Protein AF-0000000077635870 (afdb_homodimer)

InterPro domains:
  IPR007085 DNA/pantothenate metabolism flavoprotein, C-terminal [PF04127] (37-95)
  IPR007085 DNA/pantothenate metabolism flavoprotein, C-terminal [PF04127] (168-275)
  IPR035929 CoaB-like superfamily [G3DSA:3.40.50.10300] (21-311)
  IPR035929 CoaB-like superfamily [SSF102645] (25-306)

Sequence (622 aa):
MEVDSTNFFQQLPVPDKFTEKNDKICNFVSKHNEIGNKVVLVTSGGTTVPLESRTVRYMDNFSQGTRGSASAENFLQHGYAVIFLYRNRSLEPYSRHFSRLNLLDMLEFANDNTSAQSIVVQQEYEDKVKTMLLKYKEVMKSGHLLFIDFTTLNEYLHLLRASALSLQQIGHSAMLYLAAAVSDFYIPKDQMPEHKIQSADGPLHVSLQLVPKLLGPLVKEWAPDAFVISFKLETDKNLLIKKAEEALKKYHHQLVIANVLETRKQAVVIVSKDSIQTISLSKEQLLQGIEIEEHIVTELISRHNKMMNEKMEVDSTNFFQQLPVPDKFTEKNDKICNFVSKHNEIGNKVVLVTSGGTTVPLESRTVRYMDNFSQGTRGSASAENFLQHGYAVIFLYRNRSLEPYSRHFSRLNLLDMLEFANDNTSAQSIVVQQEYEDKVKTMLLKYKEVMKSGHLLFIDFTTLNEYLHLLRASALSLQQIGHSAMLYLAAAVSDFYIPKDQMPEHKIQSADGPLHVSLQLVPKLLGPLVKEWAPDAFVISFKLETDKNLLIKKAEEALKKYHHQLVIANVLETRKQAVVIVSKDSIQTISLSKEQLLQGIEIEEHIVTELISRHNKMMNEK

Secondary structure (DSSP, 8-state):
----HHHHHHTSPPPTTHHHHHHHHHHHHHHHHHTT--EEEEEESBEEEESSTT-SEEEEE----HHHHHHHHHHHHTT-EEEEEEETTS--TTGGGGTTS-HHHHEEE---SSSS--EEE-HHHHHHHHHHHHHHHHHHHHT-EEEEEE-BHHHHHHHHHHHHHHHGGGGGGEEEEE-SB--SEE--GGG--SSPPPGGG-SEEEEEEEPP--HHHIIIII-TTSEEEEEEEES-HHHHHHHHHHHHHHH--SEEEEEEGGGTTTEEEEE-SS-EEEEE--HHHHHTT--HHHHHHHHHHHHHHHHHHH-/----HHHHHHTSPPPTTHHHHHHHHHHHHHHHHHTT--EEEEEESBEEEESSTT-SEEEEE----HHHHHHHHHHHHTT-EEEEEEETTS--TTGGGGTTS-HHHHEEE---SSSS--EEE-HHHHHHHHHHHHHHHHHHHHT-EEEEEE-BHHHHHHHHHHHHHHHGGGGGGEEEEE-SB--SEE--GGG--SSPPPGGG-SEEEEEEEPP--HHHIIIII-TTSEEEEEEEES-HHHHHHHHHHHHHHH--SEEEEEEGGGTTTEEEEE-SS-EEEEE--HHHHHTT--HHHHHHHHHHHHHHHHHHH-

Solvent-accessible surface area (backbone atoms only — not comparable to full-atom values): 32731 Å² total; per-residue (Å²): 128,82,70,57,61,66,62,53,54,70,60,41,70,78,47,85,66,44,67,62,53,47,48,53,48,43,52,50,48,52,56,36,49,75,74,67,48,39,37,32,40,33,26,17,8,26,18,27,33,63,62,23,72,65,44,53,36,26,41,30,26,57,42,63,11,61,67,25,18,52,31,49,47,48,40,44,75,71,64,30,29,35,42,39,38,26,20,68,92,34,45,41,58,64,54,45,82,49,68,90,53,57,70,63,77,43,41,38,67,49,84,70,89,66,88,83,64,50,51,28,54,32,74,93,48,36,66,61,49,51,55,37,41,53,54,49,50,52,37,54,71,73,60,35,57,43,84,44,75,27,53,35,45,52,35,40,50,54,50,48,50,50,48,33,46,46,39,36,77,50,26,57,45,18,30,38,40,45,54,36,35,67,56,58,51,36,59,54,66,93,71,44,41,63,55,68,83,61,63,90,75,45,62,48,76,46,74,29,37,66,49,77,77,55,59,39,52,39,35,68,64,37,22,58,52,34,49,39,34,40,62,46,78,30,91,45,72,81,51,36,60,57,50,44,50,48,47,36,69,70,30,68,45,57,35,29,40,29,30,37,71,92,41,50,73,39,31,39,35,40,39,41,97,87,44,79,45,77,51,70,59,50,72,67,42,50,73,72,66,56,56,52,44,57,57,50,48,53,53,50,49,54,52,47,51,50,55,47,67,74,98,125,83,72,58,60,65,61,54,54,70,60,39,70,78,48,85,66,43,66,61,53,46,49,51,48,44,52,50,47,50,56,34,49,73,75,68,47,40,38,31,39,32,25,18,7,26,18,26,32,61,63,23,73,65,44,54,36,27,42,31,26,58,41,63,11,60,68,25,18,52,31,49,46,48,41,43,74,72,64,30,28,34,41,38,38,28,19,67,93,33,44,42,57,64,55,44,83,47,69,88,54,56,70,65,76,45,42,38,68,49,84,67,88,65,89,84,63,50,51,29,55,32,75,94,48,36,66,61,51,51,54,38,41,53,54,48,51,52,37,54,72,73,60,35,56,43,84,42,74,27,54,35,44,52,36,41,52,54,50,50,50,50,47,34,47,45,38,36,77,51,26,57,45,18,31,38,39,47,53,37,36,68,57,60,50,36,59,56,67,91,71,42,41,61,56,67,86,60,64,90,75,44,62,48,75,45,73,28,38,66,47,76,77,54,58,38,53,39,35,69,65,37,21,58,52,34,49,37,35,41,62,45,80,30,90,45,74,83,52,35,61,58,51,43,51,49,47,38,69,68,31,68,46,57,35,30,38,29,29,37,71,92,42,49,73,41,34,39,34,40,37,41,94,86,44,78,44,78,50,70,59,51,72,66,42,49,74,69,63,56,57,52,44,57,57,50,48,53,52,50,51,54,52,47,51,52,55,47,65,75,99

Radius of gyration: 26.0 Å; Cα contacts (8 Å, |Δi|>4): 1181; chains: 2; bounding box: 65×79×52 Å

Foldseek 3Di:
DPPPVVVVLVQFDDDDCNVVLLVLLLVLLVVCLVVLAQAEEQEFFWAWADQADPDPDTDILGDLRPLRQVLQLLCVVVRHQYEYEYAPLHAHHLCNVCSPDDPVVQKDFDPDDDDPTDIDGDPVCRVSNVVSVVSVVVCVVVSSYHYDYDHHLSNSVSSLLSNLQSNLVNFLSYAYHYEYHHDQWYDGPVRHHHDDDDCVVPDDDGDTHGDPDCLQCSCPPRHVRYQYEEEEEDQDPVVFQVVQQVCCVVRVHAWYKYDYPVCRFAKIWIDGPVDIDIQGDDPVCVVVVNTSSNVVSVVSVVVSVVSVVVD/DPPPVVVVLVQFDDDDCNVVLLVLLLVLLVVCLVVLAQAEEQEFFWAWADQADPDPDTDILGDLRPLRQVLQLLCVVVRHQYEYEYAPLHAHHLCNVCSPDDPVVQKDFDPDDDDPTDIDGDPVCRVSNVVSVVSVVVCVVVSSYHYDYDHHLSNSVSSLLSNLQSNLVNFLSYAYHYEYHHDQWYDGPVRHHHDDDDCVVPDDDGDTHGDPDCLQCSCPPRHVRYQYEEEEEDQDPVVFQVVQQVCCVVRVHAWYKYDYPVCRFAKIWIDGPVDIDIQGDDPVCVVVVNTSSNVVSVVSVVVSVVSVVVD

Structure (mmCIF, N/CA/C/O backbone):
data_AF-0000000077635870-model_v1
#
loop_
_entity.id
_entity.type
_entity.pdbx_description
1 polymer 'Phosphopantothenate--cysteine ligase'
#
loop_
_atom_site.group_PDB
_atom_site.id
_atom_site.type_symbol
_atom_site.label_atom_id
_atom_site.label_alt_id
_atom_site.label_comp_id
_atom_site.label_asym_id
_atom_site.label_entity_id
_atom_site.label_seq_id
_atom_site.pdbx_PDB_ins_code
_atom_site.Cartn_x
_atom_site.Cartn_y
_atom_site.Cartn_z
_atom_site.occupancy
_atom_site.B_iso_or_equiv
_atom_site.auth_seq_id
_atom_site.auth_comp_id
_atom_site.auth_asym_id
_atom_site.auth_atom_id
_atom_site.pdbx_PDB_model_num
ATOM 1 N N . MET A 1 1 ? -26.188 19.031 16.469 1 35.06 1 MET A N 1
ATOM 2 C CA . MET A 1 1 ? -26.047 18.281 17.703 1 35.06 1 MET A CA 1
ATOM 3 C C . MET A 1 1 ? -24.578 18.031 18.016 1 35.06 1 MET A C 1
ATOM 5 O O . MET A 1 1 ? -23.828 17.547 17.172 1 35.06 1 MET A O 1
ATOM 9 N N . GLU A 1 2 ? -24.031 18.781 18.906 1 43.69 2 GLU A N 1
ATOM 10 C CA . GLU A 1 2 ? -22.672 18.719 19.422 1 43.69 2 GLU A CA 1
ATOM 11 C C . GLU A 1 2 ? -22.234 17.266 19.656 1 43.69 2 GLU A C 1
ATOM 13 O O . GLU A 1 2 ? -22.891 16.531 20.391 1 43.69 2 GLU A O 1
ATOM 18 N N . VAL A 1 3 ? -21.859 16.688 18.609 1 52.81 3 VAL A N 1
ATOM 19 C CA . VAL A 1 3 ? -21.453 15.297 18.766 1 52.81 3 VAL A CA 1
ATOM 20 C C . VAL A 1 3 ? -20.562 15.148 20 1 52.81 3 VAL A C 1
ATOM 22 O O . VAL A 1 3 ? -19.641 15.953 20.188 1 52.81 3 VAL A O 1
ATOM 25 N N . ASP A 1 4 ? -21.141 14.555 21.078 1 61 4 ASP A N 1
ATOM 26 C CA . ASP A 1 4 ? -20.328 14.18 22.234 1 61 4 ASP A CA 1
ATOM 27 C C . ASP A 1 4 ? -19.125 13.336 21.812 1 61 4 ASP A C 1
ATOM 29 O O . ASP A 1 4 ? -19.234 12.117 21.672 1 61 4 ASP A O 1
ATOM 33 N N . SER A 1 5 ? -18.047 14.055 21.25 1 66.75 5 SER A N 1
ATOM 34 C CA . SER A 1 5 ? -16.781 13.445 20.812 1 66.75 5 SER A CA 1
ATOM 35 C C . SER A 1 5 ? -16.312 12.375 21.797 1 66.75 5 SER A C 1
ATOM 37 O O . SER A 1 5 ? -15.805 11.336 21.375 1 66.75 5 SER A O 1
ATOM 39 N N . THR A 1 6 ? -16.656 12.617 23.062 1 69.38 6 THR A N 1
ATOM 40 C CA . THR A 1 6 ? -16.188 11.672 24.078 1 69.38 6 THR A CA 1
ATOM 41 C C . THR A 1 6 ? -16.891 10.328 23.922 1 69.38 6 THR A C 1
ATOM 43 O O . THR A 1 6 ? -16.266 9.273 24.016 1 69.38 6 THR A O 1
ATOM 46 N N . ASN A 1 7 ? -18.156 10.492 23.719 1 72.75 7 ASN A N 1
ATOM 47 C CA . ASN A 1 7 ? -18.922 9.258 23.562 1 72.75 7 ASN A CA 1
ATOM 48 C C . ASN A 1 7 ? -18.516 8.508 22.297 1 72.75 7 ASN A C 1
ATOM 50 O O . ASN A 1 7 ? -18.469 7.277 22.281 1 72.75 7 ASN A O 1
ATOM 54 N N . PHE A 1 8 ? -18.172 9.281 21.344 1 79.69 8 PHE A N 1
ATOM 55 C CA . PHE A 1 8 ? -17.797 8.68 20.078 1 79.69 8 PHE A CA 1
ATOM 56 C C . PHE A 1 8 ? -16.484 7.902 20.219 1 79.69 8 PHE A C 1
ATOM 58 O O . PHE A 1 8 ? -16.391 6.754 19.781 1 79.69 8 PHE A O 1
ATOM 65 N N . PHE A 1 9 ? -15.539 8.43 20.938 1 81.69 9 PHE A N 1
ATOM 66 C CA . PHE A 1 9 ? -14.227 7.801 21.062 1 81.69 9 PHE A CA 1
ATOM 67 C C . PHE A 1 9 ? -14.312 6.559 21.938 1 81.69 9 PHE A C 1
ATOM 69 O O . PHE A 1 9 ? -13.508 5.637 21.797 1 81.69 9 PHE A O 1
ATOM 76 N N . GLN A 1 10 ? -15.273 6.613 22.828 1 77.56 10 GLN A N 1
ATOM 77 C CA . GLN A 1 10 ? -15.469 5.449 23.672 1 77.56 10 GLN A CA 1
ATOM 78 C C . GLN A 1 10 ? -15.938 4.242 22.875 1 77.56 10 GLN A C 1
ATOM 80 O O . GLN A 1 10 ? -15.727 3.098 23.281 1 77.56 10 GLN A O 1
ATOM 85 N N . GLN A 1 11 ? -16.516 4.547 21.766 1 77 11 GLN A N 1
ATOM 86 C CA . GLN A 1 11 ? -17.062 3.486 20.906 1 77 11 GLN A CA 1
ATOM 87 C C . GLN A 1 11 ? -15.992 2.963 19.953 1 77 11 GLN A C 1
ATOM 89 O O . GLN A 1 11 ? -16.188 1.939 19.297 1 77 11 GLN A O 1
ATOM 94 N N . LEU A 1 12 ? -14.891 3.637 19.922 1 80.88 12 LEU A N 1
ATOM 95 C CA . LEU A 1 12 ? -13.836 3.229 19.016 1 80.88 12 LEU A CA 1
ATOM 96 C C . LEU A 1 12 ? -12.797 2.377 19.734 1 80.88 12 LEU A C 1
ATOM 98 O O . LEU A 1 12 ? -12.352 2.723 20.828 1 80.88 12 LEU A O 1
ATOM 102 N N . PRO A 1 13 ? -12.5 1.231 19.156 1 80.12 13 PRO A N 1
ATOM 103 C CA . PRO A 1 13 ? -11.414 0.45 19.766 1 80.12 13 PRO A CA 1
ATOM 104 C C . PRO A 1 13 ? -10.109 1.228 19.844 1 80.12 13 PRO A C 1
ATOM 106 O O . PRO A 1 13 ? -9.789 2.01 18.938 1 80.12 13 PRO A O 1
ATOM 109 N N . VAL A 1 14 ? -9.414 1.056 20.953 1 82.31 14 VAL A N 1
ATOM 110 C CA . VAL A 1 14 ? -8.109 1.682 21.109 1 82.31 14 VAL A CA 1
ATOM 111 C C . VAL A 1 14 ? -7.07 0.942 20.266 1 82.31 14 VAL A C 1
ATOM 113 O O . VAL A 1 14 ? -7.008 -0.29 20.297 1 82.31 14 VAL A O 1
ATOM 116 N N . PRO A 1 15 ? -6.359 1.726 19.531 1 87 15 PRO A N 1
ATOM 117 C CA . PRO A 1 15 ? -5.375 1.093 18.656 1 87 15 PRO A CA 1
ATOM 118 C C . PRO A 1 15 ? -4.312 0.312 19.422 1 87 15 PRO A C 1
ATOM 120 O O . PRO A 1 15 ? -4.039 0.619 20.578 1 87 15 PRO A O 1
ATOM 123 N N . ASP A 1 16 ? -3.771 -0.72 18.719 1 85.75 16 ASP A N 1
ATOM 124 C CA . ASP A 1 16 ? -2.609 -1.433 19.25 1 85.75 16 ASP A CA 1
ATOM 125 C C . ASP A 1 16 ? -1.434 -0.482 19.453 1 85.75 16 ASP A C 1
ATOM 127 O O . ASP A 1 16 ? -1.222 0.439 18.672 1 85.75 16 ASP A O 1
ATOM 131 N N . LYS A 1 17 ? -0.667 -0.549 20.562 1 92.38 17 LYS A N 1
ATOM 132 C CA . LYS A 1 17 ? 0.537 0.215 20.875 1 92.38 17 LYS A CA 1
ATOM 133 C C . LYS A 1 17 ? 0.22 1.699 21.031 1 92.38 17 LYS A C 1
ATOM 135 O O . LYS A 1 17 ? 1.058 2.553 20.734 1 92.38 17 LYS A O 1
ATOM 140 N N . PHE A 1 18 ? -1.027 2.029 21.328 1 95.25 18 PHE A N 1
ATOM 141 C CA . PHE A 1 18 ? -1.446 3.418 21.469 1 95.25 18 PHE A CA 1
ATOM 142 C C . PHE A 1 18 ? -0.599 4.137 22.516 1 95.25 18 PHE A C 1
ATOM 144 O O . PHE A 1 18 ? -0.133 5.254 22.281 1 95.25 18 PHE A O 1
ATOM 151 N N . THR A 1 19 ? -0.374 3.529 23.594 1 96.31 19 THR A N 1
ATOM 152 C CA . THR A 1 19 ? 0.362 4.156 24.688 1 96.31 19 THR A CA 1
ATOM 153 C C . THR A 1 19 ? 1.781 4.508 24.25 1 96.31 19 THR A C 1
ATOM 155 O O . THR A 1 19 ? 2.268 5.605 24.531 1 96.31 19 THR A O 1
ATOM 158 N N . GLU A 1 20 ? 2.381 3.613 23.578 1 97.62 20 GLU A N 1
ATOM 159 C CA . GLU A 1 20 ? 3.734 3.852 23.094 1 97.62 20 GLU A CA 1
ATOM 160 C C . GLU A 1 20 ? 3.766 5.023 22.109 1 97.62 20 GLU A C 1
ATOM 162 O O . GLU A 1 20 ? 4.641 5.887 22.203 1 97.62 20 GLU A O 1
ATOM 167 N N . LYS A 1 21 ? 2.826 5.043 21.188 1 97.69 21 LYS A N 1
ATOM 168 C CA . LYS A 1 21 ? 2.752 6.117 20.203 1 97.69 21 LYS A CA 1
ATOM 169 C C . LYS A 1 21 ? 2.445 7.457 20.875 1 97.69 21 LYS A C 1
ATOM 171 O O . LYS A 1 21 ? 3.043 8.477 20.531 1 97.69 21 LYS A O 1
ATOM 176 N N . ASN A 1 22 ? 1.546 7.383 21.828 1 97.62 22 ASN A N 1
ATOM 177 C CA . ASN A 1 22 ? 1.211 8.594 22.578 1 97.62 22 ASN A CA 1
ATOM 178 C C . ASN A 1 22 ? 2.422 9.141 23.328 1 97.62 22 ASN A C 1
ATOM 180 O O . ASN A 1 22 ? 2.652 10.352 23.328 1 97.62 22 ASN A O 1
ATOM 184 N N . ASP A 1 23 ? 3.162 8.25 23.891 1 98.31 23 ASP A N 1
ATOM 185 C CA . ASP A 1 23 ? 4.355 8.672 24.625 1 98.31 23 ASP A CA 1
ATOM 186 C C . ASP A 1 23 ? 5.367 9.328 23.688 1 98.31 23 ASP A C 1
ATOM 188 O O . ASP A 1 23 ? 5.98 10.336 24.031 1 98.31 23 ASP A O 1
ATOM 192 N N . LYS A 1 24 ? 5.516 8.773 22.547 1 98.38 24 LYS A N 1
ATOM 193 C CA . LYS A 1 24 ? 6.43 9.336 21.547 1 98.38 24 LYS A CA 1
ATOM 194 C C . LYS A 1 24 ? 6 10.742 21.141 1 98.38 24 LYS A C 1
ATOM 196 O O . LYS A 1 24 ? 6.832 11.648 21.047 1 98.38 24 LYS A O 1
ATOM 201 N N . ILE A 1 25 ? 4.727 10.891 20.969 1 98.56 25 ILE A N 1
ATOM 202 C CA . ILE A 1 25 ? 4.176 12.18 20.562 1 98.56 25 ILE A CA 1
ATOM 203 C C . ILE A 1 25 ? 4.41 13.203 21.672 1 98.56 25 ILE A C 1
ATOM 205 O O . ILE A 1 25 ? 4.926 14.297 21.422 1 98.56 25 ILE A O 1
ATOM 209 N N . CYS A 1 26 ? 4.098 12.844 22.875 1 98.25 26 CYS A N 1
ATOM 210 C CA . CYS A 1 26 ? 4.23 13.75 24.016 1 98.25 26 CYS A CA 1
ATOM 211 C C . CYS A 1 26 ? 5.684 14.156 24.219 1 98.25 26 CYS A C 1
ATOM 213 O O . CYS A 1 26 ? 5.98 15.336 24.422 1 98.25 26 CYS A O 1
ATOM 215 N N . ASN A 1 27 ? 6.527 13.141 24.172 1 98.38 27 ASN A N 1
ATOM 216 C CA . ASN A 1 27 ? 7.949 13.422 24.344 1 98.38 27 ASN A CA 1
ATOM 217 C C . ASN A 1 27 ? 8.477 14.344 23.25 1 98.38 27 ASN A C 1
ATOM 219 O O . ASN A 1 27 ? 9.273 15.242 23.516 1 98.38 27 ASN A O 1
ATOM 223 N N . PHE A 1 28 ? 8.07 14.164 22.094 1 98.56 28 PHE A N 1
ATOM 224 C CA . PHE A 1 28 ? 8.484 14.977 20.953 1 98.56 28 PHE A CA 1
ATOM 225 C C . PHE A 1 28 ? 8.047 16.422 21.125 1 98.56 28 PHE A C 1
ATOM 227 O O . PHE A 1 28 ? 8.852 17.344 20.969 1 98.56 28 PHE A O 1
ATOM 234 N N . VAL A 1 29 ? 6.781 16.578 21.453 1 98.38 29 VAL A N 1
ATOM 235 C CA . VAL A 1 29 ? 6.215 17.922 21.609 1 98.38 29 VAL A CA 1
ATOM 236 C C . VAL A 1 29 ? 6.898 18.625 22.781 1 98.38 29 VAL A C 1
ATOM 238 O O . VAL A 1 29 ? 7.27 19.797 22.672 1 98.38 29 VAL A O 1
ATOM 241 N N . SER A 1 30 ? 7.082 17.906 23.844 1 97.62 30 SER A N 1
ATOM 242 C CA . SER A 1 30 ? 7.727 18.484 25.016 1 97.62 30 SER A CA 1
ATOM 243 C C . SER A 1 30 ? 9.141 18.953 24.688 1 97.62 30 SER A C 1
ATOM 245 O O . SER A 1 30 ? 9.539 20.047 25.094 1 97.62 30 SER A O 1
ATOM 247 N N . LYS A 1 31 ? 9.867 18.156 24.031 1 97.31 31 LYS A N 1
ATOM 248 C CA . LYS A 1 31 ? 11.242 18.484 23.656 1 97.31 31 LYS A CA 1
ATOM 249 C C . LYS A 1 31 ? 11.297 19.75 22.812 1 97.31 31 LYS A C 1
ATOM 251 O O . LYS A 1 31 ? 12.117 20.641 23.078 1 97.31 31 LYS A O 1
ATOM 256 N N . HIS A 1 32 ? 10.469 19.859 21.875 1 97.5 32 HIS A N 1
ATOM 257 C CA . HIS A 1 32 ? 10.516 21 20.969 1 97.5 32 HIS A CA 1
ATOM 258 C C . HIS A 1 32 ? 9.914 22.234 21.609 1 97.5 32 HIS A C 1
ATOM 260 O O . HIS A 1 32 ? 10.305 23.359 21.281 1 97.5 32 HIS A O 1
ATOM 266 N N . ASN A 1 33 ? 8.953 22 22.484 1 96.25 33 ASN A N 1
ATOM 267 C CA . ASN A 1 33 ? 8.453 23.109 23.281 1 96.25 33 ASN A CA 1
ATOM 268 C C . ASN A 1 33 ? 9.562 23.75 24.109 1 96.25 33 ASN A C 1
ATOM 270 O O . ASN A 1 33 ? 9.656 24.984 24.188 1 96.25 33 ASN A O 1
ATOM 274 N N . GLU A 1 34 ? 10.352 22.953 24.656 1 96.38 34 GLU A N 1
ATOM 275 C CA . GLU A 1 34 ? 11.438 23.406 25.516 1 96.38 34 GLU A CA 1
ATOM 276 C C . GLU A 1 34 ? 12.422 24.281 24.734 1 96.38 34 GLU A C 1
ATOM 278 O O . GLU A 1 34 ? 12.953 25.266 25.266 1 96.38 34 GLU A O 1
ATOM 283 N N . ILE A 1 35 ? 12.633 24.031 23.516 1 95.12 35 ILE A N 1
ATOM 284 C CA . ILE A 1 35 ? 13.625 24.781 22.75 1 95.12 35 ILE A CA 1
ATOM 285 C C . ILE A 1 35 ? 12.938 25.844 21.906 1 95.12 35 ILE A C 1
ATOM 287 O O . ILE A 1 35 ? 13.586 26.516 21.078 1 95.12 35 ILE A O 1
ATOM 291 N N . GLY A 1 36 ? 11.617 25.922 21.984 1 94.44 36 GLY A N 1
ATOM 292 C CA . GLY A 1 36 ? 10.859 27 21.375 1 94.44 36 GLY A CA 1
ATOM 293 C C . GLY A 1 36 ? 10.641 26.797 19.875 1 94.44 36 GLY A C 1
ATOM 294 O O . GLY A 1 36 ? 10.492 27.766 19.125 1 94.44 36 GLY A O 1
ATOM 295 N N . ASN A 1 37 ? 10.609 25.578 19.438 1 96.38 37 ASN A N 1
ATOM 296 C CA . ASN A 1 37 ? 10.398 25.266 18.031 1 96.38 37 ASN A CA 1
ATOM 297 C C . ASN A 1 37 ? 8.914 25.234 17.672 1 96.38 37 ASN A C 1
ATOM 299 O O . ASN A 1 37 ? 8.086 24.844 18.5 1 96.38 37 ASN A O 1
ATOM 303 N N . LYS A 1 38 ? 8.625 25.719 16.484 1 98.06 38 LYS A N 1
ATOM 304 C CA . LYS A 1 38 ? 7.285 25.484 15.953 1 98.06 38 LYS A CA 1
ATOM 305 C C . LYS A 1 38 ? 7.105 24.016 15.562 1 98.06 38 LYS A C 1
ATOM 307 O O . LYS A 1 38 ? 8.031 23.391 15.047 1 98.06 38 LYS A O 1
ATOM 312 N N . VAL A 1 39 ? 5.945 23.469 15.859 1 98.56 39 VAL A N 1
ATOM 313 C CA . VAL A 1 39 ? 5.656 22.078 15.562 1 98.56 39 VAL A CA 1
ATOM 314 C C . VAL A 1 39 ? 4.414 21.969 14.68 1 98.56 39 VAL A C 1
ATOM 316 O O . VAL A 1 39 ? 3.414 22.656 14.93 1 98.56 39 VAL A O 1
ATOM 319 N N . VAL A 1 40 ? 4.539 21.219 13.617 1 98.75 40 VAL A N 1
ATOM 320 C CA . VAL A 1 40 ? 3.379 20.984 12.766 1 98.75 40 VAL A CA 1
ATOM 321 C C . VAL A 1 40 ? 3.035 19.5 12.758 1 98.75 40 VAL A C 1
ATOM 323 O O . VAL A 1 40 ? 3.922 18.641 12.648 1 98.75 40 VAL A O 1
ATOM 326 N N . LEU A 1 41 ? 1.789 19.172 12.992 1 98.75 41 LEU A N 1
ATOM 327 C CA . LEU A 1 41 ? 1.238 17.844 12.703 1 98.75 41 LEU A CA 1
ATOM 328 C C . LEU A 1 41 ? 0.798 17.734 11.25 1 98.75 41 LEU A C 1
ATOM 330 O O . LEU A 1 41 ? -0.059 18.5 10.797 1 98.75 41 LEU A O 1
ATOM 334 N N . VAL A 1 42 ? 1.414 16.859 10.508 1 98.81 42 VAL A N 1
ATOM 335 C CA . VAL A 1 42 ? 1.007 16.594 9.133 1 98.81 42 VAL A CA 1
ATOM 336 C C . VAL A 1 42 ? 0.355 15.211 9.047 1 98.81 42 VAL A C 1
ATOM 338 O O . VAL A 1 42 ? 1.02 14.188 9.242 1 98.81 42 VAL A O 1
ATOM 341 N N . THR A 1 43 ? -0.935 15.188 8.844 1 98.56 43 THR A N 1
ATOM 342 C CA . THR A 1 43 ? -1.565 13.898 8.586 1 98.56 43 THR A CA 1
ATOM 343 C C . THR A 1 43 ? -1.512 13.562 7.098 1 98.56 43 THR A C 1
ATOM 345 O O . THR A 1 43 ? -1.615 14.445 6.25 1 98.56 43 THR A O 1
ATOM 348 N N . SER A 1 44 ? -1.298 12.297 6.777 1 98.5 44 SER A N 1
ATOM 349 C CA . SER A 1 44 ? -1.043 11.93 5.387 1 98.5 44 SER A CA 1
ATOM 350 C C . SER A 1 44 ? -1.52 10.508 5.098 1 98.5 44 SER A C 1
ATOM 352 O O . SER A 1 44 ? -1.552 9.664 5.996 1 98.5 44 SER A O 1
ATOM 354 N N . GLY A 1 45 ? -1.866 10.305 3.814 1 96.62 45 GLY A N 1
ATOM 355 C CA . GLY A 1 45 ? -2.355 8.992 3.422 1 96.62 45 GLY A CA 1
ATOM 356 C C . GLY A 1 45 ? -3.85 8.828 3.623 1 96.62 45 GLY A C 1
ATOM 357 O O . GLY A 1 45 ? -4.547 9.789 3.961 1 96.62 45 GLY A O 1
ATOM 358 N N . GLY A 1 46 ? -4.312 7.648 3.381 1 94.94 46 GLY A N 1
ATOM 359 C CA . GLY A 1 46 ? -5.734 7.375 3.512 1 94.94 46 GLY A CA 1
ATOM 360 C C . GLY A 1 46 ? -6.074 6.566 4.75 1 94.94 46 GLY A C 1
ATOM 361 O O . GLY A 1 46 ? -5.18 6.113 5.465 1 94.94 46 GLY A O 1
ATOM 362 N N . THR A 1 47 ? -7.348 6.461 5.039 1 94.75 47 THR A N 1
ATOM 363 C CA . THR A 1 47 ? -7.828 5.621 6.133 1 94.75 47 THR A CA 1
ATOM 364 C C . THR A 1 47 ? -8.641 4.449 5.594 1 94.75 47 THR A C 1
ATOM 366 O O . THR A 1 47 ? -9.227 4.535 4.516 1 94.75 47 THR A O 1
ATOM 369 N N . THR A 1 48 ? -8.617 3.391 6.301 1 92.62 48 THR A N 1
ATOM 370 C CA . THR A 1 48 ? -9.453 2.24 5.965 1 92.62 48 THR A CA 1
ATOM 371 C C . THR A 1 48 ? -10.5 1.997 7.047 1 92.62 48 THR A C 1
ATOM 373 O O . THR A 1 48 ? -10.305 2.377 8.203 1 92.62 48 THR A O 1
ATOM 376 N N . VAL A 1 49 ? -11.547 1.444 6.648 1 90.56 49 VAL A N 1
ATOM 377 C CA . VAL A 1 49 ? -12.617 1.044 7.559 1 90.56 49 VAL A CA 1
ATOM 378 C C . VAL A 1 49 ? -12.891 -0.452 7.414 1 90.56 49 VAL A C 1
ATOM 380 O O . VAL A 1 49 ? -13.344 -0.907 6.363 1 90.56 49 VAL A O 1
ATOM 383 N N . PRO A 1 50 ? -12.555 -1.185 8.438 1 87 50 PRO A N 1
ATOM 384 C CA . PRO A 1 50 ? -12.844 -2.617 8.344 1 87 50 PRO A CA 1
ATOM 385 C C . PRO A 1 50 ? -14.328 -2.91 8.172 1 87 50 PRO A C 1
ATOM 387 O O . PRO A 1 50 ? -15.172 -2.24 8.781 1 87 50 PRO A O 1
ATOM 390 N N . LEU A 1 51 ? -14.609 -3.842 7.328 1 85.81 51 LEU A N 1
ATOM 391 C CA . LEU A 1 51 ? -16 -4.219 7.098 1 85.81 51 LEU A CA 1
ATOM 392 C C . LEU A 1 51 ? -16.391 -5.414 7.957 1 85.81 51 LEU A C 1
ATOM 394 O O . LEU A 1 51 ? -17.578 -5.719 8.109 1 85.81 51 LEU A O 1
ATOM 398 N N . GLU A 1 52 ? -15.375 -6.082 8.406 1 79.69 52 GLU A N 1
ATOM 399 C CA . GLU A 1 52 ? -15.531 -7.203 9.328 1 79.69 52 GLU A CA 1
ATOM 400 C C . GLU A 1 52 ? -14.445 -7.191 10.398 1 79.69 52 GLU A C 1
ATOM 402 O O . GLU A 1 52 ? -13.406 -6.559 10.227 1 79.69 52 GLU A O 1
ATOM 407 N N . SER A 1 53 ? -14.789 -7.82 11.531 1 68.69 53 SER A N 1
ATOM 408 C CA . SER A 1 53 ? -13.844 -7.797 12.648 1 68.69 53 SER A CA 1
ATOM 409 C C . SER A 1 53 ? -12.586 -8.609 12.328 1 68.69 53 SER A C 1
ATOM 411 O O . SER A 1 53 ? -11.477 -8.188 12.648 1 68.69 53 SER A O 1
ATOM 413 N N . ARG A 1 54 ? -12.898 -9.898 11.859 1 59.5 54 ARG A N 1
ATOM 414 C CA . ARG A 1 54 ? -11.758 -10.773 11.578 1 59.5 54 ARG A CA 1
ATOM 415 C C . ARG A 1 54 ? -11.547 -10.922 10.07 1 59.5 54 ARG A C 1
ATOM 417 O O . ARG A 1 54 ? -11.883 -11.953 9.492 1 59.5 54 ARG A O 1
ATOM 424 N N . THR A 1 55 ? -11.633 -9.672 9.398 1 62.19 55 THR A N 1
ATOM 425 C CA . THR A 1 55 ? -11.625 -9.945 7.969 1 62.19 55 THR A CA 1
ATOM 426 C C . THR A 1 55 ? -10.578 -9.094 7.262 1 62.19 55 THR A C 1
ATOM 428 O O . THR A 1 55 ? -10.031 -8.156 7.855 1 62.19 55 THR A O 1
ATOM 431 N N . VAL A 1 56 ? -10.352 -9.477 6.07 1 73.06 56 VAL A N 1
ATOM 432 C CA . VAL A 1 56 ? -9.375 -8.922 5.141 1 73.06 56 VAL A CA 1
ATOM 433 C C . VAL A 1 56 ? -10.055 -7.922 4.211 1 73.06 56 VAL A C 1
ATOM 435 O O . VAL A 1 56 ? -9.477 -7.508 3.203 1 73.06 56 VAL A O 1
ATOM 438 N N . ARG A 1 57 ? -11.375 -7.512 4.637 1 84.12 57 ARG A N 1
ATOM 439 C CA . ARG A 1 57 ? -12.008 -6.551 3.74 1 84.12 57 ARG A CA 1
ATOM 440 C C . ARG A 1 57 ? -12.125 -5.18 4.398 1 84.12 57 ARG A C 1
ATOM 442 O O . ARG A 1 57 ? -12.461 -5.078 5.582 1 84.12 57 ARG A O 1
ATOM 449 N N . TYR A 1 58 ? -11.867 -4.176 3.596 1 88.5 58 TYR A N 1
ATOM 450 C CA . TYR A 1 58 ? -11.891 -2.793 4.062 1 88.5 58 TYR A CA 1
ATOM 451 C C . TYR A 1 58 ? -12.57 -1.885 3.045 1 88.5 58 TYR A C 1
ATOM 453 O O . TYR A 1 58 ? -12.5 -2.129 1.838 1 88.5 58 TYR A O 1
ATOM 461 N N . MET A 1 59 ? -13.219 -0.886 3.596 1 88.94 59 MET A N 1
ATOM 462 C CA . MET A 1 59 ? -13.43 0.295 2.764 1 88.94 59 MET A CA 1
ATOM 463 C C . MET A 1 59 ? -12.219 1.222 2.818 1 88.94 59 MET A C 1
ATOM 465 O O . MET A 1 59 ? -11.789 1.624 3.9 1 88.94 59 MET A O 1
ATOM 469 N N . ASP A 1 60 ? -11.742 1.491 1.718 1 90.69 60 ASP A N 1
ATOM 470 C CA . ASP A 1 60 ? -10.492 2.244 1.65 1 90.69 60 ASP A CA 1
ATOM 471 C C . ASP A 1 60 ? -10.719 3.627 1.041 1 90.69 60 ASP A C 1
ATOM 473 O O . ASP A 1 60 ? -11.203 3.742 -0.086 1 90.69 60 ASP A O 1
ATOM 477 N N . ASN A 1 61 ? -10.453 4.617 1.788 1 90.56 61 ASN A N 1
ATOM 478 C CA . ASN A 1 61 ? -10.281 5.961 1.244 1 90.56 61 ASN A CA 1
ATOM 479 C C . ASN A 1 61 ? -8.844 6.215 0.818 1 90.56 61 ASN A C 1
ATOM 481 O O . ASN A 1 61 ? -8.031 6.688 1.615 1 90.56 61 ASN A O 1
ATOM 485 N N . PHE A 1 62 ? -8.672 6.07 -0.394 1 87.56 62 PHE A N 1
ATOM 486 C CA . PHE A 1 62 ? -7.309 5.91 -0.875 1 87.56 62 PHE A CA 1
ATOM 487 C C . PHE A 1 62 ? -6.633 7.266 -1.041 1 87.56 62 PHE A C 1
ATOM 489 O O . PHE A 1 62 ? -7.23 8.203 -1.576 1 87.56 62 PHE A O 1
ATOM 496 N N . SER A 1 63 ? -5.402 7.25 -0.609 1 92.31 63 SER A N 1
ATOM 497 C CA . SER A 1 63 ? -4.465 8.336 -0.862 1 92.31 63 SER A CA 1
ATOM 498 C C . SER A 1 63 ? -3.021 7.848 -0.815 1 92.31 63 SER A C 1
ATOM 500 O O . SER A 1 63 ? -2.625 7.16 0.128 1 92.31 63 SER A O 1
ATOM 502 N N . GLN A 1 64 ? -2.326 8.211 -1.813 1 92.56 64 GLN A N 1
ATOM 503 C CA . GLN A 1 64 ? -0.919 7.824 -1.84 1 92.56 64 GLN A CA 1
ATOM 504 C C . GLN A 1 64 ? -0.118 8.586 -0.792 1 92.56 64 GLN A C 1
ATOM 506 O O . GLN A 1 64 ? 0.974 8.164 -0.405 1 92.56 64 GLN A O 1
ATOM 511 N N . GLY A 1 65 ? -0.619 9.719 -0.379 1 95.94 65 GLY A N 1
ATOM 512 C CA . GLY A 1 65 ? 0.076 10.516 0.621 1 95.94 65 GLY A CA 1
ATOM 513 C C . GLY A 1 65 ? 1.087 11.477 0.023 1 95.94 65 GLY A C 1
ATOM 514 O O . GLY A 1 65 ? 2.059 11.852 0.682 1 95.94 65 GLY A O 1
ATOM 515 N N . THR A 1 66 ? 0.844 11.859 -1.246 1 95.88 66 THR A N 1
ATOM 516 C CA . THR A 1 66 ? 1.777 12.75 -1.924 1 95.88 66 THR A CA 1
ATOM 517 C C . THR A 1 66 ? 1.762 14.141 -1.285 1 95.88 66 THR A C 1
ATOM 519 O O . THR A 1 66 ? 2.811 14.664 -0.903 1 95.88 66 THR A O 1
ATOM 522 N N . ARG A 1 67 ? 0.613 14.664 -1.098 1 96.69 67 ARG A N 1
ATOM 523 C CA . ARG A 1 67 ? 0.486 15.992 -0.52 1 96.69 67 ARG A CA 1
ATOM 524 C C . ARG A 1 67 ? 1.085 16.047 0.882 1 96.69 67 ARG A C 1
ATOM 526 O O . ARG A 1 67 ? 1.861 16.953 1.2 1 96.69 67 ARG A O 1
ATOM 533 N N . GLY A 1 68 ? 0.75 15.133 1.698 1 98.25 68 GLY A N 1
ATOM 534 C CA . GLY A 1 68 ? 1.25 15.109 3.064 1 98.25 68 GLY A CA 1
ATOM 535 C C . GLY A 1 68 ? 2.756 14.945 3.145 1 98.25 68 GLY A C 1
ATOM 536 O O . GLY A 1 68 ? 3.43 15.695 3.854 1 98.25 68 GLY A O 1
ATOM 537 N N . SER A 1 69 ? 3.332 14.016 2.393 1 98.56 69 SER A N 1
ATOM 538 C CA . SER A 1 69 ? 4.762 13.719 2.465 1 98.56 69 SER A CA 1
ATOM 539 C C . SER A 1 69 ? 5.586 14.867 1.894 1 98.56 69 SER A C 1
ATOM 541 O O . SER A 1 69 ? 6.598 15.266 2.479 1 98.56 69 SER A O 1
ATOM 543 N N . ALA A 1 70 ? 5.133 15.438 0.813 1 98.38 70 ALA A N 1
ATOM 544 C CA . ALA A 1 70 ? 5.828 16.562 0.203 1 98.38 70 ALA A CA 1
ATOM 545 C C . ALA A 1 70 ? 5.789 17.797 1.114 1 98.38 70 ALA A C 1
ATOM 547 O O . ALA A 1 70 ? 6.789 18.5 1.262 1 98.38 70 ALA A O 1
ATOM 548 N N . SER A 1 71 ? 4.672 18.016 1.71 1 98.75 71 SER A N 1
ATOM 549 C CA . SER A 1 71 ? 4.539 19.172 2.604 1 98.75 71 SER A CA 1
ATOM 550 C C . SER A 1 71 ? 5.41 19 3.844 1 98.75 71 SER A C 1
ATOM 552 O O . SER A 1 71 ? 6.004 19.969 4.32 1 98.75 71 SER A O 1
ATOM 554 N N . ALA A 1 72 ? 5.453 17.781 4.336 1 98.81 72 ALA A N 1
ATOM 555 C CA . ALA A 1 72 ? 6.32 17.531 5.484 1 98.81 72 ALA A CA 1
ATOM 556 C C . ALA A 1 72 ? 7.766 17.906 5.184 1 98.81 72 ALA A C 1
ATOM 558 O O . ALA A 1 72 ? 8.43 18.547 6.004 1 98.81 72 ALA A O 1
ATOM 559 N N . GLU A 1 73 ? 8.234 17.562 3.992 1 98.75 73 GLU A N 1
ATOM 560 C CA . GLU A 1 73 ? 9.586 17.922 3.582 1 98.75 73 GLU A CA 1
ATOM 561 C C . GLU A 1 73 ? 9.781 19.438 3.572 1 98.75 73 GLU A C 1
ATOM 563 O O . GLU A 1 73 ? 10.805 19.953 4.027 1 98.75 73 GLU A O 1
ATOM 568 N N . ASN A 1 74 ? 8.797 20.109 3.066 1 98.62 74 ASN A N 1
ATOM 569 C CA . ASN A 1 74 ? 8.891 21.562 2.98 1 98.62 74 ASN A CA 1
ATOM 570 C C . ASN A 1 74 ? 8.867 22.219 4.363 1 98.62 74 ASN A C 1
ATOM 572 O O . ASN A 1 74 ? 9.625 23.141 4.633 1 98.62 74 ASN A O 1
ATOM 576 N N . PHE A 1 75 ? 7.992 21.766 5.266 1 98.81 75 PHE A N 1
ATOM 577 C CA . PHE A 1 75 ? 7.961 22.281 6.625 1 98.81 75 PHE A CA 1
ATOM 578 C C . PHE A 1 75 ? 9.305 22.078 7.316 1 98.81 75 PHE A C 1
ATOM 580 O O . PHE A 1 75 ? 9.812 22.984 7.984 1 98.81 75 PHE A O 1
ATOM 587 N N . LEU A 1 76 ? 9.836 20.859 7.105 1 98.69 76 LEU A N 1
ATOM 588 C CA . LEU A 1 76 ? 11.133 20.547 7.691 1 98.69 76 LEU A CA 1
ATOM 589 C C . LEU A 1 76 ? 12.211 21.484 7.16 1 98.69 76 LEU A C 1
ATOM 591 O O . LEU A 1 76 ? 13.047 21.984 7.922 1 98.69 76 LEU A O 1
ATOM 595 N N . GLN A 1 77 ? 12.18 21.703 5.898 1 97.62 77 GLN A N 1
ATOM 596 C CA . GLN A 1 77 ? 13.141 22.594 5.258 1 97.62 77 GLN A CA 1
ATOM 597 C C . GLN A 1 77 ? 13.07 24 5.844 1 97.62 77 GLN A C 1
ATOM 599 O O . GLN A 1 77 ? 14.078 24.719 5.891 1 97.62 77 GLN A O 1
ATOM 604 N N . HIS A 1 78 ? 11.922 24.375 6.34 1 97.62 78 HIS A N 1
ATOM 605 C CA . HIS A 1 78 ? 11.727 25.703 6.887 1 97.62 78 HIS A CA 1
ATOM 606 C C . HIS A 1 78 ? 11.867 25.703 8.406 1 97.62 78 HIS A C 1
ATOM 608 O O . HIS A 1 78 ? 11.469 26.672 9.07 1 97.62 78 HIS A O 1
ATOM 614 N N . GLY A 1 79 ? 12.297 24.625 8.969 1 96.81 79 GLY A N 1
ATOM 615 C CA . GLY A 1 79 ? 12.727 24.594 10.359 1 96.81 79 GLY A CA 1
ATOM 616 C C . GLY A 1 79 ? 11.648 24.109 11.305 1 96.81 79 GLY A C 1
ATOM 617 O O . GLY A 1 79 ? 11.859 24.078 12.523 1 96.81 79 GLY A O 1
ATOM 618 N N . TYR A 1 80 ? 10.477 23.766 10.805 1 98.56 80 TYR A N 1
ATOM 619 C CA . TYR A 1 80 ? 9.438 23.203 11.664 1 98.56 80 TYR A CA 1
ATOM 620 C C . TYR A 1 80 ? 9.812 21.797 12.125 1 98.56 80 TYR A C 1
ATOM 622 O O . TYR A 1 80 ? 10.414 21.031 11.367 1 98.56 80 TYR A O 1
ATOM 630 N N . ALA A 1 81 ? 9.516 21.469 13.359 1 98.69 81 ALA A N 1
ATOM 631 C CA . ALA A 1 81 ? 9.438 20.062 13.734 1 98.69 81 ALA A CA 1
ATOM 632 C C . ALA A 1 81 ? 8.133 19.438 13.234 1 98.69 81 ALA A C 1
ATOM 634 O O . ALA A 1 81 ? 7.078 20.078 13.273 1 98.69 81 ALA A O 1
ATOM 635 N N . VAL A 1 82 ? 8.234 18.203 12.773 1 98.88 82 VAL A N 1
ATOM 636 C CA . VAL A 1 82 ? 7.074 17.625 12.102 1 98.88 82 VAL A CA 1
ATOM 637 C C . VAL A 1 82 ? 6.691 16.297 12.773 1 98.88 82 VAL A C 1
ATOM 639 O O . VAL A 1 82 ? 7.508 15.383 12.875 1 98.88 82 VAL A O 1
ATOM 642 N N . ILE A 1 83 ? 5.488 16.234 13.312 1 98.88 83 ILE A N 1
ATOM 643 C CA . ILE A 1 83 ? 4.848 14.945 13.57 1 98.88 83 ILE A CA 1
ATOM 644 C C . ILE A 1 83 ? 4.148 14.461 12.305 1 98.88 83 ILE A C 1
ATOM 646 O O . ILE A 1 83 ? 3.135 15.023 11.883 1 98.88 83 ILE A O 1
ATOM 650 N N . PHE A 1 84 ? 4.723 13.477 11.695 1 98.81 84 PHE A N 1
ATOM 651 C CA . PHE A 1 84 ? 4.16 12.906 10.484 1 98.81 84 PHE A CA 1
ATOM 652 C C . PHE A 1 84 ? 3.256 11.727 10.805 1 98.81 84 PHE A C 1
ATOM 654 O O . PHE A 1 84 ? 3.73 10.602 10.969 1 98.81 84 PHE A O 1
ATOM 661 N N . LEU A 1 85 ? 1.964 11.969 10.945 1 98.75 85 LEU A N 1
ATOM 662 C CA . LEU A 1 85 ? 0.93 10.969 11.18 1 98.75 85 LEU A CA 1
ATOM 663 C C . LEU A 1 85 ? 0.403 10.414 9.859 1 98.75 85 LEU A C 1
ATOM 665 O O . LEU A 1 85 ? -0.36 11.086 9.164 1 98.75 85 LEU A O 1
ATOM 669 N N . TYR A 1 86 ? 0.788 9.156 9.555 1 98.31 86 TYR A N 1
ATOM 670 C CA . TYR A 1 86 ? 0.599 8.758 8.172 1 98.31 86 TYR A CA 1
ATOM 671 C C . TYR A 1 86 ? 0.09 7.32 8.078 1 98.31 86 TYR A C 1
ATOM 673 O O . TYR A 1 86 ? 0.28 6.531 9.008 1 98.31 86 TYR A O 1
ATOM 681 N N . 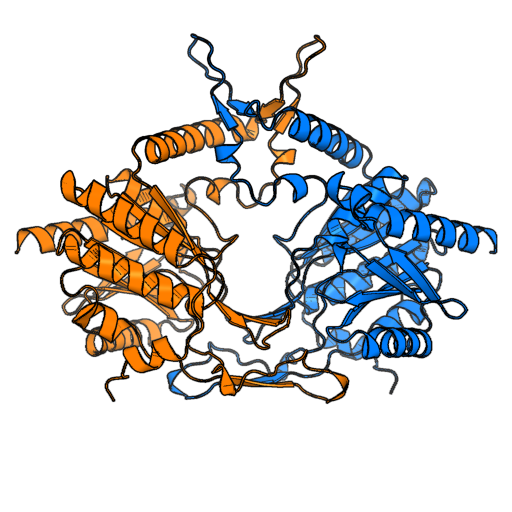ARG A 1 87 ? -0.596 7.051 6.984 1 97.12 87 ARG A N 1
ATOM 682 C CA . ARG A 1 87 ? -1.056 5.695 6.691 1 97.12 87 ARG A CA 1
ATOM 683 C C . ARG A 1 87 ? 0.122 4.762 6.441 1 97.12 87 ARG A C 1
ATOM 685 O O . ARG A 1 87 ? 1.015 5.074 5.652 1 97.12 87 ARG A O 1
ATOM 692 N N . ASN A 1 88 ? 0.02 3.672 7.082 1 93.44 88 ASN A N 1
ATOM 693 C CA . ASN A 1 88 ? 1.03 2.645 6.848 1 93.44 88 ASN A CA 1
ATOM 694 C C . ASN A 1 88 ? 1.167 2.32 5.363 1 93.44 88 ASN A C 1
ATOM 696 O O . ASN A 1 88 ? 0.166 2.174 4.66 1 93.44 88 ASN A O 1
ATOM 700 N N . ARG A 1 89 ? 2.432 2.344 4.848 1 90 89 ARG A N 1
ATOM 701 C CA . ARG A 1 89 ? 2.826 1.973 3.492 1 90 89 ARG A CA 1
ATOM 702 C C . ARG A 1 89 ? 2.486 3.082 2.502 1 90 89 ARG A C 1
ATOM 704 O O . ARG A 1 89 ? 2.502 2.861 1.288 1 90 89 ARG A O 1
ATOM 711 N N . SER A 1 90 ? 2.01 4.254 2.988 1 94.69 90 SER A N 1
ATOM 712 C CA . SER A 1 90 ? 1.897 5.414 2.111 1 94.69 90 SER A CA 1
ATOM 713 C C . SER A 1 90 ? 3.236 6.129 1.965 1 94.69 90 SER A C 1
ATOM 715 O O . SER A 1 90 ? 4.242 5.691 2.529 1 94.69 90 SER A O 1
ATOM 717 N N . LEU A 1 91 ? 3.24 7.148 1.207 1 96.69 91 LEU A N 1
ATOM 718 C CA . LEU A 1 91 ? 4.48 7.863 0.924 1 96.69 91 LEU A CA 1
ATOM 719 C C . LEU A 1 91 ? 5.012 8.547 2.178 1 96.69 91 LEU A C 1
ATOM 721 O O . LEU A 1 91 ? 4.238 9.109 2.959 1 96.69 91 LEU A O 1
ATOM 725 N N . GLU A 1 92 ? 6.273 8.453 2.365 1 97.38 92 GLU A N 1
ATOM 726 C CA . GLU A 1 92 ? 6.969 9.102 3.473 1 97.38 92 GLU A CA 1
ATOM 727 C C . GLU A 1 92 ? 7.918 10.18 2.971 1 97.38 92 GLU A C 1
ATOM 729 O O . GLU A 1 92 ? 8.445 10.086 1.862 1 97.38 92 GLU A O 1
ATOM 734 N N . PRO A 1 93 ? 8.078 11.203 3.797 1 98.31 93 PRO A N 1
ATOM 735 C CA . PRO A 1 93 ? 9.047 12.227 3.381 1 98.31 93 PRO A CA 1
ATOM 736 C C . PRO A 1 93 ? 10.406 11.633 3.018 1 98.31 93 PRO A C 1
ATOM 738 O O . PRO A 1 93 ? 10.867 10.688 3.664 1 98.31 93 PRO A O 1
ATOM 741 N N . TYR A 1 94 ? 11.031 12.164 1.918 1 97.94 94 TYR A N 1
ATOM 742 C CA . TYR A 1 94 ? 12.359 11.852 1.4 1 97.94 94 TYR A CA 1
ATOM 743 C C . TYR A 1 94 ? 12.352 10.516 0.667 1 97.94 94 TYR A C 1
ATOM 745 O O . TYR A 1 94 ? 12.711 10.445 -0.51 1 97.94 94 TYR A O 1
ATOM 753 N N . SER A 1 95 ? 11.781 9.5 1.332 1 95.56 95 SER A N 1
ATOM 754 C CA . SER A 1 95 ? 11.773 8.195 0.664 1 95.56 95 SER A CA 1
ATOM 755 C C . SER A 1 95 ? 10.75 8.164 -0.46 1 95.56 95 SER A C 1
ATOM 757 O O . SER A 1 95 ? 10.812 7.301 -1.34 1 95.56 95 SER A O 1
ATOM 759 N N . ARG A 1 96 ? 9.797 9.094 -0.469 1 96.12 96 ARG A N 1
ATOM 760 C CA . ARG A 1 96 ? 8.773 9.18 -1.5 1 96.12 96 ARG A CA 1
ATOM 761 C C . ARG A 1 96 ? 9.391 9.336 -2.883 1 96.12 96 ARG A C 1
ATOM 763 O O . ARG A 1 96 ? 8.766 9.008 -3.893 1 96.12 96 ARG A O 1
ATOM 770 N N . HIS A 1 97 ? 10.555 9.828 -2.959 1 95.62 97 HIS A N 1
ATOM 771 C CA . HIS A 1 97 ? 11.227 10.109 -4.227 1 95.62 97 HIS A CA 1
ATOM 772 C C . HIS A 1 97 ? 11.68 8.828 -4.91 1 95.62 97 HIS A C 1
ATOM 774 O O . HIS A 1 97 ? 12.062 8.844 -6.082 1 95.62 97 HIS A O 1
ATOM 780 N N . PHE A 1 98 ? 11.508 7.719 -4.176 1 92.62 98 PHE A N 1
ATOM 781 C CA . PHE A 1 98 ? 11.93 6.426 -4.707 1 92.62 98 PHE A CA 1
ATOM 782 C C . PHE A 1 98 ? 10.781 5.418 -4.645 1 92.62 98 PHE A C 1
ATOM 784 O O . PHE A 1 98 ? 11.016 4.211 -4.707 1 92.62 98 PHE A O 1
ATOM 791 N N . SER A 1 99 ? 9.594 5.852 -4.391 1 87.38 99 SER A N 1
ATOM 792 C CA . SER A 1 99 ? 8.453 5 -4.07 1 87.38 99 SER A CA 1
ATOM 793 C C . SER A 1 99 ? 8.117 4.066 -5.23 1 87.38 99 SER A C 1
ATOM 795 O O . SER A 1 99 ? 7.535 3.002 -5.027 1 87.38 99 SER A O 1
ATOM 797 N N . ARG A 1 100 ? 8.469 4.297 -6.461 1 82.81 100 ARG A N 1
ATOM 798 C CA . ARG A 1 100 ? 8.094 3.482 -7.613 1 82.81 100 ARG A CA 1
ATOM 799 C C . ARG A 1 100 ? 9.242 2.568 -8.039 1 82.81 100 ARG A C 1
ATOM 801 O O . ARG A 1 100 ? 9.133 1.847 -9.031 1 82.81 100 ARG A O 1
ATOM 808 N N . LEU A 1 101 ? 10.258 2.633 -7.219 1 88.44 101 LEU A N 1
ATOM 809 C CA . LEU A 1 101 ? 11.438 1.866 -7.605 1 88.44 101 LEU A CA 1
ATOM 810 C C . LEU A 1 101 ? 11.617 0.648 -6.703 1 88.44 101 LEU A C 1
ATOM 812 O O . LEU A 1 101 ? 11.383 0.726 -5.496 1 88.44 101 LEU A O 1
ATOM 816 N N . ASN A 1 102 ? 11.953 -0.406 -7.32 1 89.94 102 ASN A N 1
ATOM 817 C CA . ASN A 1 102 ? 12.398 -1.568 -6.559 1 89.94 102 ASN A CA 1
ATOM 818 C C . ASN A 1 102 ? 13.789 -1.35 -5.961 1 89.94 102 ASN A C 1
ATOM 820 O O . ASN A 1 102 ? 14.719 -0.972 -6.672 1 89.94 102 ASN A O 1
ATOM 824 N N . LEU A 1 103 ? 13.922 -1.537 -4.699 1 90.88 103 LEU A N 1
ATOM 825 C CA . LEU A 1 103 ? 15.188 -1.351 -3.994 1 90.88 103 LEU A CA 1
ATOM 826 C C . LEU A 1 103 ? 16.312 -2.078 -4.711 1 90.88 103 LEU A C 1
ATOM 828 O O . LEU A 1 103 ? 17.406 -1.526 -4.879 1 90.88 103 LEU A O 1
ATOM 832 N N . LEU A 1 104 ? 16.016 -3.252 -5.152 1 94.25 104 LEU A N 1
ATOM 833 C CA . LEU A 1 104 ? 17.062 -4.09 -5.734 1 94.25 104 LEU A CA 1
ATOM 834 C C . LEU A 1 104 ? 17.453 -3.586 -7.121 1 94.25 104 LEU A C 1
ATOM 836 O O . LEU A 1 104 ? 18.547 -3.885 -7.613 1 94.25 104 LEU A O 1
ATOM 840 N N . ASP A 1 105 ? 16.594 -2.832 -7.723 1 93.75 105 ASP A N 1
ATOM 841 C CA . ASP A 1 105 ? 16.906 -2.209 -9.008 1 93.75 105 ASP A CA 1
ATOM 842 C C . ASP A 1 105 ? 17.797 -0.983 -8.812 1 93.75 105 ASP A C 1
ATOM 844 O O . ASP A 1 105 ? 18.438 -0.527 -9.758 1 93.75 105 ASP A O 1
ATOM 848 N N . MET A 1 106 ? 17.797 -0.467 -7.605 1 93.62 106 MET A N 1
ATOM 849 C CA . MET A 1 106 ? 18.562 0.75 -7.332 1 93.62 106 MET A CA 1
ATOM 850 C C . MET A 1 106 ? 19.984 0.417 -6.918 1 93.62 106 MET A C 1
ATOM 852 O O . MET A 1 106 ? 20.844 1.301 -6.863 1 93.62 106 MET A O 1
ATOM 856 N N . LEU A 1 107 ? 20.25 -0.844 -6.645 1 93.06 107 LEU A N 1
ATOM 857 C CA . LEU A 1 107 ? 21.531 -1.258 -6.105 1 93.06 107 LEU A CA 1
ATOM 858 C C . LEU A 1 107 ? 22.312 -2.098 -7.117 1 93.06 107 LEU A C 1
ATOM 860 O O . LEU A 1 107 ? 21.703 -2.709 -8.008 1 93.06 107 LEU A O 1
ATOM 864 N N . GLU A 1 108 ? 23.547 -2.088 -7.047 1 92.19 108 GLU A N 1
ATOM 865 C CA . GLU A 1 108 ? 24.422 -2.926 -7.859 1 92.19 108 GLU A CA 1
ATOM 866 C C . GLU A 1 108 ? 25.703 -3.285 -7.098 1 92.19 108 GLU A C 1
ATOM 868 O O . GLU A 1 108 ? 26.047 -2.627 -6.117 1 92.19 108 GLU A O 1
ATOM 873 N N . PHE A 1 109 ? 26.25 -4.41 -7.5 1 89.44 109 PHE A N 1
ATOM 874 C CA . PHE A 1 109 ? 27.547 -4.777 -6.941 1 89.44 109 PHE A CA 1
ATOM 875 C C . PHE A 1 109 ? 28.641 -3.859 -7.465 1 89.44 109 PHE A C 1
ATOM 877 O O . PHE A 1 109 ? 28.672 -3.52 -8.648 1 89.44 109 PHE A O 1
ATOM 884 N N . ALA A 1 110 ? 29.438 -3.307 -6.645 1 80.62 110 ALA A N 1
ATOM 885 C CA . ALA A 1 110 ? 30.531 -2.428 -7.047 1 80.62 110 ALA A CA 1
ATOM 886 C C . ALA A 1 110 ? 31.516 -3.158 -7.965 1 80.62 110 ALA A C 1
ATOM 888 O O . ALA A 1 110 ? 31.688 -4.375 -7.859 1 80.62 110 ALA A O 1
ATOM 889 N N . ASN A 1 111 ? 31.781 -2.943 -9.516 1 62.88 111 ASN A N 1
ATOM 890 C CA . ASN A 1 111 ? 32.688 -3.514 -10.516 1 62.88 111 ASN A CA 1
ATOM 891 C C . ASN A 1 111 ? 33.875 -4.207 -9.867 1 62.88 111 ASN A C 1
ATOM 893 O O . ASN A 1 111 ? 34.688 -4.801 -10.555 1 62.88 111 ASN A O 1
ATOM 897 N N . ASP A 1 112 ? 34.531 -3.584 -8.906 1 53.03 112 ASP A N 1
ATOM 898 C CA . ASP A 1 112 ? 35.938 -3.934 -8.836 1 53.03 112 ASP A CA 1
ATOM 899 C C . ASP A 1 112 ? 36.125 -5.441 -8.695 1 53.03 112 ASP A C 1
ATOM 901 O O . ASP A 1 112 ? 35.25 -6.141 -8.211 1 53.03 112 ASP A O 1
ATOM 905 N N . ASN A 1 113 ? 37.375 -6.043 -9 1 44.84 113 ASN A N 1
ATOM 906 C CA . ASN A 1 113 ? 38.062 -7.328 -9.016 1 44.84 113 ASN A CA 1
ATOM 907 C C . ASN A 1 113 ? 37.781 -8.133 -7.746 1 44.84 113 ASN A C 1
ATOM 909 O O . ASN A 1 113 ? 38.219 -9.273 -7.617 1 44.84 113 ASN A O 1
ATOM 913 N N . THR A 1 114 ? 38.125 -7.555 -6.5 1 44.38 114 THR A N 1
ATOM 914 C CA . THR A 1 114 ? 38.406 -8.492 -5.418 1 44.38 114 THR A CA 1
ATOM 915 C C . THR A 1 114 ? 37.125 -9.047 -4.824 1 44.38 114 THR A C 1
ATOM 917 O O . THR A 1 114 ? 36.031 -8.469 -5 1 44.38 114 THR A O 1
ATOM 920 N N . SER A 1 115 ? 37.031 -10.055 -3.855 1 49.03 115 SER A N 1
ATOM 921 C CA . SER A 1 115 ? 36.188 -11.031 -3.182 1 49.03 115 SER A CA 1
ATOM 922 C C . SER A 1 115 ? 34.938 -10.383 -2.602 1 49.03 115 SER A C 1
ATOM 924 O O . SER A 1 115 ? 33.875 -11 -2.543 1 49.03 115 SER A O 1
ATOM 926 N N . ALA A 1 116 ? 35.125 -9.453 -1.591 1 54 116 ALA A N 1
ATOM 927 C CA . ALA A 1 116 ? 34 -9.016 -0.772 1 54 116 ALA A CA 1
ATOM 928 C C . ALA A 1 116 ? 33.219 -7.918 -1.472 1 54 116 ALA A C 1
ATOM 930 O O . ALA A 1 116 ? 33.625 -6.758 -1.485 1 54 116 ALA A O 1
ATOM 931 N N . GLN A 1 117 ? 32.25 -8.133 -2.611 1 66.44 117 GLN A N 1
ATOM 932 C CA . GLN A 1 117 ? 31.672 -7.121 -3.488 1 66.44 117 GLN A CA 1
ATOM 933 C C . GLN A 1 117 ? 30.734 -6.195 -2.717 1 66.44 117 GLN A C 1
ATOM 935 O O . GLN A 1 117 ? 29.781 -6.656 -2.068 1 66.44 117 GLN A O 1
ATOM 940 N N . SER A 1 118 ? 31.188 -5.059 -2.402 1 79.69 118 SER A N 1
ATOM 941 C CA . SER A 1 118 ? 30.391 -4.008 -1.789 1 79.69 118 SER A CA 1
ATOM 942 C C . SER A 1 118 ? 29.188 -3.648 -2.658 1 79.69 118 SER A C 1
ATOM 944 O O . SER A 1 118 ? 29.219 -3.836 -3.877 1 79.69 118 SER A O 1
ATOM 946 N N . ILE A 1 119 ? 28.094 -3.391 -2.041 1 89.19 119 ILE A N 1
ATOM 947 C CA . ILE A 1 119 ? 26.875 -3 -2.732 1 89.19 119 ILE A CA 1
ATOM 948 C C . ILE A 1 119 ? 26.75 -1.478 -2.752 1 89.19 119 ILE A C 1
ATOM 950 O O . ILE A 1 119 ? 26.891 -0.826 -1.713 1 89.19 119 ILE A O 1
ATOM 954 N N . VAL A 1 120 ? 26.578 -0.919 -3.93 1 89 120 VAL A N 1
ATOM 955 C CA . VAL A 1 120 ? 26.484 0.526 -4.102 1 89 120 VAL A CA 1
ATOM 956 C C . VAL A 1 120 ? 25.188 0.873 -4.828 1 89 120 VAL A C 1
ATOM 958 O O . VAL A 1 120 ? 24.5 -0.012 -5.352 1 89 120 VAL A O 1
ATOM 961 N N . VAL A 1 121 ? 24.891 2.127 -4.793 1 91.75 121 VAL A N 1
ATOM 962 C CA . VAL A 1 121 ? 23.719 2.621 -5.527 1 91.75 121 VAL A CA 1
ATOM 963 C C . VAL A 1 121 ? 24.078 2.797 -7 1 91.75 121 VAL A C 1
ATOM 965 O O . VAL A 1 121 ? 25.156 3.293 -7.328 1 91.75 121 VAL A O 1
ATOM 968 N N . GLN A 1 122 ? 23.172 2.414 -7.844 1 91.75 122 GLN A N 1
ATOM 969 C CA . GLN A 1 122 ? 23.391 2.605 -9.273 1 91.75 122 GLN A CA 1
ATOM 970 C C . GLN A 1 122 ? 23.625 4.078 -9.602 1 91.75 122 GLN A C 1
ATOM 972 O O . GLN A 1 122 ? 22.984 4.957 -9.008 1 91.75 122 GLN A O 1
ATOM 977 N N . GLN A 1 123 ? 24.375 4.289 -10.609 1 90.12 123 GLN A N 1
ATOM 978 C CA . GLN A 1 123 ? 24.828 5.629 -10.977 1 90.12 123 GLN A CA 1
ATOM 979 C C . GLN A 1 123 ? 23.641 6.543 -11.273 1 90.12 123 GLN A C 1
ATOM 981 O O . GLN A 1 123 ? 23.641 7.711 -10.883 1 90.12 123 GLN A O 1
ATOM 986 N N . GLU A 1 124 ? 22.688 5.953 -11.93 1 92.31 124 GLU A N 1
ATOM 987 C CA . GLU A 1 124 ? 21.562 6.762 -12.383 1 92.31 124 GLU A CA 1
ATOM 988 C C . GLU A 1 124 ? 20.781 7.316 -11.195 1 92.31 124 GLU A C 1
ATOM 990 O O . GLU A 1 124 ? 20.094 8.328 -11.32 1 92.31 124 GLU A O 1
ATOM 995 N N . TYR A 1 125 ? 20.953 6.723 -10.023 1 93.12 125 TYR A N 1
ATOM 996 C CA . TYR A 1 125 ? 20.172 7.133 -8.859 1 93.12 125 TYR A CA 1
ATOM 997 C C . TYR A 1 125 ? 21.062 7.805 -7.816 1 93.12 125 TYR A C 1
ATOM 999 O O . TYR A 1 125 ? 20.562 8.328 -6.816 1 93.12 125 TYR A O 1
ATOM 1007 N N . GLU A 1 126 ? 22.281 7.797 -7.996 1 91.75 126 GLU A N 1
ATOM 1008 C CA . GLU A 1 126 ? 23.25 8.164 -6.973 1 91.75 126 GLU A CA 1
ATOM 1009 C C . GLU A 1 126 ? 23.031 9.594 -6.484 1 91.75 126 GLU A C 1
ATOM 1011 O O . GLU A 1 126 ? 22.969 9.836 -5.281 1 91.75 126 GLU A O 1
ATOM 1016 N N . ASP A 1 127 ? 22.922 10.539 -7.402 1 93.44 127 ASP A N 1
ATOM 1017 C CA . ASP A 1 127 ? 22.781 11.945 -7.023 1 93.44 127 ASP A CA 1
ATOM 1018 C C . ASP A 1 127 ? 21.516 12.18 -6.203 1 93.44 127 ASP A C 1
ATOM 1020 O O . ASP A 1 127 ? 21.547 12.859 -5.18 1 93.44 127 ASP A O 1
ATOM 1024 N N . LYS A 1 128 ? 20.5 11.664 -6.68 1 93.94 128 LYS A N 1
ATOM 1025 C CA . LYS A 1 128 ? 19.234 11.836 -5.988 1 93.94 128 LYS A CA 1
ATOM 1026 C C . LYS A 1 128 ? 19.25 11.172 -4.613 1 93.94 128 LYS A C 1
ATOM 1028 O O . LYS A 1 128 ? 18.781 11.75 -3.633 1 93.94 128 LYS A O 1
ATOM 1033 N N . VAL A 1 129 ? 19.812 9.977 -4.551 1 95 129 VAL A N 1
ATOM 1034 C CA . VAL A 1 129 ? 19.891 9.258 -3.287 1 95 129 VAL A CA 1
ATOM 1035 C C . VAL A 1 129 ? 20.781 10.023 -2.309 1 95 129 VAL A C 1
ATOM 1037 O O . VAL A 1 129 ? 20.453 10.148 -1.129 1 95 129 VAL A O 1
ATOM 1040 N N . LYS A 1 130 ? 21.828 10.531 -2.803 1 94.56 130 LYS A N 1
ATOM 1041 C CA . LYS A 1 130 ? 22.734 11.305 -1.964 1 94.56 130 LYS A CA 1
ATOM 1042 C C . LYS A 1 130 ? 22.031 12.508 -1.341 1 94.56 130 LYS A C 1
ATOM 1044 O O . LYS A 1 130 ? 22.109 12.727 -0.131 1 94.56 130 LYS A O 1
ATOM 1049 N N . THR A 1 131 ? 21.344 13.188 -2.176 1 95.88 131 THR A N 1
ATOM 1050 C CA . THR A 1 131 ? 20.656 14.391 -1.73 1 95.88 131 THR A CA 1
ATOM 1051 C C . THR A 1 131 ? 19.594 14.055 -0.688 1 95.88 131 THR A C 1
ATOM 1053 O O . THR A 1 131 ? 19.531 14.672 0.376 1 95.88 131 THR A O 1
ATOM 1056 N N . MET A 1 132 ? 18.766 13.062 -0.918 1 96.44 132 MET A N 1
ATOM 1057 C CA . MET A 1 132 ? 17.688 12.688 -0.015 1 96.44 132 MET A CA 1
ATOM 1058 C C . MET A 1 132 ? 18.234 12.078 1.272 1 96.44 132 MET A C 1
ATOM 1060 O O . MET A 1 132 ? 17.703 12.328 2.355 1 96.44 132 MET A O 1
ATOM 1064 N N . LEU A 1 133 ? 19.281 11.328 1.104 1 95.75 133 LEU A N 1
ATOM 1065 C CA . LEU A 1 133 ? 19.891 10.688 2.27 1 95.75 133 LEU A CA 1
ATOM 1066 C C . LEU A 1 133 ? 20.453 11.727 3.225 1 95.75 133 LEU A C 1
ATOM 1068 O O . LEU A 1 133 ? 20.281 11.625 4.441 1 95.75 133 LEU A O 1
ATOM 1072 N N . LEU A 1 134 ? 21.141 12.68 2.676 1 95.88 134 LEU A N 1
ATOM 1073 C CA . LEU A 1 134 ? 21.719 13.75 3.486 1 95.88 134 LEU A CA 1
ATOM 1074 C C . LEU A 1 134 ? 20.625 14.492 4.262 1 95.88 134 LEU A C 1
ATOM 1076 O O . LEU A 1 134 ? 20.734 14.664 5.477 1 95.88 134 LEU A O 1
ATOM 1080 N N . LYS A 1 135 ? 19.594 14.867 3.551 1 96.81 135 LYS A N 1
ATOM 1081 C CA . LYS A 1 135 ? 18.5 15.586 4.184 1 96.81 135 LYS A CA 1
ATOM 1082 C C . LYS A 1 135 ? 17.828 14.734 5.25 1 96.81 135 LYS A C 1
ATOM 1084 O O . LYS A 1 135 ? 17.547 15.203 6.352 1 96.81 135 LYS A O 1
ATOM 1089 N N . TYR A 1 136 ? 17.625 13.516 4.973 1 97.12 136 TYR A N 1
ATOM 1090 C CA . TYR A 1 136 ? 16.953 12.586 5.875 1 97.12 136 TYR A CA 1
ATOM 1091 C C . TYR A 1 136 ? 17.75 12.375 7.148 1 97.12 136 TYR A C 1
ATOM 1093 O O . TYR A 1 136 ? 17.203 12.438 8.25 1 97.12 136 TYR A O 1
ATOM 1101 N N . LYS A 1 137 ? 18.969 12.156 6.977 1 94.94 137 LYS A N 1
ATOM 1102 C CA . LYS A 1 137 ? 19.828 11.914 8.133 1 94.94 137 LYS A CA 1
ATOM 1103 C C . LYS A 1 137 ? 19.906 13.148 9.023 1 94.94 137 LYS A C 1
ATOM 1105 O O . LYS A 1 137 ? 19.938 13.039 10.25 1 94.94 137 LYS A O 1
ATOM 1110 N N . GLU A 1 138 ? 19.984 14.266 8.414 1 96.38 138 GLU A N 1
ATOM 1111 C CA . GLU A 1 138 ? 20.047 15.516 9.164 1 96.38 138 GLU A CA 1
ATOM 1112 C C . GLU A 1 138 ? 18.797 15.703 10.023 1 96.38 138 GLU A C 1
ATOM 1114 O O . GLU A 1 138 ? 18.891 16.016 11.211 1 96.38 138 GLU A O 1
ATOM 1119 N N . VAL A 1 139 ? 17.672 15.453 9.438 1 96.56 139 VAL A N 1
ATOM 1120 C CA . VAL A 1 139 ? 16.422 15.688 10.156 1 96.56 139 VAL A CA 1
ATOM 1121 C C . VAL A 1 139 ? 16.234 14.625 11.234 1 96.56 139 VAL A C 1
ATOM 1123 O O . VAL A 1 139 ? 15.703 14.914 12.312 1 96.56 139 VAL A O 1
ATOM 1126 N N . MET A 1 140 ? 16.656 13.453 10.969 1 95.19 140 MET A N 1
ATOM 1127 C CA . MET A 1 140 ? 16.547 12.383 11.961 1 95.19 140 MET A CA 1
ATOM 1128 C C . MET A 1 140 ? 17.484 12.633 13.133 1 95.19 140 MET A C 1
ATOM 1130 O O . MET A 1 140 ? 17.109 12.414 14.289 1 95.19 140 MET A O 1
ATOM 1134 N N . LYS A 1 141 ? 18.641 13.07 12.812 1 95.06 141 LYS A N 1
ATOM 1135 C CA . LYS A 1 141 ? 19.641 13.352 13.852 1 95.06 141 LYS A CA 1
ATOM 1136 C C . LYS A 1 141 ? 19.188 14.5 14.742 1 95.06 141 LYS A C 1
ATOM 1138 O O . LYS A 1 141 ? 19.344 14.438 15.961 1 95.06 141 LYS A O 1
ATOM 1143 N N . SER A 1 142 ? 18.641 15.531 14.141 1 96.31 142 SER A N 1
ATOM 1144 C CA . SER A 1 142 ? 18.203 16.703 14.898 1 96.31 142 SER A CA 1
ATOM 1145 C C . SER A 1 142 ? 16.891 16.438 15.625 1 96.31 142 SER A C 1
ATOM 1147 O O . SER A 1 142 ? 16.5 17.219 16.5 1 96.31 142 SER A O 1
ATOM 1149 N N . GLY A 1 143 ? 16.203 15.344 15.273 1 97.12 143 GLY A N 1
ATOM 1150 C CA . GLY A 1 143 ? 14.969 14.969 15.953 1 97.12 143 GLY A CA 1
ATOM 1151 C C . GLY A 1 143 ? 13.781 15.805 15.523 1 97.12 143 GLY A C 1
ATOM 1152 O O . GLY A 1 143 ? 12.844 16 16.297 1 97.12 143 GLY A O 1
ATOM 1153 N N . HIS A 1 144 ? 13.812 16.312 14.328 1 98.38 144 HIS A N 1
ATOM 1154 C CA . HIS A 1 144 ? 12.773 17.219 13.867 1 98.38 144 HIS A CA 1
ATOM 1155 C C . HIS A 1 144 ? 11.633 16.469 13.188 1 98.38 144 HIS A C 1
ATOM 1157 O O . HIS A 1 144 ? 10.625 17.062 12.797 1 98.38 144 HIS A O 1
ATOM 1163 N N . LEU A 1 145 ? 11.812 15.18 13.047 1 98.56 145 LEU A N 1
ATOM 1164 C CA . LEU A 1 145 ? 10.805 14.398 12.344 1 98.56 145 LEU A CA 1
ATOM 1165 C C . LEU A 1 145 ? 10.398 13.172 13.164 1 98.56 145 LEU A C 1
ATOM 1167 O O . LEU A 1 145 ? 11.25 12.375 13.555 1 98.56 145 LEU A O 1
ATOM 1171 N N . LEU A 1 146 ? 9.156 13.031 13.484 1 98.69 146 LEU A N 1
ATOM 1172 C CA . LEU A 1 146 ? 8.586 11.891 14.195 1 98.69 146 LEU A CA 1
ATOM 1173 C C . LEU A 1 146 ? 7.547 11.18 13.344 1 98.69 146 LEU A C 1
ATOM 1175 O O . LEU A 1 146 ? 6.582 11.797 12.891 1 98.69 146 LEU A O 1
ATOM 1179 N N . PHE A 1 147 ? 7.773 9.914 13.117 1 98.12 147 PHE A N 1
ATOM 1180 C CA . PHE A 1 147 ? 6.832 9.102 12.352 1 98.12 147 PHE A CA 1
ATOM 1181 C C . PHE A 1 147 ? 5.844 8.406 13.281 1 98.12 147 PHE A C 1
ATOM 1183 O O . PHE A 1 147 ? 6.242 7.73 14.227 1 98.12 147 PHE A O 1
ATOM 1190 N N . ILE A 1 148 ? 4.59 8.586 13.039 1 98.44 148 ILE A N 1
ATOM 1191 C CA . ILE A 1 148 ? 3.518 7.863 13.719 1 98.44 148 ILE A CA 1
ATOM 1192 C C . ILE A 1 148 ? 2.553 7.281 12.688 1 98.44 148 ILE A C 1
ATOM 1194 O O . ILE A 1 148 ? 1.886 8.023 11.961 1 98.44 148 ILE A O 1
ATOM 1198 N N . ASP A 1 149 ? 2.467 5.984 12.609 1 97.06 149 ASP A N 1
ATOM 1199 C CA . ASP A 1 149 ? 1.667 5.391 11.539 1 97.06 149 ASP A CA 1
ATOM 1200 C C . ASP A 1 149 ? 0.287 4.98 12.047 1 97.06 149 ASP A C 1
ATOM 1202 O O . ASP A 1 149 ? 0.098 4.785 13.25 1 97.06 149 ASP A O 1
ATOM 1206 N N . PHE A 1 150 ? -0.684 4.957 11.203 1 96.75 150 PHE A N 1
ATOM 1207 C CA . PHE A 1 150 ? -2.02 4.402 11.398 1 96.75 150 PHE A CA 1
ATOM 1208 C C . PHE A 1 150 ? -2.453 3.604 10.172 1 96.75 150 PHE A C 1
ATOM 1210 O O . PHE A 1 150 ? -1.81 3.666 9.125 1 96.75 150 PHE A O 1
ATOM 1217 N N . THR A 1 151 ? -3.459 2.816 10.297 1 93.5 151 THR A N 1
ATOM 1218 C CA . THR A 1 151 ? -4.035 2.127 9.148 1 93.5 151 THR A CA 1
ATOM 1219 C C . THR A 1 151 ? -5.535 2.395 9.055 1 93.5 151 THR A C 1
ATOM 1221 O O . THR A 1 151 ? -6.039 2.779 7.996 1 93.5 151 THR A O 1
ATOM 1224 N N . THR A 1 152 ? -6.18 2.301 10.156 1 92.62 152 THR A N 1
ATOM 1225 C CA . THR A 1 152 ? -7.633 2.381 10.133 1 92.62 152 THR A CA 1
ATOM 1226 C C . THR A 1 152 ? -8.102 3.775 10.539 1 92.62 152 THR A C 1
ATOM 1228 O O . THR A 1 152 ? -7.348 4.543 11.141 1 92.62 152 THR A O 1
ATOM 1231 N N . LEU A 1 153 ? -9.344 4.035 10.266 1 92.88 153 LEU A N 1
ATOM 1232 C CA . LEU A 1 153 ? -9.977 5.277 10.68 1 92.88 153 LEU A CA 1
ATOM 1233 C C . LEU A 1 153 ? -9.898 5.453 12.195 1 92.88 153 LEU A C 1
ATOM 1235 O O . LEU A 1 153 ? -9.555 6.535 12.68 1 92.88 153 LEU A O 1
ATOM 1239 N N . ASN A 1 154 ? -10.133 4.395 12.922 1 90.88 154 ASN A N 1
ATOM 1240 C CA . ASN A 1 154 ? -10.102 4.48 14.375 1 90.88 154 ASN A CA 1
ATOM 1241 C C . ASN A 1 154 ? -8.703 4.832 14.883 1 90.88 154 ASN A C 1
ATOM 1243 O O . ASN A 1 154 ? -8.555 5.664 15.781 1 90.88 154 ASN A O 1
ATOM 1247 N N . GLU A 1 155 ? -7.754 4.191 14.359 1 94 155 GLU A N 1
ATOM 1248 C CA . GLU A 1 155 ? -6.379 4.496 14.734 1 94 155 GLU A CA 1
ATOM 1249 C C . GLU A 1 155 ? -6.039 5.957 14.453 1 94 155 GLU A C 1
ATOM 1251 O O . GLU A 1 155 ? -5.457 6.645 15.297 1 94 155 GLU A O 1
ATOM 1256 N N . TYR A 1 156 ? -6.434 6.336 13.281 1 96.25 156 TYR A N 1
ATOM 1257 C CA . TYR A 1 156 ? -6.199 7.719 12.883 1 96.25 156 TYR A CA 1
ATOM 1258 C C . TYR A 1 156 ? -6.816 8.695 13.875 1 96.25 156 TYR A C 1
ATOM 1260 O O . TYR A 1 156 ? -6.152 9.625 14.336 1 96.25 156 TYR A O 1
ATOM 1268 N N . LEU A 1 157 ? -8.031 8.5 14.227 1 94.38 157 LEU A N 1
ATOM 1269 C CA . LEU A 1 157 ? -8.766 9.438 15.07 1 94.38 157 LEU A CA 1
ATOM 1270 C C . LEU A 1 157 ? -8.164 9.492 16.469 1 94.38 157 LEU A C 1
ATOM 1272 O O . LEU A 1 157 ? -7.988 10.57 17.031 1 94.38 157 LEU A O 1
ATOM 1276 N N . HIS A 1 158 ? -7.844 8.375 17.031 1 94.88 158 HIS A N 1
ATOM 1277 C CA . HIS A 1 158 ? -7.219 8.336 18.344 1 94.88 158 HIS A CA 1
ATOM 1278 C C . HIS A 1 158 ? -5.883 9.078 18.344 1 94.88 158 HIS A C 1
ATOM 1280 O O . HIS A 1 158 ? -5.605 9.867 19.25 1 94.88 158 HIS A O 1
ATOM 1286 N N . LEU A 1 159 ? -5.133 8.805 17.359 1 97.06 159 LEU A N 1
ATOM 1287 C CA . LEU A 1 159 ? -3.795 9.383 17.297 1 97.06 159 LEU A CA 1
ATOM 1288 C C . LEU A 1 159 ? -3.863 10.875 16.984 1 97.06 159 LEU A C 1
ATOM 1290 O O . LEU A 1 159 ? -3.037 11.656 17.453 1 97.06 159 LEU A O 1
ATOM 1294 N N . LEU A 1 160 ? -4.828 11.219 16.125 1 96.62 160 LEU A N 1
ATOM 1295 C CA . LEU A 1 160 ? -5.062 12.633 15.859 1 96.62 160 LEU A CA 1
ATOM 1296 C C . LEU A 1 160 ? -5.391 13.383 17.156 1 96.62 160 LEU A C 1
ATOM 1298 O O . LEU A 1 160 ? -4.809 14.438 17.422 1 96.62 160 LEU A O 1
ATOM 1302 N N . ARG A 1 161 ? -6.281 12.844 17.922 1 94.69 161 ARG A N 1
ATOM 1303 C CA . ARG A 1 161 ? -6.656 13.461 19.188 1 94.69 161 AR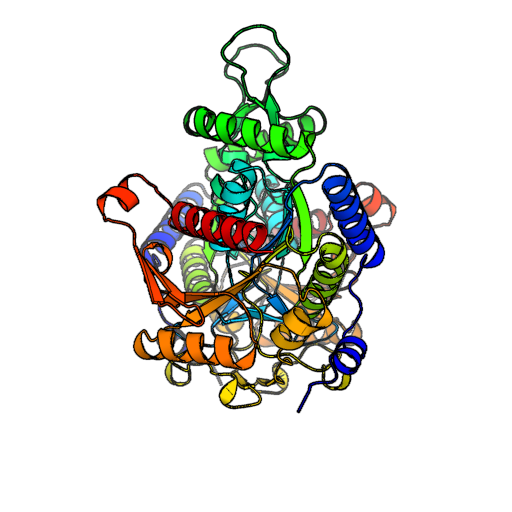G A CA 1
ATOM 1304 C C . ARG A 1 161 ? -5.457 13.562 20.125 1 94.69 161 ARG A C 1
ATOM 1306 O O . ARG A 1 161 ? -5.211 14.625 20.703 1 94.69 161 ARG A O 1
ATOM 1313 N N . ALA A 1 162 ? -4.762 12.484 20.234 1 95.88 162 ALA A N 1
ATOM 1314 C CA . ALA A 1 162 ? -3.582 12.477 21.094 1 95.88 162 ALA A CA 1
ATOM 1315 C C . ALA A 1 162 ? -2.58 13.539 20.656 1 95.88 162 ALA A C 1
ATOM 1317 O O . ALA A 1 162 ? -2.025 14.258 21.5 1 95.88 162 ALA A O 1
ATOM 1318 N N . SER A 1 163 ? -2.359 13.648 19.391 1 97.81 163 SER A N 1
ATOM 1319 C CA . SER A 1 163 ? -1.423 14.633 18.859 1 97.81 163 SER A CA 1
ATOM 1320 C C . SER A 1 163 ? -1.905 16.047 19.125 1 97.81 163 SER A C 1
ATOM 1322 O O . SER A 1 163 ? -1.129 16.906 19.578 1 97.81 163 SER A O 1
ATOM 1324 N N . ALA A 1 164 ? -3.156 16.297 18.859 1 96.19 164 ALA A N 1
ATOM 1325 C CA . ALA A 1 164 ? -3.736 17.609 19.062 1 96.19 164 ALA A CA 1
ATOM 1326 C C . ALA A 1 164 ? -3.654 18.031 20.531 1 96.19 164 ALA A C 1
ATOM 1328 O O . ALA A 1 164 ? -3.275 19.172 20.828 1 96.19 164 ALA A O 1
ATOM 1329 N N . LEU A 1 165 ? -3.994 17.109 21.406 1 95.88 165 LEU A N 1
ATOM 1330 C CA . LEU A 1 165 ? -3.951 17.406 22.844 1 95.88 165 LEU A CA 1
ATOM 1331 C C . LEU A 1 165 ? -2.527 17.703 23.281 1 95.88 165 LEU A C 1
ATOM 1333 O O . LEU A 1 165 ? -2.309 18.594 24.109 1 95.88 165 LEU A O 1
ATOM 1337 N N . SER A 1 166 ? -1.633 16.953 22.766 1 97.38 166 SER A N 1
ATOM 1338 C CA . SER A 1 166 ? -0.236 17.203 23.109 1 97.38 166 SER A CA 1
ATOM 1339 C C . SER A 1 166 ? 0.222 18.562 22.594 1 97.38 166 SER A C 1
ATOM 1341 O O . SER A 1 166 ? 0.949 19.281 23.297 1 97.38 166 SER A O 1
ATOM 1343 N N . LEU A 1 167 ? -0.219 18.922 21.422 1 97.38 167 LEU A N 1
ATOM 1344 C CA . LEU A 1 167 ? 0.205 20.172 20.766 1 97.38 167 LEU A CA 1
ATOM 1345 C C . LEU A 1 167 ? -0.435 21.375 21.438 1 97.38 167 LEU A C 1
ATOM 1347 O O . LEU A 1 167 ? 0.016 22.516 21.25 1 97.38 167 LEU A O 1
ATOM 1351 N N . GLN A 1 168 ? -1.454 21.125 22.156 1 95.06 168 GLN A N 1
ATOM 1352 C CA . GLN A 1 168 ? -2.084 22.203 22.891 1 95.06 168 GLN A CA 1
ATOM 1353 C C . GLN A 1 168 ? -1.08 22.906 23.812 1 95.06 168 GLN A C 1
ATOM 1355 O O . GLN A 1 168 ? -1.173 24.109 24.031 1 95.06 168 GLN A O 1
ATOM 1360 N N . GLN A 1 169 ? -0.149 22.188 24.234 1 92.69 169 GLN A N 1
ATOM 1361 C CA . GLN A 1 169 ? 0.84 22.688 25.188 1 92.69 169 GLN A CA 1
ATOM 1362 C C . GLN A 1 169 ? 1.687 23.797 24.562 1 92.69 169 GLN A C 1
ATOM 1364 O O . GLN A 1 169 ? 2.248 24.625 25.281 1 92.69 169 GLN A O 1
ATOM 1369 N N . ILE A 1 170 ? 1.76 23.859 23.281 1 94.44 170 ILE A N 1
ATOM 1370 C CA . ILE A 1 170 ? 2.674 24.828 22.688 1 94.44 170 ILE A CA 1
ATOM 1371 C C . ILE A 1 170 ? 1.878 25.984 22.078 1 94.44 170 ILE A C 1
ATOM 1373 O O . ILE A 1 170 ? 2.457 26.938 21.547 1 94.44 170 ILE A O 1
ATOM 1377 N N . GLY A 1 171 ? 0.515 25.844 22.109 1 92.12 171 GLY A N 1
ATOM 1378 C CA . GLY A 1 171 ? -0.362 26.953 21.781 1 92.12 171 GLY A CA 1
ATOM 1379 C C . GLY A 1 171 ? -0.251 27.391 20.328 1 92.12 171 GLY A C 1
ATOM 1380 O O . GLY A 1 171 ? -0.369 26.562 19.422 1 92.12 171 GLY A O 1
ATOM 1381 N N . HIS A 1 172 ? 0.157 28.672 20.172 1 94.19 172 HIS A N 1
ATOM 1382 C CA . HIS A 1 172 ? 0.132 29.297 18.844 1 94.19 172 HIS A CA 1
ATOM 1383 C C . HIS A 1 172 ? 1.303 28.812 18 1 94.19 172 HIS A C 1
ATOM 1385 O O . HIS A 1 172 ? 1.326 29.047 16.781 1 94.19 172 HIS A O 1
ATOM 1391 N N . SER A 1 173 ? 2.238 28.141 18.578 1 96.38 173 SER A N 1
ATOM 1392 C CA . SER A 1 173 ? 3.383 27.641 17.844 1 96.38 173 SER A CA 1
ATOM 1393 C C . SER A 1 173 ? 3.055 26.312 17.172 1 96.38 173 SER A C 1
ATOM 1395 O O . SER A 1 173 ? 3.869 25.766 16.406 1 96.38 173 SER A O 1
ATOM 1397 N N . ALA A 1 174 ? 1.824 25.844 17.406 1 97.31 174 ALA A N 1
ATOM 1398 C CA . ALA A 1 174 ? 1.387 24.562 16.828 1 97.31 174 ALA A CA 1
ATOM 1399 C C . ALA A 1 174 ? 0.588 24.781 15.555 1 97.31 174 ALA A C 1
ATOM 1401 O O . ALA A 1 174 ? -0.216 25.719 15.461 1 97.31 174 ALA A O 1
ATOM 1402 N N . MET A 1 175 ? 0.864 23.953 14.594 1 97.62 175 MET A N 1
ATOM 1403 C CA . MET A 1 175 ? 0.098 23.906 13.352 1 97.62 175 MET A CA 1
ATOM 1404 C C . MET A 1 175 ? -0.451 22.5 13.109 1 97.62 175 MET A C 1
ATOM 1406 O O . MET A 1 175 ? 0.232 21.516 13.367 1 97.62 175 MET A O 1
ATOM 1410 N N . LEU A 1 176 ? -1.686 22.406 12.727 1 97.44 176 LEU A N 1
ATOM 1411 C CA . LEU A 1 176 ? -2.303 21.141 12.312 1 97.44 176 LEU A CA 1
ATOM 1412 C C . LEU A 1 176 ? -2.613 21.172 10.812 1 97.44 176 LEU A C 1
ATOM 1414 O O . LEU A 1 176 ? -3.496 21.906 10.375 1 97.44 176 LEU A O 1
ATOM 1418 N N . TYR A 1 177 ? -1.823 20.453 10.07 1 97.94 177 TYR A N 1
ATOM 1419 C CA . TYR A 1 177 ? -1.951 20.281 8.625 1 97.94 177 TYR A CA 1
ATOM 1420 C C . TYR A 1 177 ? -2.627 18.953 8.297 1 97.94 177 TYR A C 1
ATOM 1422 O O . TYR A 1 177 ? -1.963 17.922 8.188 1 97.94 177 TYR A O 1
ATOM 1430 N N . LEU A 1 178 ? -3.953 18.938 8.109 1 96.62 178 LEU A N 1
ATOM 1431 C CA . LEU A 1 178 ? -4.762 17.734 8.062 1 96.62 178 LEU A CA 1
ATOM 1432 C C . LEU A 1 178 ? -5 17.297 6.621 1 96.62 178 LEU A C 1
ATOM 1434 O O . LEU A 1 178 ? -6.113 17.406 6.105 1 96.62 178 LEU A O 1
ATOM 1438 N N . ALA A 1 179 ? -4.004 16.625 6.023 1 96.38 179 ALA A N 1
ATOM 1439 C CA . ALA A 1 179 ? -4.023 16.328 4.594 1 96.38 179 ALA A CA 1
ATOM 1440 C C . ALA A 1 179 ? -4.41 14.867 4.344 1 96.38 179 ALA A C 1
ATOM 1442 O O . ALA A 1 179 ? -4.523 14.445 3.191 1 96.38 179 ALA A O 1
ATOM 1443 N N . ALA A 1 180 ? -4.645 14.07 5.371 1 96.06 180 ALA A N 1
ATOM 1444 C CA . ALA A 1 180 ? -5.023 12.672 5.176 1 96.06 180 ALA A CA 1
ATOM 1445 C C . ALA A 1 180 ? -6.414 12.562 4.559 1 96.06 180 ALA A C 1
ATOM 1447 O O . ALA A 1 180 ? -7.293 13.383 4.844 1 96.06 180 ALA A O 1
ATOM 1448 N N . ALA A 1 181 ? -6.578 11.555 3.727 1 93.25 181 ALA A N 1
ATOM 1449 C CA . ALA A 1 181 ? -7.906 11.195 3.242 1 93.25 181 ALA A CA 1
ATOM 1450 C C . ALA A 1 181 ? -8.664 10.367 4.277 1 93.25 181 ALA A C 1
ATOM 1452 O O . ALA A 1 181 ? -8.43 9.164 4.414 1 93.25 181 ALA A O 1
ATOM 1453 N N . VAL A 1 182 ? -9.57 11.031 4.91 1 91.75 182 VAL A N 1
ATOM 1454 C CA . VAL A 1 182 ? -10.258 10.422 6.043 1 91.75 182 VAL A CA 1
ATOM 1455 C C . VAL A 1 182 ? -11.656 9.992 5.625 1 91.75 182 VAL A C 1
ATOM 1457 O O . VAL A 1 182 ? -12.398 10.766 5.016 1 91.75 182 VAL A O 1
ATOM 1460 N N . SER A 1 183 ? -11.953 8.781 5.988 1 89.94 183 SER A N 1
ATOM 1461 C CA . SER A 1 183 ? -13.289 8.289 5.676 1 89.94 183 SER A CA 1
ATOM 1462 C C . SER A 1 183 ? -14.359 9.086 6.414 1 89.94 183 SER A C 1
ATOM 1464 O O . SER A 1 183 ? -14.211 9.391 7.598 1 89.94 183 SER A O 1
ATOM 1466 N N . ASP A 1 184 ? -15.422 9.375 5.641 1 85.12 184 ASP A N 1
ATOM 1467 C CA . ASP A 1 184 ? -16.562 10.031 6.25 1 85.12 184 ASP A CA 1
ATOM 1468 C C . ASP A 1 184 ? -17.547 9.016 6.836 1 85.12 184 ASP A C 1
ATOM 1470 O O . ASP A 1 184 ? -18.531 9.383 7.473 1 85.12 184 ASP A O 1
ATOM 1474 N N . PHE A 1 185 ? -17.203 7.695 6.625 1 85.25 185 PHE A N 1
ATOM 1475 C CA . PHE A 1 185 ? -18.109 6.637 7.039 1 85.25 185 PHE A CA 1
ATOM 1476 C C . PHE A 1 185 ? -17.391 5.582 7.867 1 85.25 185 PHE A C 1
ATOM 1478 O O . PHE A 1 185 ? -16.188 5.387 7.707 1 85.25 185 PHE A O 1
ATOM 1485 N N . TYR A 1 186 ? -18.094 5.004 8.727 1 84.12 186 TYR A N 1
ATOM 1486 C CA . TYR A 1 186 ? -17.547 3.904 9.508 1 84.12 186 TYR A CA 1
ATOM 1487 C C . TYR A 1 186 ? -18.641 2.924 9.922 1 84.12 186 TYR A C 1
ATOM 1489 O O . TYR A 1 186 ? -19.828 3.189 9.727 1 84.12 186 TYR A O 1
ATOM 1497 N N . ILE A 1 187 ? -18.234 1.768 10.336 1 81.62 187 ILE A N 1
ATOM 1498 C CA . ILE A 1 187 ? -19.156 0.788 10.906 1 81.62 187 ILE A CA 1
ATOM 1499 C C . ILE A 1 187 ? -18.969 0.733 12.422 1 81.62 187 ILE A C 1
ATOM 1501 O O . ILE A 1 187 ? -17.891 0.402 12.914 1 81.62 187 ILE A O 1
ATOM 1505 N N . PRO A 1 188 ? -20.078 1.038 13.07 1 77.56 188 PRO A N 1
ATOM 1506 C CA . PRO A 1 188 ? -20 0.917 14.523 1 77.56 188 PRO A CA 1
ATOM 1507 C C . PRO A 1 188 ? -19.641 -0.498 14.977 1 77.56 188 PRO A C 1
ATOM 1509 O O . PRO A 1 188 ? -20.031 -1.474 14.336 1 77.56 188 PRO A O 1
ATOM 1512 N N . LYS A 1 189 ? -18.906 -0.579 16.094 1 75.62 189 LYS A N 1
ATOM 1513 C CA . LYS A 1 189 ? -18.422 -1.854 16.609 1 75.62 189 LYS A CA 1
ATOM 1514 C C . LYS A 1 189 ? -19.562 -2.848 16.797 1 75.62 189 LYS A C 1
ATOM 1516 O O . LYS A 1 189 ? -19.406 -4.035 16.5 1 75.62 189 LYS A O 1
ATOM 1521 N N . ASP A 1 190 ? -20.625 -2.379 17.25 1 76.25 190 ASP A N 1
ATOM 1522 C CA . ASP A 1 190 ? -21.75 -3.244 17.578 1 76.25 190 ASP A CA 1
ATOM 1523 C C . ASP A 1 190 ? -22.469 -3.703 16.312 1 76.25 190 ASP A C 1
ATOM 1525 O O . ASP A 1 190 ? -23.312 -4.613 16.359 1 76.25 190 ASP A O 1
ATOM 1529 N N . GLN A 1 191 ? -22.188 -3.148 15.164 1 76 191 GLN A N 1
ATOM 1530 C CA . GLN A 1 191 ? -22.812 -3.512 13.898 1 76 191 GLN A CA 1
ATOM 1531 C C . GLN A 1 191 ? -21.844 -4.266 12.992 1 76 191 GLN A C 1
ATOM 1533 O O . GLN A 1 191 ? -22.219 -4.68 11.891 1 76 191 GLN A O 1
ATOM 1538 N N . MET A 1 192 ? -20.688 -4.504 13.477 1 74.88 192 MET A N 1
ATOM 1539 C CA . MET A 1 192 ? -19.656 -5.141 12.664 1 74.88 192 MET A CA 1
ATOM 1540 C C . MET A 1 192 ? -19.844 -6.652 12.641 1 74.88 192 MET A C 1
ATOM 1542 O O . MET A 1 192 ? -19.906 -7.293 13.688 1 74.88 192 MET A O 1
ATOM 1546 N N . PRO A 1 193 ? -20 -7.203 11.43 1 72 193 PRO A N 1
ATOM 1547 C CA . PRO A 1 193 ? -20.031 -8.664 11.367 1 72 193 PRO A CA 1
ATOM 1548 C C . PRO A 1 193 ? -18.75 -9.305 11.898 1 72 193 PRO A C 1
ATOM 1550 O O . PRO A 1 193 ? -17.656 -8.766 11.703 1 72 193 PRO A O 1
ATOM 1553 N N . GLU A 1 194 ? -18.875 -10.406 12.602 1 68.44 194 GLU A N 1
ATOM 1554 C CA . GLU A 1 194 ? -17.734 -11.062 13.234 1 68.44 194 GLU A CA 1
ATOM 1555 C C . GLU A 1 194 ? -16.938 -11.875 12.219 1 68.44 194 GLU A C 1
ATOM 1557 O O . GLU A 1 194 ? -15.711 -11.93 12.297 1 68.44 194 GLU A O 1
ATOM 1562 N N . HIS A 1 195 ? -17.703 -12.516 11.406 1 65.06 195 HIS A N 1
ATOM 1563 C CA . HIS A 1 195 ? -17.031 -13.43 10.492 1 65.06 195 HIS A CA 1
ATOM 1564 C C . HIS A 1 195 ? 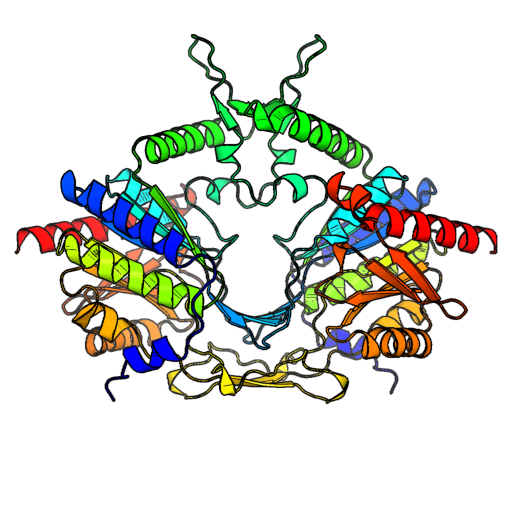-17.078 -12.914 9.055 1 65.06 195 HIS A C 1
ATOM 1566 O O . HIS A 1 195 ? -17.812 -11.977 8.75 1 65.06 195 HIS A O 1
ATOM 1572 N N . LYS A 1 196 ? -16.203 -13.539 8.258 1 66.5 196 LYS A N 1
ATOM 1573 C CA . LYS A 1 196 ? -16.109 -13.172 6.848 1 66.5 196 LYS A CA 1
ATOM 1574 C C . LYS A 1 196 ? -17.453 -13.258 6.156 1 66.5 196 LYS A C 1
ATOM 1576 O O . LYS A 1 196 ? -18.203 -14.227 6.332 1 66.5 196 LYS A O 1
ATOM 1581 N N . ILE A 1 197 ? -17.812 -12.195 5.523 1 68.25 197 ILE A N 1
ATOM 1582 C CA . ILE A 1 197 ? -19.031 -12.164 4.73 1 68.25 197 ILE A CA 1
ATOM 1583 C C . ILE A 1 197 ? -18.953 -13.219 3.625 1 68.25 197 ILE A C 1
ATOM 1585 O O . ILE A 1 197 ? -17.953 -13.312 2.922 1 68.25 197 ILE A O 1
ATOM 1589 N N . GLN A 1 198 ? -19.922 -14.094 3.629 1 66.69 198 GLN A N 1
ATOM 1590 C CA . GLN A 1 198 ? -19.938 -15.211 2.688 1 66.69 198 GLN A CA 1
ATOM 1591 C C . GLN A 1 198 ? -20.672 -14.844 1.404 1 66.69 198 GLN A C 1
ATOM 1593 O O . GLN A 1 198 ? -21.75 -14.258 1.454 1 66.69 198 GLN A O 1
ATOM 1598 N N . SER A 1 199 ? -20.094 -15.023 0.283 1 68.31 199 SER A N 1
ATOM 1599 C CA . SER A 1 199 ? -20.703 -14.742 -1.014 1 68.31 199 SER A CA 1
ATOM 1600 C C . SER A 1 199 ? -21.906 -15.656 -1.275 1 68.31 199 SER A C 1
ATOM 1602 O O . SER A 1 199 ? -22.766 -15.336 -2.098 1 68.31 199 SER A O 1
ATOM 1604 N N . ALA A 1 200 ? -21.875 -16.734 -0.677 1 65.62 200 ALA A N 1
ATOM 1605 C CA . ALA A 1 200 ? -22.984 -17.656 -0.872 1 65.62 200 ALA A CA 1
ATOM 1606 C C . ALA A 1 200 ? -24.312 -17.016 -0.493 1 65.62 200 ALA A C 1
ATOM 1608 O O . ALA A 1 200 ? -25.375 -17.438 -0.976 1 65.62 200 ALA A O 1
ATOM 1609 N N . ASP A 1 201 ? -24.219 -15.953 0.211 1 67.31 201 ASP A N 1
ATOM 1610 C CA . ASP A 1 201 ? -25.438 -15.312 0.717 1 67.31 201 ASP A CA 1
ATOM 1611 C C . ASP A 1 201 ? -25.984 -14.297 -0.285 1 67.31 201 ASP A C 1
ATOM 1613 O O . ASP A 1 201 ? -27.031 -13.703 -0.064 1 67.31 201 ASP A O 1
ATOM 1617 N N . GLY A 1 202 ? -25.359 -14.172 -1.415 1 70.69 202 GLY A N 1
ATOM 1618 C CA . GLY A 1 202 ? -25.844 -13.234 -2.42 1 70.69 202 GLY A CA 1
ATOM 1619 C C . GLY A 1 202 ? -25.094 -11.914 -2.414 1 70.69 202 GLY A C 1
ATOM 1620 O O . GLY A 1 202 ? -23.938 -11.859 -2.008 1 70.69 202 GLY A O 1
ATOM 1621 N N . PRO A 1 203 ? -25.875 -10.914 -2.973 1 75.75 203 PRO A N 1
ATOM 1622 C CA . PRO A 1 203 ? -25.234 -9.602 -3.049 1 75.75 203 PRO A CA 1
ATOM 1623 C C . PRO A 1 203 ? -24.891 -9.031 -1.675 1 75.75 203 PRO A C 1
ATOM 1625 O O . PRO A 1 203 ? -25.562 -9.352 -0.685 1 75.75 203 PRO A O 1
ATOM 1628 N N . LEU A 1 204 ? -23.812 -8.367 -1.596 1 78.31 204 LEU A N 1
ATOM 1629 C CA . LEU A 1 204 ? -23.344 -7.785 -0.345 1 78.31 204 LEU A CA 1
ATOM 1630 C C . LEU A 1 204 ? -23.906 -6.383 -0.15 1 78.31 204 LEU A C 1
ATOM 1632 O O . LEU A 1 204 ? -23.797 -5.535 -1.039 1 78.31 204 LEU A O 1
ATOM 1636 N N . HIS A 1 205 ? -24.625 -6.262 0.955 1 79.19 205 HIS A N 1
ATOM 1637 C CA . HIS A 1 205 ? -25.125 -4.949 1.353 1 79.19 205 HIS A CA 1
ATOM 1638 C C . HIS A 1 205 ? -24.375 -4.434 2.584 1 79.19 205 HIS A C 1
ATOM 1640 O O . HIS A 1 205 ? -24.359 -5.102 3.621 1 79.19 205 HIS A O 1
ATOM 1646 N N . VAL A 1 206 ? -23.688 -3.365 2.375 1 78.19 206 VAL A N 1
ATOM 1647 C CA . VAL A 1 206 ? -22.938 -2.771 3.486 1 78.19 206 VAL A CA 1
ATOM 1648 C C . VAL A 1 206 ? -23.562 -1.422 3.85 1 78.19 206 VAL A C 1
ATOM 1650 O O . VAL A 1 206 ? -23.859 -0.613 2.971 1 78.19 206 VAL A O 1
ATOM 1653 N N . SER A 1 207 ? -23.812 -1.289 5.109 1 81.12 207 SER A N 1
ATOM 1654 C CA . SER A 1 207 ? -24.312 -0.018 5.625 1 81.12 207 SER A CA 1
ATOM 1655 C C . SER A 1 207 ? -23.297 0.636 6.555 1 81.12 207 SER A C 1
ATOM 1657 O O . SER A 1 207 ? -22.875 0.035 7.543 1 81.12 207 SER A O 1
ATOM 1659 N N . LEU A 1 208 ? -22.875 1.767 6.145 1 82.12 208 LEU A N 1
ATOM 1660 C CA . LEU A 1 208 ? -21.906 2.508 6.949 1 82.12 208 LEU A CA 1
ATOM 1661 C C . LEU A 1 208 ? -22.531 3.771 7.523 1 82.12 208 LEU A C 1
ATOM 1663 O O . LEU A 1 208 ? -23.391 4.387 6.895 1 82.12 208 LEU A O 1
ATOM 1667 N N . GLN A 1 209 ? -22.078 4.137 8.711 1 82.81 209 GLN A N 1
ATOM 1668 C CA . GLN A 1 209 ? -22.562 5.336 9.391 1 82.81 209 GLN A CA 1
ATOM 1669 C C . GLN A 1 209 ? -21.609 6.508 9.188 1 82.81 209 GLN A C 1
ATOM 1671 O O . GLN A 1 209 ? -20.438 6.312 8.859 1 82.81 209 GLN A O 1
ATOM 1676 N N . LEU A 1 210 ? -22.141 7.664 9.398 1 83.38 210 LEU A N 1
ATOM 1677 C CA . LEU A 1 210 ? -21.328 8.875 9.258 1 83.38 210 LEU A CA 1
ATOM 1678 C C . LEU A 1 210 ? -20.375 9.031 10.43 1 83.38 210 LEU A C 1
ATOM 1680 O O . LEU A 1 210 ? -20.734 8.766 11.578 1 83.38 210 LEU A O 1
ATOM 1684 N N . VAL A 1 211 ? -19.141 9.297 10.102 1 82.12 211 VAL A N 1
ATOM 1685 C CA . VAL A 1 211 ? -18.188 9.672 11.148 1 82.12 211 VAL A CA 1
ATOM 1686 C C . VAL A 1 211 ? -18.516 11.062 11.672 1 82.12 211 VAL A C 1
ATOM 1688 O O . VAL A 1 211 ? -18.719 12 10.898 1 82.12 211 VAL A O 1
ATOM 1691 N N . PRO A 1 212 ? -18.547 11.109 12.969 1 77.56 212 PRO A N 1
ATOM 1692 C CA . PRO A 1 212 ? -18.797 12.453 13.5 1 77.56 212 PRO A CA 1
ATOM 1693 C C . PRO A 1 212 ? -17.734 13.453 13.07 1 77.56 212 PRO A C 1
ATOM 1695 O O . PRO A 1 212 ? -16.562 13.102 12.945 1 77.56 212 PRO A O 1
ATOM 1698 N N . LYS A 1 213 ? -18.234 14.594 12.727 1 72.19 213 LYS A N 1
ATOM 1699 C CA . LYS A 1 213 ? -17.297 15.641 12.328 1 72.19 213 LYS A CA 1
ATOM 1700 C C . LYS A 1 213 ? -16.375 16.031 13.484 1 72.19 213 LYS A C 1
ATOM 1702 O O . LYS A 1 213 ? -16.844 16.578 14.492 1 72.19 213 LYS A O 1
ATOM 1707 N N . LEU A 1 214 ? -15.18 15.711 13.359 1 78.19 214 LEU A N 1
ATOM 1708 C CA . LEU A 1 214 ? -14.266 15.852 14.484 1 78.19 214 LEU A CA 1
ATOM 1709 C C . LEU A 1 214 ? -13.445 17.125 14.352 1 78.19 214 LEU A C 1
ATOM 1711 O O . LEU A 1 214 ? -12.672 17.484 15.25 1 78.19 214 LEU A O 1
ATOM 1715 N N . LEU A 1 215 ? -13.633 17.812 13.297 1 75.19 215 LEU A N 1
ATOM 1716 C CA . LEU A 1 215 ? -12.906 19.062 13.133 1 75.19 215 LEU A CA 1
ATOM 1717 C C . LEU A 1 215 ? -13.367 20.094 14.164 1 75.19 215 LEU A C 1
ATOM 1719 O O . LEU A 1 215 ? -12.562 20.891 14.656 1 75.19 215 LEU A O 1
ATOM 1723 N N . GLY A 1 216 ? -14.617 20.016 14.516 1 77.25 216 GLY A N 1
ATOM 1724 C CA . GLY A 1 216 ? -15.133 20.938 15.516 1 77.25 216 GLY A CA 1
ATOM 1725 C C . GLY A 1 216 ? -14.445 20.797 16.859 1 77.25 216 GLY A C 1
ATOM 1726 O O . GLY A 1 216 ? -13.758 21.719 17.312 1 77.25 216 GLY A O 1
ATOM 1727 N N . PRO A 1 217 ? -14.602 19.625 17.422 1 79.94 217 PRO A N 1
ATOM 1728 C CA . PRO A 1 217 ? -13.906 19.406 18.703 1 79.94 217 PRO A CA 1
ATOM 1729 C C . PRO A 1 217 ? -12.398 19.656 18.594 1 79.94 217 PRO A C 1
ATOM 1731 O O . PRO A 1 217 ? -11.781 20.109 19.562 1 79.94 217 PRO A O 1
ATOM 1734 N N . LEU A 1 218 ? -11.812 19.391 17.531 1 84.94 218 LEU A N 1
ATOM 1735 C CA . LEU A 1 218 ? -10.383 19.578 17.344 1 84.94 218 LEU A CA 1
ATOM 1736 C C . LEU A 1 218 ? -10.008 21.047 17.516 1 84.94 218 LEU A C 1
ATOM 1738 O O . LEU A 1 218 ? -9.086 21.391 18.266 1 84.94 218 LEU A O 1
ATOM 1742 N N . VAL A 1 219 ? -10.75 21.922 16.922 1 82.44 219 VAL A N 1
ATOM 1743 C CA . VAL A 1 219 ? -10.43 23.344 16.891 1 82.44 219 VAL A CA 1
ATOM 1744 C C . VAL A 1 219 ? -10.875 24.016 18.188 1 82.44 219 VAL A C 1
ATOM 1746 O O . VAL A 1 219 ? -10.211 24.922 18.688 1 82.44 219 VAL A O 1
ATOM 1749 N N . LYS A 1 220 ? -11.914 23.453 18.75 1 82.31 220 LYS A N 1
ATOM 1750 C CA . LYS A 1 220 ? -12.516 24.141 19.891 1 82.31 220 LYS A CA 1
ATOM 1751 C C . LYS A 1 220 ? -11.969 23.594 21.203 1 82.31 220 LYS A C 1
ATOM 1753 O O . LYS A 1 220 ? -11.789 24.344 22.172 1 82.31 220 LYS A O 1
ATOM 1758 N N . GLU A 1 221 ? -11.688 22.328 21.172 1 85 221 GLU A N 1
ATOM 1759 C CA . GLU A 1 221 ? -11.406 21.688 22.453 1 85 221 GLU A CA 1
ATOM 1760 C C . GLU A 1 221 ? -9.992 21.109 22.484 1 85 221 GLU A C 1
ATOM 1762 O O . GLU A 1 221 ? -9.289 21.25 23.484 1 85 221 GLU A O 1
ATOM 1767 N N . TRP A 1 222 ? -9.57 20.516 21.484 1 88.62 222 TRP A N 1
ATOM 1768 C CA . TRP A 1 222 ? -8.305 19.781 21.531 1 88.62 222 TRP A CA 1
ATOM 1769 C C . TRP A 1 222 ? -7.125 20.734 21.344 1 88.62 222 TRP A C 1
ATOM 1771 O O . TRP A 1 222 ? -6.168 20.688 22.125 1 88.62 222 TRP A O 1
ATOM 1781 N N . ALA A 1 223 ? -7.176 21.625 20.359 1 90 223 ALA A N 1
ATOM 1782 C CA . ALA A 1 223 ? -6.086 22.547 20.062 1 90 223 ALA A CA 1
ATOM 1783 C C . ALA A 1 223 ? -6.625 23.906 19.609 1 90 223 ALA A C 1
ATOM 1785 O O . ALA A 1 223 ? -6.363 24.328 18.484 1 90 223 ALA A O 1
ATOM 1786 N N . PRO A 1 224 ? -7.23 24.609 20.516 1 88.75 224 PRO A N 1
ATOM 1787 C CA . PRO A 1 224 ? -7.914 25.859 20.141 1 88.75 224 PRO A CA 1
ATOM 1788 C C . PRO A 1 224 ? -6.949 26.938 19.672 1 88.75 224 PRO A C 1
ATOM 1790 O O . PRO A 1 224 ? -7.332 27.828 18.906 1 88.75 224 PRO A O 1
ATOM 1793 N N . ASP A 1 225 ? -5.715 26.875 20.094 1 91.56 225 ASP A N 1
ATOM 1794 C CA . ASP A 1 225 ? -4.777 27.953 19.781 1 91.56 225 ASP A CA 1
ATOM 1795 C C . ASP A 1 225 ? -3.938 27.594 18.547 1 91.56 225 ASP A C 1
ATOM 1797 O O . ASP A 1 225 ? -3.168 28.422 18.062 1 91.56 225 ASP A O 1
ATOM 1801 N N . ALA A 1 226 ? -4.102 26.391 18.062 1 93.56 226 ALA A N 1
ATOM 1802 C CA . ALA A 1 226 ? -3.271 25.922 16.953 1 93.56 226 ALA A CA 1
ATOM 1803 C C . ALA A 1 226 ? -3.762 26.516 15.625 1 93.56 226 ALA A C 1
ATOM 1805 O O . ALA A 1 226 ? -4.934 26.875 15.5 1 93.56 226 ALA A O 1
ATOM 1806 N N . PHE A 1 227 ? -2.838 26.703 14.688 1 94.88 227 PHE A N 1
ATOM 1807 C CA . PHE A 1 227 ? -3.166 27.047 13.312 1 94.88 227 PHE A CA 1
ATOM 1808 C C . PHE A 1 227 ? -3.619 25.797 12.539 1 94.88 227 PHE A C 1
ATOM 1810 O O . PHE A 1 227 ? -2.809 24.938 12.227 1 94.88 227 PHE A O 1
ATOM 1817 N N . VAL A 1 228 ? -4.879 25.719 12.203 1 94.12 228 VAL A N 1
ATOM 1818 C CA . VAL A 1 228 ? -5.453 24.484 11.68 1 94.12 228 VAL A CA 1
ATOM 1819 C C . VAL A 1 228 ? -5.773 24.656 10.195 1 94.12 228 VAL A C 1
ATOM 1821 O O . VAL A 1 228 ? -6.445 25.609 9.805 1 94.12 228 VAL A O 1
ATOM 1824 N N . ILE A 1 229 ? -5.25 23.734 9.391 1 94.94 229 ILE A N 1
ATOM 1825 C CA . ILE A 1 229 ? -5.492 23.688 7.949 1 94.94 229 ILE A CA 1
ATOM 1826 C C . ILE A 1 229 ? -6.176 22.375 7.582 1 94.94 229 ILE A C 1
ATOM 1828 O O . ILE A 1 229 ? -5.672 21.297 7.895 1 94.94 229 ILE A O 1
ATOM 1832 N N . SER A 1 230 ? -7.246 22.422 6.969 1 92.44 230 SER A N 1
ATOM 1833 C CA . SER A 1 230 ? -7.93 21.234 6.449 1 92.44 230 SER A CA 1
ATOM 1834 C C . SER A 1 230 ? -7.973 21.25 4.926 1 92.44 230 SER A C 1
ATOM 1836 O O . SER A 1 230 ? -7.668 22.266 4.297 1 92.44 230 SER A O 1
ATOM 1838 N N . PHE A 1 231 ? -8.258 20.094 4.367 1 91.31 231 PHE A N 1
ATOM 1839 C CA . PHE A 1 231 ? -8.281 19.938 2.918 1 91.31 231 PHE A CA 1
ATOM 1840 C C . PHE A 1 231 ? -9.625 19.406 2.451 1 91.31 231 PHE A C 1
ATOM 1842 O O . PHE A 1 231 ? -10.281 18.641 3.164 1 91.31 231 PHE A O 1
ATOM 1849 N N . LYS A 1 232 ? -10.047 19.906 1.301 1 85.06 232 LYS A N 1
ATOM 1850 C CA . LYS A 1 232 ? -11.258 19.391 0.664 1 85.06 232 LYS A CA 1
ATOM 1851 C C . LYS A 1 232 ? -11 19.031 -0.799 1 85.06 232 LYS A C 1
ATOM 1853 O O . LYS A 1 232 ? -10.422 19.828 -1.543 1 85.06 232 LYS A O 1
ATOM 1858 N N . LEU A 1 233 ? -11.281 17.859 -1.069 1 83.38 233 LEU A N 1
ATOM 1859 C CA . LEU A 1 233 ? -11.172 17.391 -2.445 1 83.38 233 LEU A CA 1
ATOM 1860 C C . LEU A 1 233 ? -12.547 17.234 -3.076 1 83.38 233 LEU A C 1
ATOM 1862 O O . LEU A 1 233 ? -13.453 16.641 -2.471 1 83.38 233 LEU A O 1
ATOM 1866 N N . GLU A 1 234 ? -12.727 17.891 -4.223 1 77.12 234 GLU A N 1
ATOM 1867 C CA . GLU A 1 234 ? -13.992 17.781 -4.945 1 77.12 234 GLU A CA 1
ATOM 1868 C C . GLU A 1 234 ? -13.758 17.422 -6.41 1 77.12 234 GLU A C 1
ATOM 1870 O O . GLU A 1 234 ? -12.656 17.609 -6.934 1 77.12 234 GLU A O 1
ATOM 1875 N N . THR A 1 235 ? -14.68 16.703 -6.988 1 74 235 THR A N 1
ATOM 1876 C CA . THR A 1 235 ? -14.594 16.375 -8.406 1 74 235 THR A CA 1
ATOM 1877 C C . THR A 1 235 ? -15.242 17.469 -9.25 1 74 235 THR A C 1
ATOM 1879 O O . THR A 1 235 ? -15.016 17.547 -10.461 1 74 235 THR A O 1
ATOM 1882 N N . ASP A 1 236 ? -16.031 18.266 -8.547 1 72.75 236 ASP A N 1
ATOM 1883 C CA . ASP A 1 236 ? -16.75 19.359 -9.227 1 72.75 236 ASP A CA 1
ATOM 1884 C C . ASP A 1 236 ? -16.281 20.719 -8.703 1 72.75 236 ASP A C 1
ATOM 1886 O O . ASP A 1 236 ? -16.469 21.031 -7.523 1 72.75 236 ASP A O 1
ATOM 1890 N N . LYS A 1 237 ? -15.742 21.547 -9.594 1 73.81 237 LYS A N 1
ATOM 1891 C CA . LYS A 1 237 ? -15.188 22.859 -9.25 1 73.81 237 LYS A CA 1
ATOM 1892 C C . LYS A 1 237 ? -16.234 23.75 -8.602 1 73.81 237 LYS A C 1
ATOM 1894 O O . LYS A 1 237 ? -15.93 24.531 -7.703 1 73.81 237 LYS A O 1
ATOM 1899 N N . ASN A 1 238 ? -17.391 23.641 -9.086 1 75.12 238 ASN A N 1
ATOM 1900 C CA . ASN A 1 238 ? -18.438 24.5 -8.586 1 75.12 238 ASN A CA 1
ATOM 1901 C C . ASN A 1 238 ? -18.766 24.219 -7.121 1 75.12 238 ASN A C 1
ATOM 1903 O O . ASN A 1 238 ? -19.219 25.094 -6.395 1 75.12 238 ASN A O 1
ATOM 1907 N N . LEU A 1 239 ? -18.484 23 -6.758 1 76.81 239 LEU A N 1
ATOM 1908 C CA . LEU A 1 239 ? -18.781 22.578 -5.395 1 76.81 239 LEU A CA 1
ATOM 1909 C C . LEU A 1 239 ? -17.625 22.922 -4.453 1 76.81 239 LEU A C 1
ATOM 1911 O O . LEU A 1 239 ? -17.828 23.031 -3.24 1 76.81 239 LEU A O 1
ATOM 1915 N N . LEU A 1 240 ? -16.531 23.219 -5.039 1 75.94 240 LEU A N 1
ATOM 1916 C CA . LEU A 1 240 ? -15.289 23.328 -4.277 1 75.94 240 LEU A CA 1
ATOM 1917 C C . LEU A 1 240 ? -15.344 24.5 -3.305 1 75.94 240 LEU A C 1
ATOM 1919 O O . LEU A 1 240 ? -15.211 24.312 -2.094 1 75.94 240 LEU A O 1
ATOM 1923 N N . ILE A 1 241 ? -15.672 25.688 -3.773 1 76.69 241 ILE A N 1
ATOM 1924 C CA . ILE A 1 241 ? -15.617 26.891 -2.957 1 76.69 241 ILE A CA 1
ATOM 1925 C C . ILE A 1 241 ? -16.75 26.859 -1.934 1 76.69 241 ILE A C 1
ATOM 1927 O O . ILE A 1 241 ? -16.547 27.172 -0.758 1 76.69 241 ILE A O 1
ATOM 1931 N N . LYS A 1 242 ? -17.828 26.422 -2.365 1 78 242 LYS A N 1
ATOM 1932 C CA . LYS A 1 242 ? -18.984 26.375 -1.472 1 78 242 LYS A CA 1
ATOM 1933 C C . LYS A 1 242 ? -18.719 25.438 -0.289 1 78 242 LYS A C 1
ATOM 1935 O O . LYS A 1 242 ? -18.984 25.797 0.861 1 78 242 LYS A O 1
ATOM 1940 N N . LYS A 1 243 ? -18.156 24.375 -0.524 1 77.12 243 LYS A N 1
ATOM 1941 C CA . LYS A 1 243 ? -17.891 23.391 0.523 1 77.12 243 LYS A CA 1
ATOM 1942 C C . LYS A 1 243 ? -16.797 23.891 1.469 1 77.12 243 LYS A C 1
ATOM 1944 O O . LYS A 1 243 ? -16.859 23.656 2.678 1 77.12 243 LYS A O 1
ATOM 1949 N N . ALA A 1 244 ? -15.891 24.531 0.858 1 76.31 244 ALA A N 1
ATOM 1950 C CA . ALA A 1 244 ? -14.805 25.078 1.67 1 76.31 244 ALA A CA 1
ATOM 1951 C C . ALA A 1 244 ? -15.312 26.156 2.617 1 76.31 244 ALA A C 1
ATOM 1953 O O . ALA A 1 244 ? -14.945 26.172 3.795 1 76.31 244 ALA A O 1
ATOM 1954 N N . GLU A 1 245 ? -16.156 26.969 2.115 1 78.31 245 GLU A N 1
ATOM 1955 C CA . GLU A 1 245 ? -16.734 28.031 2.924 1 78.31 245 GLU A CA 1
ATOM 1956 C C . GLU A 1 245 ? -17.625 27.469 4.027 1 78.31 245 GLU A C 1
ATOM 1958 O O . GLU A 1 245 ? -17.609 27.953 5.16 1 78.31 245 GLU A O 1
ATOM 1963 N N . GLU A 1 246 ? -18.312 26.469 3.648 1 77.5 246 GLU A N 1
ATOM 1964 C CA . GLU A 1 246 ? -19.188 25.812 4.625 1 77.5 246 GLU A CA 1
ATOM 1965 C C . GLU A 1 246 ? -18.375 25.188 5.754 1 77.5 246 GLU A C 1
ATOM 1967 O O . GLU A 1 246 ? -18.766 25.25 6.922 1 77.5 246 GLU A O 1
ATOM 1972 N N . ALA A 1 247 ? -17.328 24.641 5.383 1 73.25 247 ALA A N 1
ATOM 1973 C CA . ALA A 1 247 ? -16.469 24.031 6.391 1 73.25 247 ALA A CA 1
ATOM 1974 C C . ALA A 1 247 ? -15.914 25.078 7.348 1 73.25 247 ALA A C 1
ATOM 1976 O O . ALA A 1 247 ? -15.875 24.859 8.562 1 73.25 247 ALA A O 1
ATOM 1977 N N . LEU A 1 248 ? -15.523 26.219 6.781 1 76.44 248 LEU A N 1
ATOM 1978 C CA . LEU A 1 248 ? -14.969 27.297 7.598 1 76.44 248 LEU A CA 1
ATOM 1979 C C . LEU A 1 248 ? -16.031 27.844 8.555 1 76.44 248 LEU A C 1
ATOM 1981 O O . LEU A 1 248 ? -15.727 28.125 9.719 1 76.44 248 LEU A O 1
ATOM 1985 N N . LYS A 1 249 ? -17.156 27.938 7.996 1 74.25 249 LYS A N 1
ATOM 1986 C CA . LYS A 1 249 ? -18.25 28.469 8.805 1 74.25 249 LYS A CA 1
ATOM 1987 C C . LYS A 1 249 ? -18.625 27.5 9.922 1 74.25 249 LYS A C 1
ATOM 1989 O O . LYS A 1 249 ? -18.891 27.906 11.047 1 74.25 249 LYS A O 1
ATOM 1994 N N . LYS A 1 250 ? -18.5 26.312 9.57 1 70.31 250 LYS A N 1
ATOM 1995 C CA . LYS A 1 250 ? -18.969 25.266 10.477 1 70.31 250 LYS A CA 1
ATOM 1996 C C . LYS A 1 250 ? -17.938 24.953 11.555 1 70.31 250 LYS A C 1
ATOM 1998 O O . LYS A 1 250 ? -18.297 24.766 12.719 1 70.31 250 LYS A O 1
ATOM 2003 N N . TYR A 1 251 ? -16.734 24.969 11.172 1 66.75 251 TYR A N 1
ATOM 2004 C CA . TYR A 1 251 ? -15.75 24.406 12.086 1 66.75 251 TYR A CA 1
ATOM 2005 C C . TYR A 1 251 ? -14.812 25.484 12.617 1 66.75 251 TYR A C 1
ATOM 2007 O O . TYR A 1 251 ? -13.977 25.203 13.492 1 66.75 251 TYR A O 1
ATOM 2015 N N . HIS A 1 252 ? -15.008 26.609 12.273 1 63.44 252 HIS A N 1
ATOM 2016 C CA . HIS A 1 252 ? -14.273 27.766 12.766 1 63.44 252 HIS A CA 1
ATOM 2017 C C . HIS A 1 252 ? -12.773 27.531 12.734 1 63.44 252 HIS A C 1
ATOM 2019 O O . HIS A 1 252 ? -12.062 27.844 13.695 1 63.44 252 HIS A O 1
ATOM 2025 N N . HIS A 1 253 ? -12.422 26.797 11.688 1 67.69 253 HIS A N 1
ATOM 2026 C CA . HIS A 1 253 ? -10.977 26.656 11.539 1 67.69 253 HIS A CA 1
ATOM 2027 C C . HIS A 1 253 ? -10.414 27.703 10.594 1 67.69 253 HIS A C 1
ATOM 2029 O O . HIS A 1 253 ? -11.164 28.5 10.023 1 67.69 253 HIS A O 1
ATOM 2035 N N . GLN A 1 254 ? -9.125 27.781 10.594 1 70 254 GLN A N 1
ATOM 2036 C CA . GLN A 1 254 ? -8.5 28.969 10.023 1 70 254 GLN A CA 1
ATOM 2037 C C . GLN A 1 254 ? -8.445 28.891 8.5 1 70 254 GLN A C 1
ATOM 2039 O O . GLN A 1 254 ? -8.641 29.891 7.812 1 70 254 GLN A O 1
ATOM 2044 N N . LEU A 1 255 ? -8.117 27.656 8.016 1 89.25 255 LEU A N 1
ATOM 2045 C CA . LEU A 1 255 ? -7.883 27.641 6.578 1 89.25 255 LEU A CA 1
ATOM 2046 C C . LEU A 1 255 ? -8.336 26.328 5.961 1 89.25 255 LEU A C 1
ATOM 2048 O O . LEU A 1 255 ? -8.141 25.266 6.551 1 89.25 255 LEU A O 1
ATOM 2052 N N . VAL A 1 256 ? -8.953 26.375 4.82 1 90.69 256 VAL A N 1
ATOM 2053 C CA . VAL A 1 256 ? -9.305 25.219 4.016 1 90.69 256 VAL A CA 1
ATOM 2054 C C . VAL A 1 256 ? -8.602 25.297 2.66 1 90.69 256 VAL A C 1
ATOM 2056 O O . VAL A 1 256 ? -8.641 26.344 1.996 1 90.69 256 VAL A O 1
ATOM 2059 N N . ILE A 1 257 ? -7.898 24.312 2.35 1 93.19 257 ILE A N 1
ATOM 2060 C CA . ILE A 1 257 ? -7.324 24.203 1.013 1 93.19 257 ILE A CA 1
ATOM 2061 C C . ILE A 1 257 ? -8.164 23.25 0.168 1 93.19 257 ILE A C 1
ATOM 2063 O O . ILE A 1 257 ? -8.336 22.078 0.531 1 93.19 257 ILE A O 1
ATOM 2067 N N . ALA A 1 258 ? -8.648 23.75 -0.899 1 89.75 258 ALA A N 1
ATOM 2068 C CA . ALA A 1 258 ? -9.539 22.984 -1.764 1 89.75 258 ALA A CA 1
ATOM 2069 C C . ALA A 1 258 ? -8.898 22.75 -3.133 1 89.75 258 ALA A C 1
ATOM 2071 O O . ALA A 1 258 ? -8.219 23.625 -3.664 1 89.75 258 ALA A O 1
ATOM 2072 N N . ASN A 1 259 ? -9.102 21.516 -3.613 1 86.44 259 ASN A N 1
ATOM 2073 C CA . ASN A 1 259 ? -8.602 21.203 -4.953 1 86.44 259 ASN A CA 1
ATOM 2074 C C . ASN A 1 259 ? -9.484 20.188 -5.66 1 86.44 259 ASN A C 1
ATOM 2076 O O . ASN A 1 259 ? -10.234 19.453 -5.012 1 86.44 259 ASN A O 1
ATOM 2080 N N . VAL A 1 260 ? -9.375 20.328 -6.953 1 83 260 VAL A N 1
ATOM 2081 C CA . VAL A 1 260 ? -10.031 19.328 -7.797 1 83 260 VAL A CA 1
ATOM 2082 C C . VAL A 1 260 ? -9.07 18.172 -8.062 1 83 260 VAL A C 1
ATOM 2084 O O . VAL A 1 260 ? -7.871 18.375 -8.25 1 83 260 VAL A O 1
ATOM 2087 N N . LEU A 1 261 ? -9.648 16.984 -8.125 1 81.19 261 LEU A N 1
ATOM 2088 C CA . LEU A 1 261 ? -8.867 15.758 -8.219 1 81.19 261 LEU A CA 1
ATOM 2089 C C . LEU A 1 261 ? -7.922 15.805 -9.414 1 81.19 261 LEU A C 1
ATOM 2091 O O . LEU A 1 261 ? -6.734 15.5 -9.289 1 81.19 261 LEU A O 1
ATOM 2095 N N . GLU A 1 262 ? -8.336 16.25 -10.531 1 81.94 262 GLU A N 1
ATOM 2096 C CA . GLU A 1 262 ? -7.613 16.172 -11.797 1 81.94 262 GLU A CA 1
ATOM 2097 C C . GLU A 1 262 ? -6.504 17.219 -11.859 1 81.94 262 GLU A C 1
ATOM 2099 O O . GLU A 1 262 ? -5.496 17.016 -12.539 1 81.94 262 GLU A O 1
ATOM 2104 N N . THR A 1 263 ? -6.68 18.297 -11.078 1 85.12 263 THR A N 1
ATOM 2105 C CA . THR A 1 263 ? -5.734 19.406 -11.203 1 85.12 263 THR A CA 1
ATOM 2106 C C . THR A 1 263 ? -5.047 19.672 -9.875 1 85.12 263 THR A C 1
ATOM 2108 O O . THR A 1 263 ? -4.516 20.766 -9.656 1 85.12 263 THR A O 1
ATOM 2111 N N . ARG A 1 264 ? -5.066 18.734 -9.047 1 85.31 264 ARG A N 1
ATOM 2112 C CA . ARG A 1 264 ? -4.637 18.922 -7.664 1 85.31 264 ARG A CA 1
ATOM 2113 C C . ARG A 1 264 ? -3.143 19.219 -7.594 1 85.31 264 ARG A C 1
ATOM 2115 O O . ARG A 1 264 ? -2.666 19.828 -6.629 1 85.31 264 ARG A O 1
ATOM 2122 N N . LYS A 1 265 ? -2.363 18.859 -8.562 1 90.06 265 LYS A N 1
ATOM 2123 C CA . LYS A 1 265 ? -0.925 19.109 -8.562 1 90.06 265 LYS A CA 1
ATOM 2124 C C . LYS A 1 265 ? -0.601 20.453 -9.188 1 90.06 265 LYS A C 1
ATOM 2126 O O . LYS A 1 265 ? 0.514 20.969 -9.039 1 90.06 265 LYS A O 1
ATOM 2131 N N . GLN A 1 266 ? -1.617 21.047 -9.734 1 92.75 266 GLN A N 1
ATOM 2132 C CA . GLN A 1 266 ? -1.38 22.266 -10.492 1 92.75 266 GLN A CA 1
ATOM 2133 C C . GLN A 1 266 ? -1.969 23.484 -9.781 1 92.75 266 GLN A C 1
ATOM 2135 O O . GLN A 1 266 ? -1.427 24.578 -9.867 1 92.75 266 GLN A O 1
ATOM 2140 N N . ALA A 1 267 ? -3.088 23.172 -9.195 1 93.56 267 ALA A N 1
ATOM 2141 C CA . ALA A 1 267 ? -3.764 24.328 -8.602 1 93.56 267 ALA A CA 1
ATOM 2142 C C . ALA A 1 267 ? -4.543 23.938 -7.352 1 93.56 267 ALA A C 1
ATOM 2144 O O . ALA A 1 267 ? -5.145 22.859 -7.309 1 93.56 267 ALA A O 1
ATOM 2145 N N . VAL A 1 268 ? -4.5 24.859 -6.371 1 94.38 268 VAL A N 1
ATOM 2146 C CA . VAL A 1 268 ? -5.32 24.734 -5.172 1 94.38 268 VAL A CA 1
ATOM 2147 C C . VAL A 1 268 ? -5.941 26.078 -4.824 1 94.38 268 VAL A C 1
ATOM 2149 O O . VAL A 1 268 ? -5.438 27.125 -5.234 1 94.38 268 VAL A O 1
ATOM 2152 N N . VAL A 1 269 ? -7.035 26.031 -4.129 1 92.44 269 VAL A N 1
ATOM 2153 C CA . VAL A 1 269 ? -7.688 27.234 -3.627 1 92.44 269 VAL A CA 1
ATOM 2154 C C . VAL A 1 269 ? -7.621 27.266 -2.102 1 92.44 269 VAL A C 1
ATOM 2156 O O . VAL A 1 269 ? -8.055 26.328 -1.438 1 92.44 269 VAL A O 1
ATOM 2159 N N . ILE A 1 270 ? -7.02 28.328 -1.64 1 92.81 270 ILE A N 1
ATOM 2160 C CA . ILE A 1 270 ? -6.965 28.547 -0.198 1 92.81 270 ILE A CA 1
ATOM 2161 C C . ILE A 1 270 ? -8.125 29.453 0.232 1 92.81 270 ILE A C 1
ATOM 2163 O O . ILE A 1 270 ? -8.25 30.578 -0.251 1 92.81 270 ILE A O 1
ATOM 2167 N N . VAL A 1 271 ? -8.914 28.922 1.126 1 90.44 271 VAL A N 1
ATOM 2168 C CA . VAL A 1 271 ? -10.102 29.656 1.577 1 90.44 271 VAL A CA 1
ATOM 2169 C C . VAL A 1 271 ? -9.984 29.953 3.068 1 90.44 271 VAL A C 1
ATOM 2171 O O . VAL A 1 271 ? -9.734 29.062 3.877 1 90.44 271 VAL A O 1
ATOM 2174 N N . SER A 1 272 ? -10.047 31.203 3.418 1 89.19 272 SER A N 1
ATOM 2175 C CA . SER A 1 272 ? -10.141 31.656 4.801 1 89.19 272 SER A CA 1
ATOM 2176 C C . SER A 1 272 ? -11.422 32.438 5.039 1 89.19 272 SER A C 1
ATOM 2178 O O . SER A 1 272 ? -12.227 32.625 4.121 1 89.19 272 SER A O 1
ATOM 2180 N N . LYS A 1 273 ? -11.664 32.875 6.289 1 81.94 273 LYS A N 1
ATOM 2181 C CA . LYS A 1 273 ? -12.852 33.656 6.621 1 81.94 273 LYS A CA 1
ATOM 2182 C C . LYS A 1 273 ? -12.922 34.938 5.797 1 81.94 273 LYS A C 1
ATOM 2184 O O . LYS A 1 273 ? -14.008 35.344 5.383 1 81.94 273 LYS A O 1
ATOM 2189 N N . ASP A 1 274 ? -11.742 35.438 5.43 1 81.62 274 ASP A N 1
ATOM 2190 C CA . ASP A 1 274 ? -11.75 36.781 4.859 1 81.62 274 ASP A CA 1
ATOM 2191 C C . ASP A 1 274 ? -11.172 36.781 3.443 1 81.62 274 ASP A C 1
ATOM 2193 O O . ASP A 1 274 ? -11.078 37.812 2.809 1 81.62 274 ASP A O 1
ATOM 2197 N N . SER A 1 275 ? -10.773 35.562 3.049 1 85.31 275 SER A N 1
ATOM 2198 C CA . SER A 1 275 ? -10.094 35.625 1.759 1 85.31 275 SER A CA 1
ATOM 2199 C C . SER A 1 275 ? -10.18 34.312 1.008 1 85.31 275 SER A C 1
ATOM 2201 O O . SER A 1 275 ? -10.352 33.25 1.619 1 85.31 275 SER A O 1
ATOM 2203 N N . ILE A 1 276 ? -10.188 34.406 -0.309 1 89.19 276 ILE A N 1
ATOM 2204 C CA . ILE A 1 276 ? -10.047 33.281 -1.237 1 89.19 276 ILE A CA 1
ATOM 2205 C C . ILE A 1 276 ? -8.852 33.531 -2.158 1 89.19 276 ILE A C 1
ATOM 2207 O O . ILE A 1 276 ? -8.797 34.562 -2.854 1 89.19 276 ILE A O 1
ATOM 2211 N N . GLN A 1 277 ? -7.91 32.656 -2.082 1 91.94 277 GLN A N 1
ATOM 2212 C CA . GLN A 1 277 ? -6.691 32.812 -2.869 1 91.94 277 GLN A CA 1
ATOM 2213 C C . GLN A 1 277 ? -6.383 31.516 -3.648 1 91.94 277 GLN A C 1
ATOM 2215 O O . GLN A 1 277 ? -6.531 30.422 -3.121 1 91.94 277 GLN A O 1
ATOM 2220 N N . THR A 1 278 ? -6.008 31.719 -4.902 1 92.75 278 THR A N 1
ATOM 2221 C CA . THR A 1 278 ? -5.633 30.562 -5.723 1 92.75 278 THR A CA 1
ATOM 2222 C C . THR A 1 278 ? -4.117 30.484 -5.875 1 92.75 278 THR A C 1
ATOM 2224 O O . THR A 1 278 ? -3.457 31.5 -6.137 1 92.75 278 THR A O 1
ATOM 2227 N N . ILE A 1 279 ? -3.572 29.344 -5.578 1 95.06 279 ILE A N 1
ATOM 2228 C CA . ILE A 1 279 ? -2.178 29.031 -5.879 1 95.06 279 ILE A CA 1
ATOM 2229 C C . ILE A 1 279 ? -2.104 28.109 -7.094 1 95.06 279 ILE A C 1
ATOM 2231 O O . ILE A 1 279 ? -2.734 27.047 -7.113 1 95.06 279 ILE A O 1
ATOM 2235 N N . SER A 1 280 ? -1.373 28.516 -8.109 1 95.56 280 SER A N 1
ATOM 2236 C CA . SER A 1 280 ? -1.249 27.719 -9.328 1 95.56 280 SER A CA 1
ATOM 2237 C C . SER A 1 280 ? 0.194 27.688 -9.82 1 95.56 280 SER A C 1
ATOM 2239 O O . SER A 1 280 ? 0.929 28.656 -9.672 1 95.56 280 SER A O 1
ATOM 2241 N N . LEU A 1 281 ? 0.536 26.578 -10.383 1 96.06 281 LEU A N 1
ATOM 2242 C CA . LEU A 1 281 ? 1.835 26.422 -11.031 1 96.06 281 LEU A CA 1
ATOM 2243 C C . LEU A 1 281 ? 1.722 26.656 -12.531 1 96.06 281 LEU A C 1
ATOM 2245 O O . LEU A 1 281 ? 0.755 26.219 -13.156 1 96.06 281 LEU A O 1
ATOM 2249 N N . SER A 1 282 ? 2.707 27.344 -13 1 94.25 282 SER A N 1
ATOM 2250 C CA . SER A 1 282 ? 2.785 27.469 -14.453 1 94.25 282 SER A CA 1
ATOM 2251 C C . SER A 1 282 ? 3.254 26.188 -15.109 1 94.25 282 SER A C 1
ATOM 2253 O O . SER A 1 282 ? 3.758 25.281 -14.43 1 94.25 282 SER A O 1
ATOM 2255 N N . LYS A 1 283 ? 3.033 26.109 -16.438 1 91.5 283 LYS A N 1
ATOM 2256 C CA . LYS A 1 283 ? 3.51 24.953 -17.188 1 91.5 283 LYS A CA 1
ATOM 2257 C C . LYS A 1 283 ? 5.02 24.797 -17.062 1 91.5 283 LYS A C 1
ATOM 2259 O O . LYS A 1 283 ? 5.527 23.672 -16.969 1 91.5 283 LYS A O 1
ATOM 2264 N N . GLU A 1 284 ? 5.652 25.953 -17.031 1 93.69 284 GLU A N 1
ATOM 2265 C CA . GLU A 1 284 ? 7.105 25.953 -16.906 1 93.69 284 GLU A CA 1
ATOM 2266 C C . GLU A 1 284 ? 7.543 25.391 -15.547 1 93.69 284 GLU A C 1
ATOM 2268 O O . GLU A 1 284 ? 8.492 24.609 -15.477 1 93.69 284 GLU A O 1
ATOM 2273 N N . GLN A 1 285 ? 6.852 25.812 -14.539 1 93.69 285 GLN A N 1
ATOM 2274 C CA . GLN A 1 285 ? 7.16 25.328 -13.195 1 93.69 285 GLN A CA 1
ATOM 2275 C C . GLN A 1 285 ? 6.934 23.812 -13.086 1 93.69 285 GLN A C 1
ATOM 2277 O O . GLN A 1 285 ? 7.742 23.109 -12.477 1 93.69 285 GLN A O 1
ATOM 2282 N N . LEU A 1 286 ? 5.902 23.406 -13.672 1 90.75 286 LEU A N 1
ATOM 2283 C CA . LEU A 1 286 ? 5.586 21.984 -13.672 1 90.75 286 LEU A CA 1
ATOM 2284 C C . LEU A 1 286 ? 6.672 21.188 -14.391 1 90.75 286 LEU A C 1
ATOM 2286 O O . LEU A 1 286 ? 7.094 20.125 -13.906 1 90.75 286 LEU A O 1
ATOM 2290 N N . LEU A 1 287 ? 7.133 21.703 -15.461 1 91.06 287 LEU A N 1
ATOM 2291 C CA . LEU A 1 287 ? 8.164 21.047 -16.25 1 91.06 287 LEU A CA 1
ATOM 2292 C C . LEU A 1 287 ? 9.484 21 -15.484 1 91.06 287 LEU A C 1
ATOM 2294 O O . LEU A 1 287 ? 10.266 20.062 -15.656 1 91.06 287 LEU A O 1
ATOM 2298 N N . GLN A 1 288 ? 9.672 22 -14.641 1 92.38 288 GLN A N 1
ATOM 2299 C CA . GLN A 1 288 ? 10.891 22.062 -13.828 1 92.38 288 GLN A CA 1
ATOM 2300 C C . GLN A 1 288 ? 10.789 21.141 -12.617 1 92.38 288 GLN A C 1
ATOM 2302 O O . GLN A 1 288 ? 11.75 21 -11.859 1 92.38 288 GLN A O 1
ATOM 2307 N N . GLY A 1 289 ? 9.641 20.547 -12.359 1 91.25 289 GLY A N 1
ATOM 2308 C CA . GLY A 1 289 ? 9.477 19.594 -11.273 1 91.25 289 GLY A CA 1
ATOM 2309 C C . GLY A 1 289 ? 9.078 20.25 -9.961 1 91.25 289 GLY A C 1
ATOM 2310 O O . GLY A 1 289 ? 9.188 19.625 -8.898 1 91.25 289 GLY A O 1
ATOM 2311 N N . ILE A 1 290 ? 8.672 21.5 -10.125 1 94 290 ILE A N 1
ATOM 2312 C CA . ILE A 1 290 ? 8.234 22.188 -8.914 1 94 290 ILE A CA 1
ATOM 2313 C C . ILE A 1 290 ? 6.922 21.578 -8.422 1 94 290 ILE A C 1
ATOM 2315 O O . ILE A 1 290 ? 6.012 21.328 -9.219 1 94 290 ILE A O 1
ATOM 2319 N N . GLU A 1 291 ? 6.859 21.25 -7.152 1 96.25 291 GLU A N 1
ATOM 2320 C CA . GLU A 1 291 ? 5.645 20.734 -6.535 1 96.25 291 GLU A CA 1
ATOM 2321 C C . GLU A 1 291 ? 4.828 21.844 -5.887 1 96.25 291 GLU A C 1
ATOM 2323 O O . GLU A 1 291 ? 5.387 22.75 -5.25 1 96.25 291 GLU A O 1
ATOM 2328 N N . ILE A 1 292 ? 3.574 21.844 -6.008 1 97.12 292 ILE A N 1
ATOM 2329 C CA . ILE A 1 292 ? 2.686 22.891 -5.539 1 97.12 292 ILE A CA 1
ATOM 2330 C C . ILE A 1 292 ? 2.783 23.016 -4.02 1 97.12 292 ILE A C 1
ATOM 2332 O O . ILE A 1 292 ? 2.523 24.094 -3.461 1 97.12 292 ILE A O 1
ATOM 2336 N N . GLU A 1 293 ? 3.146 21.922 -3.346 1 97.69 293 GLU A N 1
ATOM 2337 C CA . GLU A 1 293 ? 3.289 21.922 -1.893 1 97.69 293 GLU A CA 1
ATOM 2338 C C . GLU A 1 293 ? 4.328 22.938 -1.432 1 97.69 293 GLU A C 1
ATOM 2340 O O . GLU A 1 293 ? 4.223 23.484 -0.333 1 97.69 293 GLU A O 1
ATOM 2345 N N . GLU A 1 294 ? 5.336 23.203 -2.283 1 97.5 294 GLU A N 1
ATOM 2346 C CA . GLU A 1 294 ? 6.316 24.234 -1.943 1 97.5 294 GLU A CA 1
ATOM 2347 C C . GLU A 1 294 ? 5.652 25.594 -1.739 1 97.5 294 GLU A C 1
ATOM 2349 O O . GLU A 1 294 ? 5.934 26.281 -0.761 1 97.5 294 GLU A O 1
ATOM 2354 N N . HIS A 1 295 ? 4.766 25.875 -2.639 1 97 295 HIS A N 1
ATOM 2355 C CA . HIS A 1 295 ? 4.074 27.156 -2.57 1 97 295 HIS A CA 1
ATOM 2356 C C . HIS A 1 295 ? 3.029 27.156 -1.458 1 97 295 HIS A C 1
ATOM 2358 O O . HIS A 1 295 ? 2.844 28.156 -0.777 1 97 295 HIS A O 1
ATOM 2364 N N . ILE A 1 296 ? 2.346 26.062 -1.298 1 97.25 296 ILE A N 1
ATOM 2365 C CA . ILE A 1 296 ? 1.339 25.938 -0.248 1 97.25 296 ILE A CA 1
ATOM 2366 C C . ILE A 1 296 ? 1.987 26.172 1.116 1 97.25 296 ILE A C 1
ATOM 2368 O O . ILE A 1 296 ? 1.529 27 1.897 1 97.25 296 ILE A O 1
ATOM 2372 N N . VAL A 1 297 ? 3.068 25.516 1.38 1 98.31 297 VAL A N 1
ATOM 2373 C CA . VAL A 1 297 ? 3.711 25.547 2.689 1 98.31 297 VAL A CA 1
ATOM 2374 C C . VAL A 1 297 ? 4.289 26.938 2.947 1 98.31 297 VAL A C 1
ATOM 2376 O O . VAL A 1 297 ? 4.188 27.453 4.059 1 98.31 297 VAL A O 1
ATOM 2379 N N . THR A 1 298 ? 4.891 27.531 1.907 1 97.69 298 THR A N 1
ATOM 2380 C CA . THR A 1 298 ? 5.406 28.891 2.049 1 97.69 298 THR A CA 1
ATOM 2381 C C . THR A 1 298 ? 4.297 29.844 2.465 1 97.69 298 THR A C 1
ATOM 2383 O O . THR A 1 298 ? 4.48 30.672 3.369 1 97.69 298 THR A O 1
ATOM 2386 N N . GLU A 1 299 ? 3.197 29.703 1.825 1 96.5 299 GLU A N 1
ATOM 2387 C CA . GLU A 1 299 ? 2.049 30.547 2.158 1 96.5 299 GLU A CA 1
ATOM 2388 C C . GLU A 1 299 ? 1.565 30.281 3.582 1 96.5 299 GLU A C 1
ATOM 2390 O O . GLU A 1 299 ? 1.271 31.219 4.324 1 96.5 299 GLU A O 1
ATOM 2395 N N . LEU A 1 300 ? 1.477 29.062 3.969 1 97 300 LEU A N 1
ATOM 2396 C CA . LEU A 1 300 ? 0.983 28.688 5.289 1 97 300 LEU A CA 1
ATOM 2397 C C . LEU A 1 300 ? 1.929 29.188 6.383 1 97 300 LEU A C 1
ATOM 2399 O O . LEU A 1 300 ? 1.483 29.609 7.445 1 97 300 LEU A O 1
ATOM 2403 N N . ILE A 1 301 ? 3.215 29.109 6.113 1 97.69 301 ILE A N 1
ATOM 2404 C CA . ILE A 1 301 ? 4.207 29.578 7.074 1 97.69 301 ILE A CA 1
ATOM 2405 C C . ILE A 1 301 ? 4.055 31.078 7.277 1 97.69 301 ILE A C 1
ATOM 2407 O O . ILE A 1 301 ? 4.105 31.578 8.414 1 97.69 301 ILE A O 1
ATOM 2411 N N . SER A 1 302 ? 3.885 31.797 6.176 1 96.38 302 SER A N 1
ATOM 2412 C CA . SER A 1 302 ? 3.664 33.25 6.262 1 96.38 302 SER A CA 1
ATOM 2413 C C . SER A 1 302 ? 2.443 33.562 7.117 1 96.38 302 SER A C 1
ATOM 2415 O O . SER A 1 302 ? 2.504 34.406 7.996 1 96.38 302 SER A O 1
ATOM 2417 N N . ARG A 1 303 ? 1.377 32.875 6.934 1 94.31 303 ARG A N 1
ATOM 2418 C CA . ARG A 1 303 ? 0.141 33.094 7.676 1 94.31 303 ARG A CA 1
ATOM 2419 C C . ARG A 1 303 ? 0.304 32.688 9.141 1 94.31 303 ARG A C 1
ATOM 2421 O O . ARG A 1 303 ? -0.212 33.375 10.031 1 94.31 303 ARG A O 1
ATOM 2428 N N . HIS A 1 304 ? 0.971 31.609 9.367 1 96.06 304 HIS A N 1
ATOM 2429 C CA . HIS A 1 304 ? 1.213 31.156 10.727 1 96.06 304 HIS A CA 1
ATOM 2430 C C . HIS A 1 304 ? 2.029 32.188 11.516 1 96.06 304 HIS A C 1
ATOM 2432 O O . HIS A 1 304 ? 1.691 32.5 12.656 1 96.06 304 HIS A O 1
ATOM 2438 N N . ASN A 1 305 ? 3.059 32.656 10.859 1 95.94 305 ASN A N 1
ATOM 2439 C CA . ASN A 1 305 ? 3.887 33.688 11.5 1 95.94 305 ASN A CA 1
ATOM 2440 C C . ASN A 1 305 ? 3.084 34.938 11.828 1 95.94 305 ASN A C 1
ATOM 2442 O O . ASN A 1 305 ? 3.26 35.531 12.891 1 95.94 305 ASN A O 1
ATOM 2446 N N . LYS A 1 306 ? 2.277 35.344 10.922 1 93.25 306 LYS A N 1
ATOM 2447 C CA . LYS A 1 306 ? 1.424 36.5 11.156 1 93.25 306 LYS A CA 1
ATOM 2448 C C . LYS A 1 306 ? 0.504 36.281 12.352 1 93.25 306 LYS A C 1
ATOM 2450 O O . LYS A 1 306 ? 0.333 37.156 13.195 1 93.25 306 LYS A O 1
ATOM 2455 N N . MET A 1 307 ? -0.062 35.125 12.43 1 91.12 307 MET A N 1
ATOM 2456 C CA . MET A 1 307 ? -0.951 34.75 13.531 1 91.12 307 MET A CA 1
ATOM 2457 C C . MET A 1 307 ? -0.207 34.812 14.867 1 91.12 307 MET A C 1
ATOM 2459 O O . MET A 1 307 ? -0.74 35.281 15.867 1 91.12 307 MET A O 1
ATOM 2463 N N . MET A 1 308 ? 0.975 34.312 14.852 1 92.81 308 MET A N 1
ATOM 2464 C CA . MET A 1 308 ? 1.768 34.25 16.078 1 92.81 308 MET A CA 1
ATOM 2465 C C . MET A 1 308 ? 2.184 35.656 16.531 1 92.81 308 MET A C 1
ATOM 2467 O O . MET A 1 308 ? 2.299 35.906 17.734 1 92.81 308 MET A O 1
ATOM 2471 N N . ASN A 1 309 ? 2.395 36.5 15.578 1 91.06 309 ASN A N 1
ATOM 2472 C CA . ASN A 1 309 ? 2.811 37.875 15.891 1 91.06 309 ASN A CA 1
ATOM 2473 C C . ASN A 1 309 ? 1.635 38.719 16.375 1 91.06 309 ASN A C 1
ATOM 2475 O O . ASN A 1 309 ? 1.827 39.719 17.047 1 91.06 309 ASN A O 1
ATOM 2479 N N . GLU A 1 310 ? 0.495 38.469 15.914 1 84.5 310 GLU A N 1
ATOM 2480 C CA . GLU A 1 310 ? -0.688 39.219 16.328 1 84.5 310 GLU A CA 1
ATOM 2481 C C . GLU A 1 310 ? -1.129 38.812 17.734 1 84.5 310 GLU A C 1
ATOM 2483 O O . GLU A 1 310 ? -1.9 39.531 18.375 1 84.5 310 GLU A O 1
ATOM 2488 N N . LYS A 1 311 ? -0.644 37.875 18.297 1 66.69 311 LYS A N 1
ATOM 2489 C CA . LYS A 1 311 ? -0.998 37.469 19.656 1 66.69 311 LYS A CA 1
ATOM 2490 C C . LYS A 1 311 ? 0.12 37.812 20.641 1 66.69 311 LYS A C 1
ATOM 2492 O O . LYS A 1 311 ? 1.301 37.75 20.297 1 66.69 311 LYS A O 1
ATOM 2497 N N . MET B 1 1 ? -25.812 -22.047 -13.703 1 34.66 1 MET B N 1
ATOM 2498 C CA . MET B 1 1 ? -25.875 -21.281 -14.938 1 34.66 1 MET B CA 1
ATOM 2499 C C . MET B 1 1 ? -24.484 -20.875 -15.414 1 34.66 1 MET B C 1
ATOM 2501 O O . MET B 1 1 ? -23.703 -20.328 -14.641 1 34.66 1 MET B O 1
ATOM 2505 N N . GLU B 1 2 ? -23.969 -21.531 -16.359 1 43.25 2 GLU B N 1
ATOM 2506 C CA . GLU B 1 2 ? -22.688 -21.328 -17.031 1 43.25 2 GLU B CA 1
ATOM 2507 C C . GLU B 1 2 ? -22.438 -19.844 -17.297 1 43.25 2 GLU B C 1
ATOM 2509 O O . GLU B 1 2 ? -23.234 -19.188 -17.969 1 43.25 2 GLU B O 1
ATOM 2514 N N . VAL B 1 3 ? -22.031 -19.188 -16.312 1 52.03 3 VAL B N 1
ATOM 2515 C CA . VAL B 1 3 ? -21.812 -17.766 -16.5 1 52.03 3 VAL B CA 1
ATOM 2516 C C . VAL B 1 3 ? -21.062 -17.531 -17.828 1 52.03 3 VAL B C 1
ATOM 2518 O O . VAL B 1 3 ? -20.078 -18.219 -18.109 1 52.03 3 VAL B O 1
ATOM 2521 N N . ASP B 1 4 ? -21.812 -17.031 -18.812 1 60.78 4 ASP B N 1
ATOM 2522 C CA . ASP B 1 4 ? -21.188 -16.562 -20.047 1 60.78 4 ASP B CA 1
ATOM 2523 C C . ASP B 1 4 ? -20.031 -15.602 -19.766 1 60.78 4 ASP B C 1
ATOM 2525 O O . ASP B 1 4 ? -20.25 -14.398 -19.609 1 60.78 4 ASP B O 1
ATOM 2529 N N . SER B 1 5 ? -18.828 -16.234 -19.312 1 67 5 SER B N 1
ATOM 2530 C CA . SER B 1 5 ? -17.609 -15.492 -19.016 1 67 5 SER B CA 1
ATOM 2531 C C . SER B 1 5 ? -17.359 -14.391 -20.031 1 67 5 SER B C 1
ATOM 2533 O O . SER B 1 5 ? -16.906 -13.297 -19.672 1 67 5 SER B O 1
ATOM 2535 N N . THR B 1 6 ? -17.812 -14.672 -21.266 1 69.81 6 THR B N 1
ATOM 2536 C CA . THR B 1 6 ? -17.562 -13.688 -22.312 1 69.81 6 THR B CA 1
ATOM 2537 C C . THR B 1 6 ? -18.391 -12.43 -22.078 1 69.81 6 THR B C 1
ATOM 2539 O O . THR B 1 6 ? -17.891 -11.312 -22.234 1 69.81 6 THR B O 1
ATOM 2542 N N . ASN B 1 7 ? -19.594 -12.727 -21.719 1 72.62 7 ASN B N 1
ATOM 2543 C CA . ASN B 1 7 ? -20.453 -11.586 -21.469 1 72.62 7 ASN B CA 1
ATOM 2544 C C . ASN B 1 7 ? -19.984 -10.781 -20.25 1 72.62 7 ASN B C 1
ATOM 2546 O O . ASN B 1 7 ? -20.078 -9.555 -20.25 1 72.62 7 ASN B O 1
ATOM 2550 N N . PHE B 1 8 ? -19.469 -11.516 -19.359 1 79.44 8 PHE B N 1
ATOM 2551 C CA . PHE B 1 8 ? -19 -10.867 -18.141 1 79.44 8 PHE B CA 1
ATOM 2552 C C . PHE B 1 8 ? -17.812 -9.953 -18.422 1 79.44 8 PHE B C 1
ATOM 2554 O O . PHE B 1 8 ? -17.797 -8.797 -17.984 1 79.44 8 PHE B O 1
ATOM 2561 N N . PHE B 1 9 ? -16.891 -10.383 -19.25 1 81.75 9 PHE B N 1
ATOM 2562 C CA . PHE B 1 9 ? -15.688 -9.617 -19.516 1 81.75 9 PHE B CA 1
ATOM 2563 C C . PHE B 1 9 ? -16 -8.398 -20.375 1 81.75 9 PHE B C 1
ATOM 2565 O O . PHE B 1 9 ? -15.289 -7.391 -20.328 1 81.75 9 PHE B O 1
ATOM 2572 N N . GLN B 1 10 ? -17.047 -8.555 -21.141 1 77.62 10 GLN B N 1
ATOM 2573 C CA . GLN B 1 10 ? -17.469 -7.426 -21.969 1 77.62 10 GLN B CA 1
ATOM 2574 C C . GLN B 1 10 ? -17.953 -6.27 -21.094 1 77.62 10 GLN B C 1
ATOM 2576 O O . GLN B 1 10 ? -17.922 -5.113 -21.516 1 77.62 10 GLN B O 1
ATOM 2581 N N . GLN B 1 11 ? -18.391 -6.625 -19.938 1 76.81 11 GLN B N 1
ATOM 2582 C CA . GLN B 1 11 ? -18.922 -5.621 -19.016 1 76.81 11 GLN B CA 1
ATOM 2583 C C . GLN B 1 11 ? -17.812 -4.98 -18.188 1 76.81 11 GLN B C 1
ATOM 2585 O O . GLN B 1 11 ? -18.047 -3.979 -17.5 1 76.81 11 GLN B O 1
ATOM 2590 N N . LEU B 1 12 ? -16.656 -5.543 -18.297 1 80.75 12 LEU B N 1
ATOM 2591 C CA . LEU B 1 12 ? -15.555 -5.023 -17.5 1 80.75 12 LEU B CA 1
ATOM 2592 C C . LEU B 1 12 ? -14.695 -4.07 -18.328 1 80.75 12 LEU B C 1
ATOM 2594 O O . LEU B 1 12 ? -14.344 -4.375 -19.469 1 80.75 12 LEU B O 1
ATOM 2598 N N . PRO B 1 13 ? -14.461 -2.898 -17.781 1 80.19 13 PRO B N 1
ATOM 2599 C CA . PRO B 1 13 ? -13.539 -2.012 -18.5 1 80.19 13 PRO B CA 1
ATOM 2600 C C . PRO B 1 13 ? -12.172 -2.646 -18.75 1 80.19 13 PRO B C 1
ATOM 2602 O O . PRO B 1 13 ? -11.672 -3.387 -17.891 1 80.19 13 PRO B O 1
ATOM 2605 N N . VAL B 1 14 ? -11.633 -2.408 -19.922 1 82.69 14 VAL B N 1
ATOM 2606 C CA . VAL B 1 14 ? -10.297 -2.895 -20.234 1 82.69 14 VAL B CA 1
ATOM 2607 C C . VAL B 1 14 ? -9.25 -2.045 -19.516 1 82.69 14 VAL B C 1
ATOM 2609 O O . VAL B 1 14 ? -9.32 -0.814 -19.531 1 82.69 14 VAL B O 1
ATOM 2612 N N . PRO B 1 15 ? -8.383 -2.758 -18.875 1 87.19 15 PRO B N 1
ATOM 2613 C CA . PRO B 1 15 ? -7.367 -2.021 -18.109 1 87.19 15 PRO B CA 1
ATOM 2614 C C . PRO B 1 15 ? -6.492 -1.139 -19 1 87.19 15 PRO B C 1
ATOM 2616 O O . PRO B 1 15 ? -6.32 -1.424 -20.188 1 87.19 15 PRO B O 1
ATOM 2619 N N . ASP B 1 16 ? -5.984 -0.051 -18.359 1 85.75 16 ASP B N 1
ATOM 2620 C CA . ASP B 1 16 ? -4.977 0.775 -19.016 1 85.75 16 ASP B CA 1
ATOM 2621 C C . ASP B 1 16 ? -3.74 -0.048 -19.375 1 85.75 16 ASP B C 1
ATOM 2623 O O . ASP B 1 16 ? -3.34 -0.936 -18.609 1 85.75 16 ASP B O 1
ATOM 2627 N N . LYS B 1 17 ? -3.119 0.092 -20.547 1 92.31 17 LYS B N 1
ATOM 2628 C CA . LYS B 1 17 ? -1.888 -0.545 -21.016 1 92.31 17 LYS B CA 1
ATOM 2629 C C . LYS B 1 17 ? -2.064 -2.055 -21.141 1 92.31 17 LYS B C 1
ATOM 2631 O O . LYS B 1 17 ? -1.113 -2.816 -20.938 1 92.31 17 LYS B O 1
ATOM 2636 N N . PHE B 1 18 ? -3.303 -2.508 -21.281 1 95.25 18 PHE B N 1
ATOM 2637 C CA . PHE B 1 18 ? -3.59 -3.934 -21.391 1 95.25 18 PHE B CA 1
ATOM 2638 C C . PHE B 1 18 ? -2.801 -4.566 -22.531 1 95.25 18 PHE B C 1
ATOM 2640 O O . PHE B 1 18 ? -2.199 -5.629 -22.359 1 95.25 18 PHE B O 1
ATOM 2647 N N . THR B 1 19 ? -2.766 -3.943 -23.625 1 96.31 19 THR B N 1
ATOM 2648 C CA . THR B 1 19 ? -2.105 -4.496 -24.797 1 96.31 19 THR B CA 1
ATOM 2649 C C . THR B 1 19 ? -0.615 -4.699 -24.531 1 96.31 19 THR B C 1
ATOM 2651 O O . THR B 1 19 ? -0.058 -5.746 -24.875 1 96.31 19 THR B O 1
ATOM 2654 N N . GLU B 1 20 ? -0.036 -3.748 -23.938 1 97.62 20 GLU B N 1
ATOM 2655 C CA . GLU B 1 20 ? 1.383 -3.844 -23.609 1 97.62 20 GLU B CA 1
ATOM 2656 C C . GLU B 1 20 ? 1.649 -5 -22.656 1 97.62 20 GLU B C 1
ATOM 2658 O O . GLU B 1 20 ? 2.592 -5.773 -22.844 1 97.62 20 GLU B O 1
ATOM 2663 N N . LYS B 1 21 ? 0.835 -5.113 -21.625 1 97.69 21 LYS B N 1
ATOM 2664 C CA . LYS B 1 21 ? 0.987 -6.184 -20.641 1 97.69 21 LYS B CA 1
ATOM 2665 C C . LYS B 1 21 ? 0.744 -7.551 -21.281 1 97.69 21 LYS B C 1
ATOM 2667 O O . LYS B 1 21 ? 1.479 -8.5 -21.016 1 97.69 21 LYS B O 1
ATOM 2672 N N . ASN B 1 22 ? -0.27 -7.566 -22.125 1 97.62 22 ASN B N 1
ATOM 2673 C CA . ASN B 1 22 ? -0.565 -8.812 -22.828 1 97.62 22 ASN B CA 1
ATOM 2674 C C . ASN B 1 22 ? 0.601 -9.242 -23.719 1 97.62 22 ASN B C 1
ATOM 2676 O O . ASN B 1 22 ? 0.953 -10.422 -23.75 1 97.62 22 ASN B O 1
ATOM 2680 N N . ASP B 1 23 ? 1.177 -8.281 -24.359 1 98.25 23 ASP B N 1
ATOM 2681 C CA . ASP B 1 23 ? 2.314 -8.586 -25.234 1 98.25 23 ASP B CA 1
ATOM 2682 C C . ASP B 1 23 ? 3.49 -9.125 -24.422 1 98.25 23 ASP B C 1
ATOM 2684 O O . ASP B 1 23 ? 4.16 -10.07 -24.844 1 98.25 23 ASP B O 1
ATOM 2688 N N . LYS B 1 24 ? 3.719 -8.547 -23.297 1 98.38 24 LYS B N 1
ATOM 2689 C CA . LYS B 1 24 ? 4.793 -9.008 -22.422 1 98.38 24 LYS B CA 1
ATOM 2690 C C . LYS B 1 24 ? 4.559 -10.453 -21.984 1 98.38 24 LYS B C 1
ATOM 2692 O O . LYS B 1 24 ? 5.488 -11.266 -21.984 1 98.38 24 LYS B O 1
ATOM 2697 N N . ILE B 1 25 ? 3.34 -10.727 -21.656 1 98.56 25 ILE B N 1
ATOM 2698 C CA . ILE B 1 25 ? 2.975 -12.062 -21.203 1 98.56 25 ILE B CA 1
ATOM 2699 C C . ILE B 1 25 ? 3.182 -13.07 -22.328 1 98.56 25 ILE B C 1
ATOM 2701 O O . ILE B 1 25 ? 3.834 -14.094 -22.141 1 98.56 25 ILE B O 1
ATOM 2705 N N . CYS B 1 26 ? 2.693 -12.75 -23.484 1 98.25 26 CYS B N 1
ATOM 2706 C CA . CYS B 1 26 ? 2.783 -13.648 -24.625 1 98.25 26 CYS B CA 1
ATOM 2707 C C . CYS B 1 26 ? 4.238 -13.906 -25 1 98.25 26 CYS B C 1
ATOM 2709 O O . CYS B 1 26 ? 4.625 -15.047 -25.25 1 98.25 26 CYS B O 1
ATOM 2711 N N . ASN B 1 27 ? 4.98 -12.805 -25.062 1 98.38 27 ASN B N 1
ATOM 2712 C CA . ASN B 1 27 ? 6.391 -12.938 -25.406 1 98.38 27 ASN B CA 1
ATOM 2713 C C . ASN B 1 27 ? 7.141 -13.797 -24.375 1 98.38 27 ASN B C 1
ATOM 2715 O O . ASN B 1 27 ? 7.984 -14.609 -24.75 1 98.38 27 ASN B O 1
ATOM 2719 N N . PHE B 1 28 ? 6.863 -13.648 -23.172 1 98.56 28 PHE B N 1
ATOM 2720 C CA . PHE B 1 28 ? 7.488 -14.398 -22.094 1 98.56 28 PHE B CA 1
ATOM 2721 C C . PHE B 1 28 ? 7.184 -15.891 -22.234 1 98.56 28 PHE B C 1
ATOM 2723 O O . PHE B 1 28 ? 8.094 -16.719 -22.172 1 98.56 28 PHE B O 1
ATOM 2730 N N . VAL B 1 29 ? 5.898 -16.188 -22.406 1 98.38 29 VAL B N 1
ATOM 2731 C CA . VAL B 1 29 ? 5.461 -17.578 -22.5 1 98.38 29 VAL B CA 1
ATOM 2732 C C . VAL B 1 29 ? 6.07 -18.219 -23.75 1 98.38 29 VAL B C 1
ATOM 2734 O O . VAL B 1 29 ? 6.566 -19.344 -23.688 1 98.38 29 VAL B O 1
ATOM 2737 N N . SER B 1 30 ? 6.051 -17.5 -24.812 1 97.62 30 SER B N 1
ATOM 2738 C CA . SER B 1 30 ? 6.609 -18.016 -26.062 1 97.62 30 SER B CA 1
ATOM 2739 C C . SER B 1 30 ? 8.094 -18.328 -25.906 1 97.62 30 SER B C 1
ATOM 2741 O O . SER B 1 30 ? 8.555 -19.391 -26.359 1 97.62 30 SER B O 1
ATOM 2743 N N . LYS B 1 31 ? 8.805 -17.453 -25.344 1 97.38 31 LYS B N 1
ATOM 2744 C CA . LYS B 1 31 ? 10.234 -17.625 -25.141 1 97.38 31 LYS B CA 1
ATOM 2745 C C . LYS B 1 31 ? 10.523 -18.875 -24.312 1 97.38 31 LYS B C 1
ATOM 2747 O O . LYS B 1 31 ? 11.391 -19.688 -24.672 1 97.38 31 LYS B O 1
ATOM 2752 N N . HIS B 1 32 ? 9.836 -19.047 -23.266 1 97.5 32 HIS B N 1
ATOM 2753 C CA . HIS B 1 32 ? 10.102 -20.172 -22.375 1 97.5 32 HIS B CA 1
ATOM 2754 C C . HIS B 1 32 ? 9.562 -21.484 -22.953 1 97.5 32 HIS B C 1
ATOM 2756 O O . HIS B 1 32 ? 10.102 -22.547 -22.672 1 97.5 32 HIS B O 1
ATOM 2762 N N . ASN B 1 33 ? 8.484 -21.344 -23.719 1 96.25 33 ASN B N 1
ATOM 2763 C CA . ASN B 1 33 ? 8.016 -22.516 -24.453 1 96.25 33 ASN B CA 1
ATOM 2764 C C . ASN B 1 33 ? 9.078 -23.047 -25.406 1 96.25 33 ASN B C 1
ATOM 2766 O O . ASN B 1 33 ? 9.289 -24.25 -25.5 1 96.25 33 ASN B O 1
ATOM 2770 N N . GLU B 1 34 ? 9.719 -22.156 -26.031 1 96.38 34 GLU B N 1
ATOM 2771 C CA . GLU B 1 34 ? 10.734 -22.516 -27.016 1 96.38 34 GLU B CA 1
ATOM 2772 C C . GLU B 1 34 ? 11.891 -23.266 -26.359 1 96.38 34 GLU B C 1
ATOM 2774 O O . GLU B 1 34 ? 12.453 -24.188 -26.969 1 96.38 34 GLU B O 1
ATOM 2779 N N . ILE B 1 35 ? 12.219 -22.984 -25.188 1 95.06 35 ILE B N 1
ATOM 2780 C CA . ILE B 1 35 ? 13.375 -23.609 -24.562 1 95.06 35 ILE B CA 1
ATOM 2781 C C . ILE B 1 35 ? 12.914 -24.734 -23.625 1 95.06 35 ILE B C 1
ATOM 2783 O O . ILE B 1 35 ? 13.727 -25.328 -22.906 1 95.06 35 ILE B O 1
ATOM 2787 N N . GLY B 1 36 ? 11.602 -24.969 -23.547 1 94.44 36 GLY B N 1
ATOM 2788 C CA . GLY B 1 36 ? 11.055 -26.109 -22.844 1 94.44 36 GLY B CA 1
ATOM 2789 C C . GLY B 1 36 ? 10.977 -25.922 -21.344 1 94.44 36 GLY B C 1
ATOM 2790 O O . GLY B 1 36 ? 11.016 -26.891 -20.578 1 94.44 36 GLY B O 1
ATOM 2791 N N . ASN B 1 37 ? 10.883 -24.703 -20.906 1 96.31 37 ASN B N 1
ATOM 2792 C CA . ASN B 1 37 ? 10.797 -24.406 -19.469 1 96.31 37 ASN B CA 1
ATOM 2793 C C . ASN B 1 37 ? 9.367 -24.531 -18.953 1 96.31 37 ASN B C 1
ATOM 2795 O O . ASN B 1 37 ? 8.414 -24.234 -19.672 1 96.31 37 ASN B O 1
ATOM 2799 N N . LYS B 1 38 ? 9.266 -25.047 -17.75 1 98.06 38 LYS B N 1
ATOM 2800 C CA . LYS B 1 38 ? 7.98 -24.938 -17.047 1 98.06 38 LYS B CA 1
ATOM 2801 C C . LYS B 1 38 ? 7.691 -23.5 -16.641 1 98.06 38 LYS B C 1
ATOM 2803 O O . LYS B 1 38 ? 8.602 -22.781 -16.219 1 98.06 38 LYS B O 1
ATOM 2808 N N . VAL B 1 39 ? 6.453 -23.094 -16.797 1 98.56 39 VAL B N 1
ATOM 2809 C CA . VAL B 1 39 ? 6.059 -21.719 -16.453 1 98.56 39 VAL B CA 1
ATOM 2810 C C . VAL B 1 39 ? 4.926 -21.75 -15.43 1 98.56 39 VAL B C 1
ATOM 2812 O O . VAL B 1 39 ? 3.977 -22.531 -15.57 1 98.56 39 VAL B O 1
ATOM 2815 N N . VAL B 1 40 ? 5.09 -20.969 -14.391 1 98.75 40 VAL B N 1
ATOM 2816 C CA . VAL B 1 40 ? 4.02 -20.859 -13.406 1 98.75 40 VAL B CA 1
ATOM 2817 C C . VAL B 1 40 ? 3.525 -19.422 -13.344 1 98.75 40 VAL B C 1
ATOM 2819 O O . VAL B 1 40 ? 4.324 -18.469 -13.344 1 98.75 40 VAL B O 1
ATOM 2822 N N . LEU B 1 41 ? 2.234 -19.219 -13.43 1 98.75 41 LEU B N 1
ATOM 2823 C CA . LEU B 1 41 ? 1.586 -17.969 -13.07 1 98.75 41 LEU B CA 1
ATOM 2824 C C . LEU B 1 41 ? 1.311 -17.891 -11.578 1 98.75 41 LEU B C 1
ATOM 2826 O O . LEU B 1 41 ? 0.598 -18.75 -11.031 1 98.75 41 LEU B O 1
ATOM 2830 N N . VAL B 1 42 ? 1.911 -16.953 -10.914 1 98.81 42 VAL B N 1
ATOM 2831 C CA . VAL B 1 42 ? 1.641 -16.719 -9.5 1 98.81 42 VAL B CA 1
ATOM 2832 C C . VAL B 1 42 ? 0.866 -15.414 -9.328 1 98.81 42 VAL B C 1
ATOM 2834 O O . VAL B 1 42 ? 1.396 -14.328 -9.594 1 98.81 42 VAL B O 1
ATOM 2837 N N . THR B 1 43 ? -0.391 -15.523 -8.969 1 98.56 43 THR B N 1
ATOM 2838 C CA . THR B 1 43 ? -1.117 -14.305 -8.633 1 98.56 43 THR B CA 1
ATOM 2839 C C . THR B 1 43 ? -0.925 -13.953 -7.156 1 98.56 43 THR B C 1
ATOM 2841 O O . THR B 1 43 ? -0.836 -14.844 -6.309 1 98.56 43 THR B O 1
ATOM 2844 N N . SER B 1 44 ? -0.802 -12.672 -6.859 1 98.5 44 SER B N 1
ATOM 2845 C CA . SER B 1 44 ? -0.428 -12.266 -5.512 1 98.5 44 SER B CA 1
ATOM 2846 C C . SER B 1 44 ? -1.015 -10.898 -5.16 1 98.5 44 SER B C 1
ATOM 2848 O O . SER B 1 44 ? -1.247 -10.07 -6.043 1 98.5 44 SER B O 1
ATOM 2850 N N . GLY B 1 45 ? -1.231 -10.727 -3.838 1 96.56 45 GLY B N 1
ATOM 2851 C CA . GLY B 1 45 ? -1.802 -9.469 -3.385 1 96.56 45 GLY B CA 1
ATOM 2852 C C . GLY B 1 45 ? -3.318 -9.461 -3.41 1 96.56 45 GLY B C 1
ATOM 2853 O O . GLY B 1 45 ? -3.947 -10.484 -3.674 1 96.56 45 GLY B O 1
ATOM 2854 N N . GLY B 1 46 ? -3.859 -8.32 -3.109 1 94.88 46 GLY B N 1
ATOM 2855 C CA . GLY B 1 46 ? -5.309 -8.195 -3.07 1 94.88 46 GLY B CA 1
ATOM 2856 C C . GLY B 1 46 ? -5.875 -7.438 -4.258 1 94.88 46 GLY B C 1
ATOM 2857 O O . GLY B 1 46 ? -5.121 -6.918 -5.086 1 94.88 46 GLY B O 1
ATOM 2858 N N . THR B 1 47 ? -7.176 -7.449 -4.379 1 94.75 47 THR B N 1
ATOM 2859 C CA . THR B 1 47 ? -7.867 -6.676 -5.402 1 94.75 47 THR B CA 1
ATOM 2860 C C . THR B 1 47 ? -8.734 -5.59 -4.77 1 94.75 47 THR B C 1
ATOM 2862 O O . THR B 1 47 ? -9.172 -5.73 -3.629 1 94.75 47 THR B O 1
ATOM 2865 N N . THR B 1 48 ? -8.906 -4.547 -5.477 1 92.62 48 THR B N 1
ATOM 2866 C CA . THR B 1 48 ? -9.805 -3.488 -5.039 1 92.62 48 THR B CA 1
ATOM 2867 C C . THR B 1 48 ? -10.992 -3.363 -5.992 1 92.62 48 THR B C 1
ATOM 2869 O O . THR B 1 48 ? -10.898 -3.727 -7.164 1 92.62 48 THR B O 1
ATOM 2872 N N . VAL B 1 49 ? -12.047 -2.922 -5.465 1 90.5 49 VAL B N 1
ATOM 2873 C CA . VAL B 1 49 ? -13.242 -2.639 -6.246 1 90.5 49 VAL B CA 1
ATOM 2874 C C . VAL B 1 49 ? -13.656 -1.179 -6.059 1 90.5 49 VAL B C 1
ATOM 2876 O O . VAL B 1 49 ? -14.023 -0.769 -4.953 1 90.5 49 VAL B O 1
ATOM 2879 N N . PRO B 1 50 ? -13.516 -0.421 -7.098 1 86.94 50 PRO B N 1
ATOM 2880 C CA . PRO B 1 50 ? -13.945 0.975 -6.961 1 86.94 50 PRO B CA 1
ATOM 2881 C C . PRO B 1 50 ? -15.422 1.111 -6.617 1 86.94 50 PRO B C 1
ATOM 2883 O O . PRO B 1 50 ? -16.25 0.356 -7.133 1 86.94 50 PRO B O 1
ATOM 2886 N N . LEU B 1 51 ? -15.703 2.014 -5.742 1 85.75 51 LEU B N 1
ATOM 2887 C CA . LEU B 1 51 ? -17.094 2.246 -5.352 1 85.75 51 LEU B CA 1
ATOM 2888 C C . LEU B 1 51 ? -17.703 3.383 -6.16 1 85.75 51 LEU B C 1
ATOM 2890 O O . LEU B 1 51 ? -18.922 3.557 -6.176 1 85.75 51 LEU B O 1
ATOM 2894 N N . GLU B 1 52 ? -16.812 4.156 -6.715 1 79.75 52 GLU B N 1
ATOM 2895 C CA . GLU B 1 52 ? -17.188 5.242 -7.617 1 79.75 52 GLU B CA 1
ATOM 2896 C C . GLU B 1 52 ? -16.234 5.336 -8.805 1 79.75 52 GLU B C 1
ATOM 2898 O O . GLU B 1 52 ? -15.117 4.824 -8.75 1 79.75 52 GLU B O 1
ATOM 2903 N N . SER B 1 53 ? -16.781 5.914 -9.875 1 69 53 SER B N 1
ATOM 2904 C CA . SER B 1 53 ? -15.969 5.98 -11.086 1 69 53 SER B CA 1
ATOM 2905 C C . SER B 1 53 ? -14.789 6.926 -10.906 1 69 53 SER B C 1
ATOM 2907 O O . SER B 1 53 ? -13.68 6.637 -11.359 1 69 53 SER B O 1
ATOM 2909 N N . ARG B 1 54 ? -15.203 8.18 -10.398 1 60.16 54 ARG B N 1
ATOM 2910 C CA . ARG B 1 54 ? -14.148 9.18 -10.242 1 60.16 54 ARG B CA 1
ATOM 2911 C C . ARG B 1 54 ? -13.789 9.367 -8.773 1 60.16 54 ARG B C 1
ATOM 2913 O O . ARG B 1 54 ? -14.195 10.352 -8.148 1 60.16 54 ARG B O 1
ATOM 2920 N N . THR B 1 55 ? -13.656 8.164 -8.086 1 62.78 55 THR B N 1
ATOM 2921 C CA . THR B 1 55 ? -13.469 8.445 -6.664 1 62.78 55 THR B CA 1
ATOM 2922 C C . THR B 1 55 ? -12.281 7.672 -6.113 1 62.78 55 THR B C 1
ATOM 2924 O O . THR B 1 55 ? -11.742 6.785 -6.781 1 62.78 55 THR B O 1
ATOM 2927 N N . VAL B 1 56 ? -11.938 8.07 -4.953 1 72.94 56 VAL B N 1
ATOM 2928 C CA . VAL B 1 56 ? -10.789 7.586 -4.188 1 72.94 56 VAL B CA 1
ATOM 2929 C C . VAL B 1 56 ? -11.25 6.531 -3.186 1 72.94 56 VAL B C 1
ATOM 2931 O O . VAL B 1 56 ? -10.508 6.176 -2.266 1 72.94 56 VAL B O 1
ATOM 2934 N N . ARG B 1 57 ? -12.57 6.008 -3.443 1 84.12 57 ARG B N 1
ATOM 2935 C CA . ARG B 1 57 ? -12.984 4.992 -2.482 1 84.12 57 ARG B CA 1
ATOM 2936 C C . ARG B 1 57 ? -13.039 3.613 -3.129 1 84.12 57 ARG B C 1
ATOM 2938 O O . ARG B 1 57 ? -13.5 3.471 -4.266 1 84.12 57 ARG B O 1
ATOM 2945 N N . TYR B 1 58 ? -12.578 2.65 -2.361 1 88.56 58 TYR B N 1
ATOM 2946 C CA . TYR B 1 58 ? -12.516 1.27 -2.826 1 88.56 58 TYR B CA 1
ATOM 2947 C C . TYR B 1 58 ? -12.969 0.304 -1.74 1 88.56 58 TYR B C 1
ATOM 2949 O O . TYR B 1 58 ? -12.789 0.565 -0.549 1 88.56 58 TYR B O 1
ATOM 2957 N N . MET B 1 59 ? -13.57 -0.767 -2.217 1 88.94 59 MET B N 1
ATOM 2958 C CA . MET B 1 59 ? -13.562 -1.958 -1.372 1 88.94 59 MET B CA 1
ATOM 2959 C C . MET B 1 59 ? -12.273 -2.754 -1.576 1 88.94 59 MET B C 1
ATOM 2961 O O . MET B 1 59 ? -11.938 -3.123 -2.703 1 88.94 59 MET B O 1
ATOM 2965 N N . ASP B 1 60 ? -11.641 -2.959 -0.543 1 90.62 60 ASP B N 1
ATOM 2966 C CA . ASP B 1 60 ? -10.328 -3.578 -0.631 1 90.62 60 ASP B CA 1
ATOM 2967 C C . ASP B 1 60 ? -10.328 -4.973 -0.008 1 90.62 60 ASP B C 1
ATOM 2969 O O . ASP B 1 60 ? -10.648 -5.129 1.172 1 90.62 60 ASP B O 1
ATOM 2973 N N . ASN B 1 61 ? -10.062 -5.938 -0.791 1 90.56 61 ASN B N 1
ATOM 2974 C CA . ASN B 1 61 ? -9.688 -7.25 -0.28 1 90.56 61 ASN B CA 1
ATOM 2975 C C . ASN B 1 61 ? -8.18 -7.344 -0.033 1 90.56 61 ASN B C 1
ATOM 2977 O O . ASN B 1 61 ? -7.422 -7.707 -0.933 1 90.56 61 ASN B O 1
ATOM 2981 N N . PHE B 1 62 ? -7.895 -7.191 1.155 1 87.5 62 PHE B N 1
ATOM 2982 C CA . PHE B 1 62 ? -6.504 -6.887 1.472 1 87.5 62 PHE B CA 1
ATOM 2983 C C . PHE B 1 62 ? -5.672 -8.164 1.554 1 87.5 62 PHE B C 1
ATOM 2985 O O . PHE B 1 62 ? -6.105 -9.156 2.145 1 87.5 62 PHE B O 1
ATOM 2992 N N . SER B 1 63 ? -4.512 -8.016 0.98 1 92.31 63 SER B N 1
ATOM 2993 C CA . SER B 1 63 ? -3.441 -9 1.121 1 92.31 63 SER B CA 1
ATOM 2994 C C . SER B 1 63 ? -2.072 -8.359 0.912 1 92.31 63 SER B C 1
ATOM 2996 O O . SER B 1 63 ? -1.861 -7.641 -0.066 1 92.31 63 SER B O 1
ATOM 2998 N N . GLN B 1 64 ? -1.229 -8.641 1.825 1 92.56 64 GLN B N 1
ATOM 2999 C CA . GLN B 1 64 ? 0.125 -8.109 1.688 1 92.56 64 GLN B CA 1
ATOM 3000 C C . GLN B 1 64 ? 0.872 -8.797 0.548 1 92.56 64 GLN B C 1
ATOM 3002 O O . GLN B 1 64 ? 1.859 -8.266 0.037 1 92.56 64 GLN B O 1
ATOM 3007 N N . GLY B 1 65 ? 0.434 -9.977 0.192 1 95.88 65 GLY B N 1
ATOM 3008 C CA . GLY B 1 65 ? 1.085 -10.703 -0.887 1 95.88 65 GLY B CA 1
ATOM 3009 C C . GLY B 1 65 ? 2.254 -11.555 -0.417 1 95.88 65 GLY B C 1
ATOM 3010 O O . GLY B 1 65 ? 3.176 -11.828 -1.187 1 95.88 65 GLY B O 1
ATOM 3011 N N . THR B 1 66 ? 2.203 -11.953 0.858 1 95.81 66 THR B N 1
ATOM 3012 C CA . THR B 1 66 ? 3.297 -12.734 1.419 1 95.81 66 THR B CA 1
ATOM 3013 C C . THR B 1 66 ? 3.354 -14.117 0.781 1 95.81 66 THR B C 1
ATOM 3015 O O . THR B 1 66 ? 4.398 -14.539 0.273 1 95.81 66 THR B O 1
ATOM 3018 N N . ARG B 1 67 ? 2.256 -14.766 0.726 1 96.62 67 ARG B N 1
ATOM 3019 C CA . ARG B 1 67 ? 2.205 -16.109 0.162 1 96.62 67 ARG B CA 1
ATOM 3020 C C . ARG B 1 67 ? 2.635 -16.109 -1.301 1 96.62 67 ARG B C 1
ATOM 3022 O O . ARG B 1 67 ? 3.461 -16.922 -1.712 1 96.62 67 ARG B O 1
ATOM 3029 N N . GLY B 1 68 ? 2.111 -15.242 -2.066 1 98.25 68 GLY B N 1
ATOM 3030 C CA . GLY B 1 68 ? 2.441 -15.18 -3.482 1 98.25 68 GLY B CA 1
ATOM 3031 C C . GLY B 1 68 ? 3.902 -14.859 -3.738 1 98.25 68 GLY B C 1
ATOM 3032 O O . GLY B 1 68 ? 4.562 -15.547 -4.527 1 98.25 68 GLY B O 1
ATOM 3033 N N . SER B 1 69 ? 4.465 -13.867 -3.061 1 98.56 69 SER B N 1
ATOM 3034 C CA . SER B 1 69 ? 5.836 -13.43 -3.297 1 98.56 69 SER B CA 1
ATOM 3035 C C . SER B 1 69 ? 6.84 -14.477 -2.834 1 98.56 69 SER B C 1
ATOM 3037 O O . SER B 1 69 ? 7.812 -14.773 -3.535 1 98.56 69 SER B O 1
ATOM 3039 N N . ALA B 1 70 ? 6.574 -15.086 -1.709 1 98.38 70 ALA B N 1
ATOM 3040 C CA . ALA B 1 70 ? 7.449 -16.141 -1.191 1 98.38 70 ALA B CA 1
ATOM 3041 C C . ALA B 1 70 ? 7.434 -17.359 -2.098 1 98.38 70 ALA B C 1
ATOM 3043 O O . ALA B 1 70 ? 8.477 -17.953 -2.367 1 98.38 70 ALA B O 1
ATOM 3044 N N . SER B 1 71 ? 6.281 -17.703 -2.557 1 98.75 71 SER B N 1
ATOM 3045 C CA . SER B 1 71 ? 6.164 -18.875 -3.434 1 98.75 71 SER B CA 1
ATOM 3046 C C . SER B 1 71 ? 6.863 -18.625 -4.766 1 98.75 71 SER B C 1
ATOM 3048 O O . SER B 1 71 ? 7.492 -19.531 -5.316 1 98.75 71 SER B O 1
ATOM 3050 N N . ALA B 1 72 ? 6.715 -17.422 -5.258 1 98.81 72 ALA B N 1
ATOM 3051 C CA . ALA B 1 72 ? 7.402 -17.078 -6.5 1 98.81 72 ALA B CA 1
ATOM 3052 C C . ALA B 1 72 ? 8.906 -17.312 -6.375 1 98.81 72 ALA B C 1
ATOM 3054 O O . ALA B 1 72 ? 9.531 -17.875 -7.273 1 98.81 72 ALA B O 1
ATOM 3055 N N . GLU B 1 73 ? 9.484 -16.906 -5.242 1 98.75 73 GLU B N 1
ATOM 3056 C CA . GLU B 1 73 ? 10.906 -17.125 -5 1 98.75 73 GLU B CA 1
ATOM 3057 C C . GLU B 1 73 ? 11.25 -18.609 -5.02 1 98.75 73 GLU B C 1
ATOM 3059 O O . GLU B 1 73 ? 12.266 -19 -5.598 1 98.75 73 GLU B O 1
ATOM 3064 N N . ASN B 1 74 ? 10.414 -19.375 -4.402 1 98.62 74 ASN B N 1
ATOM 3065 C CA . ASN B 1 74 ? 10.672 -20.797 -4.336 1 98.62 74 ASN B CA 1
ATOM 3066 C C . ASN B 1 74 ? 10.547 -21.453 -5.711 1 98.62 74 ASN B C 1
ATOM 3068 O O . ASN B 1 74 ? 11.359 -22.312 -6.07 1 98.62 74 ASN B O 1
ATOM 3072 N N . PHE B 1 75 ? 9.531 -21.109 -6.508 1 98.81 75 PHE B N 1
ATOM 3073 C CA . PHE B 1 75 ? 9.398 -21.641 -7.859 1 98.81 75 PHE B CA 1
ATOM 3074 C C . PHE B 1 75 ? 10.625 -21.297 -8.703 1 98.81 75 PHE B C 1
ATOM 3076 O O . PHE B 1 75 ? 11.141 -22.141 -9.43 1 98.81 75 PHE B O 1
ATOM 3083 N N . LEU B 1 76 ? 11.047 -20.031 -8.547 1 98.69 76 LEU B N 1
ATOM 3084 C CA . LEU B 1 76 ? 12.227 -19.594 -9.281 1 98.69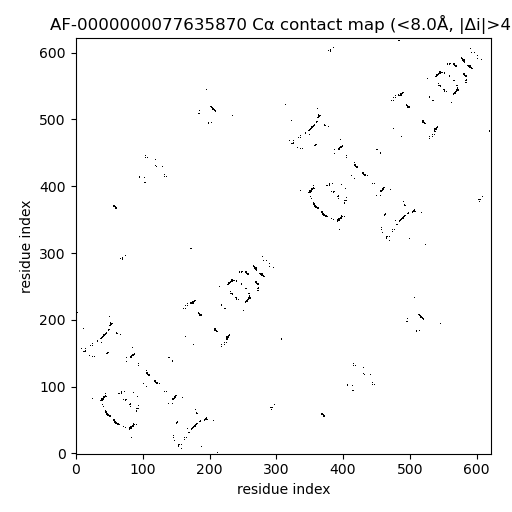 76 LEU B CA 1
ATOM 3085 C C . LEU B 1 76 ? 13.453 -20.406 -8.883 1 98.69 76 LEU B C 1
ATOM 3087 O O . LEU B 1 76 ? 14.234 -20.812 -9.742 1 98.69 76 LEU B O 1
ATOM 3091 N N . GLN B 1 77 ? 13.586 -20.625 -7.617 1 97.62 77 GLN B N 1
ATOM 3092 C CA . GLN B 1 77 ? 14.711 -21.391 -7.102 1 97.62 77 GLN B CA 1
ATOM 3093 C C . GLN B 1 77 ? 14.711 -22.812 -7.684 1 97.62 77 GLN B C 1
ATOM 3095 O O . GLN B 1 77 ? 15.773 -23.406 -7.852 1 97.62 77 GLN B O 1
ATOM 3100 N N . HIS B 1 78 ? 13.562 -23.297 -8.047 1 97.62 78 HIS B N 1
ATOM 3101 C CA . HIS B 1 78 ? 13.445 -24.641 -8.578 1 97.62 78 HIS B CA 1
ATOM 3102 C C . HIS B 1 78 ? 13.406 -24.641 -10.102 1 97.62 78 HIS B C 1
ATOM 3104 O O . HIS B 1 78 ? 13.023 -25.641 -10.719 1 97.62 78 HIS B O 1
ATOM 3110 N N . GLY B 1 79 ? 13.648 -23.516 -10.703 1 96.81 79 GLY B N 1
ATOM 3111 C CA . GLY B 1 79 ? 13.906 -23.469 -12.133 1 96.81 79 GLY B CA 1
ATOM 3112 C C . GLY B 1 79 ? 12.68 -23.109 -12.945 1 96.81 79 GLY B C 1
ATOM 3113 O O . GLY B 1 79 ? 12.742 -23.047 -14.18 1 96.81 79 GLY B O 1
ATOM 3114 N N . TYR B 1 80 ? 11.547 -22.875 -12.312 1 98.56 80 TYR B N 1
ATOM 3115 C CA . TYR B 1 80 ? 10.367 -22.438 -13.047 1 98.56 80 TYR B CA 1
ATOM 3116 C C . TYR B 1 80 ? 10.531 -21 -13.531 1 98.56 80 TYR B C 1
ATOM 3118 O O . TYR B 1 80 ? 11.133 -20.172 -12.844 1 98.56 80 TYR B O 1
ATOM 3126 N N . ALA B 1 81 ? 10.062 -20.703 -14.719 1 98.69 81 ALA B N 1
ATOM 3127 C CA . ALA B 1 81 ? 9.789 -19.312 -15.07 1 98.69 81 ALA B CA 1
ATOM 3128 C C . ALA B 1 81 ? 8.492 -18.828 -14.422 1 98.69 81 ALA B C 1
ATOM 3130 O O . ALA B 1 81 ? 7.516 -19.578 -14.336 1 98.69 81 ALA B O 1
ATOM 3131 N N . VAL B 1 82 ? 8.523 -17.578 -13.969 1 98.88 82 VAL B N 1
ATOM 3132 C CA . VAL B 1 82 ? 7.395 -17.125 -13.164 1 98.88 82 VAL B CA 1
ATOM 3133 C C . VAL B 1 82 ? 6.801 -15.859 -13.781 1 98.88 82 VAL B C 1
ATOM 3135 O O . VAL B 1 82 ? 7.504 -14.867 -13.969 1 98.88 82 VAL B O 1
ATOM 3138 N N . ILE B 1 83 ? 5.543 -15.922 -14.172 1 98.88 83 ILE B N 1
ATOM 3139 C CA . ILE B 1 83 ? 4.746 -14.711 -14.344 1 98.88 83 ILE B CA 1
ATOM 3140 C C . ILE B 1 83 ? 4.152 -14.289 -13 1 98.88 83 ILE B C 1
ATOM 3142 O O . ILE B 1 83 ? 3.26 -14.953 -12.469 1 98.88 83 ILE B O 1
ATOM 3146 N N . PHE B 1 84 ? 4.691 -13.242 -12.461 1 98.81 84 PHE B N 1
ATOM 3147 C CA . PHE B 1 84 ? 4.219 -12.734 -11.18 1 98.81 84 PHE B CA 1
ATOM 3148 C C . PHE B 1 84 ? 3.166 -11.648 -11.391 1 98.81 84 PHE B C 1
ATOM 3150 O O . PHE B 1 84 ? 3.5 -10.484 -11.602 1 98.81 84 PHE B O 1
ATOM 3157 N N . LEU B 1 85 ? 1.896 -12.031 -11.375 1 98.75 85 LEU B N 1
ATOM 3158 C CA . LEU B 1 85 ? 0.744 -11.148 -11.484 1 98.75 85 LEU B CA 1
ATOM 3159 C C . LEU B 1 85 ? 0.321 -10.641 -10.109 1 98.75 85 LEU B C 1
ATOM 3161 O O . LEU B 1 85 ? -0.278 -11.383 -9.328 1 98.75 85 LEU B O 1
ATOM 3165 N N . TYR B 1 86 ? 0.614 -9.344 -9.852 1 98.31 86 TYR B N 1
ATOM 3166 C CA . TYR B 1 86 ? 0.548 -8.953 -8.445 1 98.31 86 TYR B CA 1
ATOM 3167 C C . TYR B 1 86 ? -0.094 -7.582 -8.289 1 98.31 86 TYR B C 1
ATOM 3169 O O . TYR B 1 86 ? -0.101 -6.781 -9.234 1 98.31 86 TYR B O 1
ATOM 3177 N N . ARG B 1 87 ? -0.671 -7.375 -7.113 1 97.12 87 ARG B N 1
ATOM 3178 C CA . ARG B 1 87 ? -1.234 -6.078 -6.762 1 97.12 87 ARG B CA 1
ATOM 3179 C C . ARG B 1 87 ? -0.142 -5.02 -6.645 1 97.12 87 ARG B C 1
ATOM 3181 O O . ARG B 1 87 ? 0.867 -5.23 -5.969 1 97.12 87 ARG B O 1
ATOM 3188 N N . ASN B 1 88 ? -0.44 -3.949 -7.266 1 93.44 88 ASN B N 1
ATOM 3189 C CA . ASN B 1 88 ? 0.478 -2.822 -7.148 1 93.44 88 ASN B CA 1
ATOM 3190 C C . ASN B 1 88 ? 0.759 -2.477 -5.688 1 93.44 88 ASN B C 1
ATOM 3192 O O . ASN B 1 88 ? -0.161 -2.428 -4.871 1 93.44 88 ASN B O 1
ATOM 3196 N N . ARG B 1 89 ? 2.068 -2.367 -5.328 1 89.94 89 ARG B N 1
ATOM 3197 C CA . ARG B 1 89 ? 2.582 -1.951 -4.027 1 89.94 89 ARG B CA 1
ATOM 3198 C C . ARG B 1 89 ? 2.482 -3.082 -3.01 1 89.94 89 ARG B C 1
ATOM 3200 O O . ARG B 1 89 ? 2.623 -2.857 -1.806 1 89.94 89 ARG B O 1
ATOM 3207 N N . SER B 1 90 ? 2.072 -4.293 -3.447 1 94.62 90 SER B N 1
ATOM 3208 C CA . SER B 1 90 ? 2.186 -5.453 -2.566 1 94.62 90 SER B CA 1
ATOM 3209 C C . SER B 1 90 ? 3.6 -6.023 -2.58 1 94.62 90 SER B C 1
ATOM 3211 O O . SER B 1 90 ? 4.48 -5.488 -3.256 1 94.62 90 SER B O 1
ATOM 3213 N N . LEU B 1 91 ? 3.793 -7.027 -1.834 1 96.62 91 LEU B N 1
ATOM 3214 C CA . LEU B 1 91 ? 5.125 -7.605 -1.702 1 96.62 91 LEU B CA 1
ATOM 3215 C C . LEU B 1 91 ? 5.574 -8.242 -3.014 1 96.62 91 LEU B C 1
ATOM 3217 O O . LEU B 1 91 ? 4.773 -8.883 -3.703 1 96.62 91 LEU B O 1
ATOM 3221 N N . GLU B 1 92 ? 6.797 -8.023 -3.342 1 97.38 92 GLU B N 1
ATOM 3222 C CA . GLU B 1 92 ? 7.418 -8.609 -4.527 1 97.38 92 GLU B CA 1
ATOM 3223 C C . GLU B 1 92 ? 8.523 -9.586 -4.148 1 97.38 92 GLU B C 1
ATOM 3225 O O . GLU B 1 92 ? 9.164 -9.43 -3.107 1 97.38 92 GLU B O 1
ATOM 3230 N N . PRO B 1 93 ? 8.695 -10.594 -4.992 1 98.31 93 PRO B N 1
ATOM 3231 C CA . PRO B 1 93 ? 9.805 -11.5 -4.699 1 98.31 93 PRO B CA 1
ATOM 3232 C C . PRO B 1 93 ? 11.133 -10.773 -4.492 1 98.31 93 PRO B C 1
ATOM 3234 O O . PRO B 1 93 ? 11.414 -9.789 -5.18 1 98.31 93 PRO B O 1
ATOM 3237 N N . TYR B 1 94 ? 11.93 -11.227 -3.473 1 97.94 94 TYR B N 1
ATOM 3238 C CA . TYR B 1 94 ? 13.266 -10.773 -3.111 1 97.94 94 TYR B CA 1
ATOM 3239 C C . TYR B 1 94 ? 13.211 -9.438 -2.373 1 97.94 94 TYR B C 1
ATOM 3241 O O . TYR B 1 94 ? 13.695 -9.328 -1.245 1 97.94 94 TYR B O 1
ATOM 3249 N N . SER B 1 95 ? 12.469 -8.492 -2.965 1 95.56 95 SER B N 1
ATOM 3250 C CA . SER B 1 95 ? 12.406 -7.199 -2.293 1 95.56 95 SER B CA 1
ATOM 3251 C C . SER B 1 95 ? 11.516 -7.262 -1.056 1 95.56 95 SER B C 1
ATOM 3253 O O . SER B 1 95 ? 11.594 -6.395 -0.184 1 95.56 95 SER B O 1
ATOM 3255 N N . ARG B 1 96 ? 10.68 -8.289 -0.939 1 96.12 96 ARG B N 1
ATOM 3256 C CA . ARG B 1 96 ? 9.789 -8.469 0.204 1 96.12 96 ARG B CA 1
ATOM 3257 C C . ARG B 1 96 ? 10.586 -8.562 1.505 1 96.12 96 ARG B C 1
ATOM 3259 O O . ARG B 1 96 ? 10.047 -8.281 2.582 1 96.12 96 ARG B O 1
ATOM 3266 N N . HIS B 1 97 ? 11.789 -8.93 1.442 1 95.56 97 HIS B N 1
ATOM 3267 C CA . HIS B 1 97 ? 12.625 -9.141 2.619 1 95.56 97 HIS B CA 1
ATOM 3268 C C . HIS B 1 97 ? 13.023 -7.809 3.254 1 95.56 97 HIS B C 1
ATOM 3270 O O . HIS B 1 97 ? 13.531 -7.781 4.375 1 95.56 97 HIS B O 1
ATOM 3276 N N . PHE B 1 98 ? 12.656 -6.723 2.553 1 92.56 98 PHE B N 1
ATOM 3277 C CA . PHE B 1 98 ? 12.992 -5.387 3.039 1 92.56 98 PHE B CA 1
ATOM 3278 C C . PHE B 1 98 ? 11.75 -4.508 3.117 1 92.56 98 PHE B C 1
ATOM 3280 O O . PHE B 1 98 ? 11.852 -3.281 3.152 1 92.56 98 PHE B O 1
ATOM 3287 N N . SER B 1 99 ? 10.578 -5.066 3.004 1 87.38 99 SER B N 1
ATOM 3288 C CA . SER B 1 99 ? 9.328 -4.344 2.83 1 87.38 99 SER B CA 1
ATOM 3289 C C . SER B 1 99 ? 9.039 -3.441 4.027 1 87.38 99 SER B C 1
ATOM 3291 O O . SER B 1 99 ? 8.328 -2.441 3.9 1 87.38 99 SER B O 1
ATOM 3293 N N . ARG B 1 100 ? 9.555 -3.619 5.203 1 82.88 100 ARG B N 1
ATOM 3294 C CA . ARG B 1 100 ? 9.242 -2.844 6.398 1 82.88 100 ARG B CA 1
ATOM 3295 C C . ARG B 1 100 ? 10.328 -1.813 6.688 1 82.88 100 ARG B C 1
ATOM 3297 O O . ARG B 1 100 ? 10.266 -1.106 7.695 1 82.88 100 ARG B O 1
ATOM 3304 N N . LEU B 1 101 ? 11.242 -1.764 5.75 1 88.38 101 LEU B N 1
ATOM 3305 C CA . LEU B 1 101 ? 12.375 -0.878 5.996 1 88.38 101 LEU B CA 1
ATOM 3306 C C . LEU B 1 101 ? 12.312 0.345 5.086 1 88.38 101 LEU B C 1
ATOM 3308 O O . LEU B 1 101 ? 11.945 0.235 3.914 1 88.38 101 LEU B O 1
ATOM 3312 N N . ASN B 1 102 ? 12.609 1.421 5.656 1 89.94 102 ASN B N 1
ATOM 3313 C CA . ASN B 1 102 ? 12.844 2.617 4.852 1 89.94 102 ASN B CA 1
ATOM 3314 C C . ASN B 1 102 ? 14.164 2.541 4.102 1 89.94 102 ASN B C 1
ATOM 3316 O O . ASN B 1 102 ? 15.211 2.273 4.695 1 89.94 102 ASN B O 1
ATOM 3320 N N . LEU B 1 103 ? 14.141 2.736 2.828 1 90.94 103 LEU B N 1
ATOM 3321 C CA . LEU B 1 103 ? 15.328 2.678 1.984 1 90.94 103 LEU B CA 1
ATOM 3322 C C . LEU B 1 103 ? 16.453 3.521 2.57 1 90.94 103 LEU B C 1
ATOM 3324 O O . LEU B 1 103 ? 17.609 3.086 2.611 1 90.94 103 LEU B O 1
ATOM 3328 N N . LEU B 1 104 ? 16.078 4.664 3.053 1 94.31 104 LEU B N 1
ATOM 3329 C CA . LEU B 1 104 ? 17.094 5.609 3.516 1 94.31 104 LEU B CA 1
ATOM 3330 C C . LEU B 1 104 ? 17.688 5.16 4.848 1 94.31 104 LEU B C 1
ATOM 3332 O O . LEU B 1 104 ? 18.781 5.574 5.215 1 94.31 104 LEU B O 1
ATOM 3336 N N . ASP B 1 105 ? 16.984 4.32 5.535 1 93.75 105 ASP B N 1
ATOM 3337 C CA . ASP B 1 105 ? 17.516 3.744 6.77 1 93.75 105 ASP B CA 1
ATOM 3338 C C . ASP B 1 105 ? 18.5 2.617 6.473 1 93.75 105 ASP B C 1
ATOM 3340 O O . ASP B 1 105 ? 19.297 2.244 7.332 1 93.75 105 ASP B O 1
ATOM 3344 N N . MET B 1 106 ? 18.406 2.092 5.273 1 93.56 106 MET B N 1
ATOM 3345 C CA . MET B 1 106 ? 19.25 0.959 4.906 1 93.56 106 MET B CA 1
ATOM 3346 C C . MET B 1 106 ? 20.594 1.437 4.332 1 93.56 106 MET B C 1
ATOM 3348 O O . MET B 1 106 ? 21.516 0.647 4.18 1 93.56 106 MET B O 1
ATOM 3352 N N . LEU B 1 107 ? 20.688 2.715 4.035 1 93.12 107 LEU B N 1
ATOM 3353 C CA . LEU B 1 107 ? 21.844 3.254 3.346 1 93.12 107 LEU B CA 1
ATOM 3354 C C . LEU B 1 107 ? 22.641 4.176 4.266 1 93.12 107 LEU B C 1
ATOM 3356 O O . LEU B 1 107 ? 22.094 4.73 5.219 1 93.12 107 LEU B O 1
ATOM 3360 N N . GLU B 1 108 ? 23.859 4.293 4.051 1 92.25 108 GLU B N 1
ATOM 3361 C CA . GLU B 1 108 ? 24.734 5.223 4.758 1 92.25 108 GLU B CA 1
ATOM 3362 C C . GLU B 1 108 ? 25.875 5.699 3.854 1 92.25 108 GLU B C 1
ATOM 3364 O O . GLU B 1 108 ? 26.172 5.074 2.834 1 92.25 108 GLU B O 1
ATOM 3369 N N . PHE B 1 109 ? 26.359 6.879 4.199 1 89.56 109 PHE B N 1
ATOM 3370 C CA . PHE B 1 109 ? 27.531 7.375 3.49 1 89.56 109 PHE B CA 1
ATOM 3371 C C . PHE B 1 109 ? 28.781 6.574 3.871 1 89.56 109 PHE B C 1
ATOM 3373 O O . PHE B 1 109 ? 28.969 6.242 5.043 1 89.56 109 PHE B O 1
ATOM 3380 N N . ALA B 1 110 ? 29.547 6.109 2.949 1 80.88 110 ALA B N 1
ATOM 3381 C CA . ALA B 1 110 ? 30.766 5.348 3.211 1 80.88 110 ALA B CA 1
ATOM 3382 C C . ALA B 1 110 ? 31.766 6.18 4.004 1 80.88 110 ALA B C 1
ATOM 3384 O O . ALA B 1 110 ? 31.797 7.406 3.885 1 80.88 110 ALA B O 1
ATOM 3385 N N . ASN B 1 111 ? 32.219 6.012 5.496 1 63.97 111 ASN B N 1
ATOM 3386 C CA . ASN B 1 111 ? 33.188 6.684 6.375 1 63.97 111 ASN B CA 1
ATOM 3387 C C . ASN B 1 111 ? 34.25 7.426 5.586 1 63.97 111 ASN B C 1
ATOM 3389 O O . ASN B 1 111 ? 35.156 8.031 6.168 1 63.97 111 ASN B O 1
ATOM 3393 N N . ASP B 1 112 ? 34.781 6.883 4.52 1 53.78 112 ASP B N 1
ATOM 3394 C CA . ASP B 1 112 ? 36.125 7.379 4.207 1 53.78 112 ASP B CA 1
ATOM 3395 C C . ASP B 1 112 ? 36.125 8.898 4.043 1 53.78 112 ASP B C 1
ATOM 3397 O O . ASP B 1 112 ? 35.094 9.484 3.66 1 53.78 112 ASP B O 1
ATOM 3401 N N . ASN B 1 113 ? 37.312 9.648 4.305 1 44.97 113 ASN B N 1
ATOM 3402 C CA . ASN B 1 113 ? 37.812 11.023 4.262 1 44.97 113 ASN B CA 1
ATOM 3403 C C . ASN B 1 113 ? 37.312 11.758 3.021 1 44.97 113 ASN B C 1
ATOM 3405 O O . ASN B 1 113 ? 37.625 12.93 2.822 1 44.97 113 ASN B O 1
ATOM 3409 N N . THR B 1 114 ? 37.562 11.188 1.771 1 44.31 114 THR B N 1
ATOM 3410 C CA . THR B 1 114 ? 37.594 12.133 0.66 1 44.31 114 THR B CA 1
ATOM 3411 C C . THR B 1 114 ? 36.219 12.547 0.228 1 44.31 114 THR B C 1
ATOM 3413 O O . THR B 1 114 ? 35.219 11.859 0.529 1 44.31 114 THR B O 1
ATOM 3416 N N . SER B 1 115 ? 35.906 13.547 -0.694 1 48.78 115 SER B N 1
ATOM 3417 C CA . SER B 1 115 ? 34.906 14.422 -1.259 1 48.78 115 SER B CA 1
ATOM 3418 C C . SER B 1 115 ? 33.688 13.617 -1.709 1 48.78 115 SER B C 1
ATOM 3420 O O . SER B 1 115 ? 32.562 14.117 -1.663 1 48.78 115 SER B O 1
ATOM 3422 N N . ALA B 1 116 ? 33.875 12.711 -2.734 1 53.84 116 ALA B N 1
ATOM 3423 C CA . ALA B 1 116 ? 32.75 12.125 -3.434 1 53.84 116 ALA B CA 1
ATOM 3424 C C . ALA B 1 116 ? 32.156 10.969 -2.641 1 53.84 116 ALA B C 1
ATOM 3426 O O . ALA B 1 116 ? 32.688 9.852 -2.686 1 53.84 116 ALA B O 1
ATOM 3427 N N . GLN B 1 117 ? 31.328 11.117 -1.392 1 66.12 117 GLN B N 1
ATOM 3428 C CA . GLN B 1 117 ? 30.938 10.078 -0.444 1 66.12 117 GLN B CA 1
ATOM 3429 C C . GLN B 1 117 ? 30.016 9.055 -1.096 1 66.12 117 GLN B C 1
ATOM 3431 O O . GLN B 1 117 ? 28.953 9.414 -1.611 1 66.12 117 GLN B O 1
ATOM 3436 N N . SER B 1 118 ? 30.562 7.98 -1.454 1 79.75 118 SER B N 1
ATOM 3437 C CA . SER B 1 118 ? 29.797 6.848 -1.972 1 79.75 118 SER B CA 1
ATOM 3438 C C . SER B 1 118 ? 28.75 6.379 -0.965 1 79.75 118 SER B C 1
ATOM 3440 O O . SER B 1 118 ? 28.906 6.578 0.241 1 79.75 118 SER B O 1
ATOM 3442 N N . ILE B 1 119 ? 27.625 6.012 -1.445 1 89.31 119 ILE B N 1
ATOM 3443 C CA . ILE B 1 119 ? 26.547 5.508 -0.616 1 89.31 119 ILE B CA 1
ATOM 3444 C C . ILE B 1 119 ? 26.578 3.98 -0.592 1 89.31 119 ILE B C 1
ATOM 3446 O O . ILE B 1 119 ? 26.641 3.34 -1.643 1 89.31 119 ILE B O 1
ATOM 3450 N N . VAL B 1 120 ? 26.609 3.422 0.6 1 89.12 120 VAL B N 1
ATOM 3451 C CA . VAL B 1 120 ? 26.672 1.975 0.772 1 89.12 120 VAL B CA 1
ATOM 3452 C C . VAL B 1 120 ? 25.516 1.501 1.643 1 89.12 120 VAL B C 1
ATOM 3454 O O . VAL B 1 120 ? 24.812 2.314 2.244 1 89.12 120 VAL B O 1
ATOM 3457 N N . VAL B 1 121 ? 25.344 0.22 1.638 1 91.81 121 VAL B N 1
ATOM 3458 C CA . VAL B 1 121 ? 24.344 -0.387 2.498 1 91.81 121 VAL B CA 1
ATOM 3459 C C . VAL B 1 121 ? 24.891 -0.517 3.92 1 91.81 121 VAL B C 1
ATOM 3461 O O . VAL B 1 121 ? 26.047 -0.9 4.117 1 91.81 121 VAL B O 1
ATOM 3464 N N . GLN B 1 122 ? 24.047 -0.226 4.871 1 91.81 122 GLN B N 1
ATOM 3465 C CA . GLN B 1 122 ? 24.453 -0.384 6.262 1 91.81 122 GLN B CA 1
ATOM 3466 C C . GLN B 1 122 ? 24.859 -1.823 6.555 1 91.81 122 GLN B C 1
ATOM 3468 O O . GLN B 1 122 ? 24.266 -2.766 6.031 1 91.81 122 GLN B O 1
ATOM 3473 N N . GLN B 1 123 ? 25.75 -1.948 7.469 1 90.12 123 GLN B N 1
ATOM 3474 C CA . GLN B 1 123 ? 26.375 -3.232 7.77 1 90.12 123 GLN B CA 1
ATOM 3475 C C . GLN B 1 123 ? 25.328 -4.262 8.203 1 90.12 123 GLN B C 1
ATOM 3477 O O . GLN B 1 123 ? 25.406 -5.43 7.809 1 90.12 123 GLN B O 1
ATOM 3482 N N . GLU B 1 124 ? 24.422 -3.779 8.961 1 92.38 124 GLU B N 1
ATOM 3483 C CA . GLU B 1 124 ? 23.438 -4.699 9.531 1 92.38 124 GLU B CA 1
ATOM 3484 C C . GLU B 1 124 ? 22.578 -5.34 8.438 1 92.38 124 GLU B C 1
ATOM 3486 O O . GLU B 1 124 ? 22.016 -6.418 8.641 1 92.38 124 GLU B O 1
ATOM 3491 N N . TYR B 1 125 ? 22.547 -4.734 7.258 1 93.12 125 TYR B N 1
ATOM 3492 C CA . TYR B 1 125 ? 21.688 -5.23 6.188 1 93.12 125 TYR B CA 1
ATOM 3493 C C . TYR B 1 125 ? 22.516 -5.809 5.047 1 93.12 125 TYR B C 1
ATOM 3495 O O . TYR B 1 125 ? 21.953 -6.383 4.102 1 93.12 125 TYR B O 1
ATOM 3503 N N . GLU B 1 126 ? 23.734 -5.672 5.09 1 91.75 126 GLU B N 1
ATOM 3504 C CA . GLU B 1 126 ? 24.609 -5.938 3.959 1 91.75 126 GLU B CA 1
ATOM 3505 C C . GLU B 1 126 ? 24.5 -7.383 3.488 1 91.75 126 GLU B C 1
ATOM 3507 O O . GLU B 1 126 ? 24.297 -7.641 2.297 1 91.75 126 GLU B O 1
ATOM 3512 N N . ASP B 1 127 ? 24.578 -8.336 4.406 1 93.44 127 ASP B N 1
ATOM 3513 C CA . ASP B 1 127 ? 24.562 -9.75 4.035 1 93.44 127 ASP B CA 1
ATOM 3514 C C . ASP B 1 127 ? 23.234 -10.117 3.369 1 93.44 127 ASP B C 1
ATOM 3516 O O . ASP B 1 127 ? 23.219 -10.797 2.342 1 93.44 127 ASP B O 1
ATOM 3520 N N . LYS B 1 128 ? 22.234 -9.711 3.957 1 93.88 128 LYS B N 1
ATOM 3521 C CA . LYS B 1 128 ? 20.922 -10.016 3.416 1 93.88 128 LYS B CA 1
ATOM 3522 C C . LYS B 1 128 ? 20.719 -9.367 2.053 1 93.88 128 LYS B C 1
ATOM 3524 O O . LYS B 1 128 ? 20.203 -9.992 1.128 1 93.88 128 LYS B O 1
ATOM 3529 N N . VAL B 1 129 ? 21.141 -8.117 1.938 1 95 129 VAL B N 1
ATOM 3530 C CA . VAL B 1 129 ? 20.984 -7.395 0.676 1 95 129 VAL B CA 1
ATOM 3531 C C . VAL B 1 129 ? 21.828 -8.07 -0.404 1 95 129 VAL B C 1
ATOM 3533 O O . VAL B 1 129 ? 21.375 -8.242 -1.537 1 95 129 VAL B O 1
ATOM 3536 N N . LYS B 1 130 ? 22.984 -8.461 -0.041 1 94.5 130 LYS B N 1
ATOM 3537 C CA . LYS B 1 130 ? 23.859 -9.141 -0.985 1 94.5 130 LYS B CA 1
ATOM 3538 C C . LYS B 1 130 ? 23.219 -10.414 -1.528 1 94.5 130 LYS B C 1
ATOM 3540 O O . LYS B 1 130 ? 23.188 -10.633 -2.74 1 94.5 130 LYS B O 1
ATOM 3545 N N . THR B 1 131 ? 22.703 -11.156 -0.629 1 95.81 131 THR B N 1
ATOM 3546 C CA . THR B 1 131 ? 22.094 -12.43 -0.998 1 95.81 131 THR B CA 1
ATOM 3547 C C . THR B 1 131 ? 20.891 -12.203 -1.908 1 95.81 131 THR B C 1
ATOM 3549 O O . THR B 1 131 ? 20.781 -12.836 -2.963 1 95.81 131 THR B O 1
ATOM 3552 N N . MET B 1 132 ? 20 -11.305 -1.572 1 96.44 132 MET B N 1
ATOM 3553 C CA . MET B 1 132 ? 18.797 -11.047 -2.34 1 96.44 132 MET B CA 1
ATOM 3554 C C . MET B 1 132 ? 19.125 -10.398 -3.68 1 96.44 132 MET B C 1
ATOM 3556 O O . MET B 1 132 ? 18.5 -10.703 -4.695 1 96.44 132 MET B O 1
ATOM 3560 N N . LEU B 1 133 ? 20.094 -9.539 -3.633 1 95.75 133 LEU B N 1
ATOM 3561 C CA . LEU B 1 133 ? 20.484 -8.844 -4.859 1 95.75 133 LEU B CA 1
ATOM 3562 C C . LEU B 1 133 ? 21.047 -9.828 -5.879 1 95.75 133 LEU B C 1
ATOM 3564 O O . LEU B 1 133 ? 20.734 -9.75 -7.066 1 95.75 133 LEU B O 1
ATOM 3568 N N . LEU B 1 134 ? 21.875 -10.703 -5.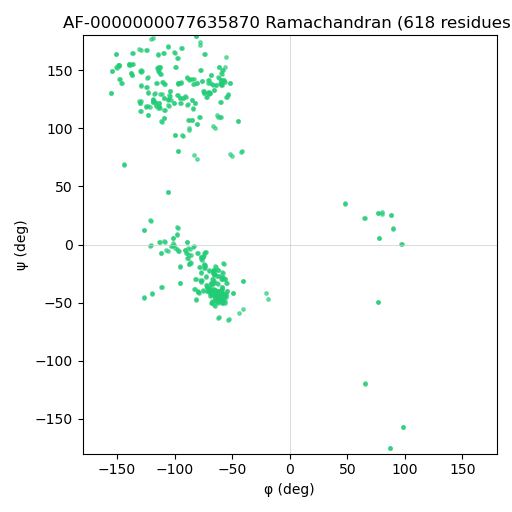418 1 95.81 134 LEU B N 1
ATOM 3569 C CA . LEU B 1 134 ? 22.469 -11.711 -6.297 1 95.81 134 LEU B CA 1
ATOM 3570 C C . LEU B 1 134 ? 21.375 -12.562 -6.945 1 95.81 134 LEU B C 1
ATOM 3572 O O . LEU B 1 134 ? 21.359 -12.727 -8.164 1 95.81 134 LEU B O 1
ATOM 3576 N N . LYS B 1 135 ? 20.484 -13.047 -6.125 1 96.81 135 LYS B N 1
ATOM 3577 C CA . LYS B 1 135 ? 19.406 -13.883 -6.633 1 96.81 135 LYS B CA 1
ATOM 3578 C C . LYS B 1 135 ? 18.516 -13.102 -7.605 1 96.81 135 LYS B C 1
ATOM 3580 O O . LYS B 1 135 ? 18.172 -13.609 -8.672 1 96.81 135 LYS B O 1
ATOM 3585 N N . TYR B 1 136 ? 18.219 -11.914 -7.293 1 97.06 136 TYR B N 1
ATOM 3586 C CA . TYR B 1 136 ? 17.344 -11.07 -8.102 1 97.06 136 TYR B CA 1
ATOM 3587 C C . TYR B 1 136 ? 17.984 -10.789 -9.461 1 97.06 136 TYR B C 1
ATOM 3589 O O . TYR B 1 136 ? 17.312 -10.914 -10.5 1 97.06 136 TYR B O 1
ATOM 3597 N N . LYS B 1 137 ? 19.188 -10.43 -9.438 1 94.94 137 LYS B N 1
ATOM 3598 C CA . LYS B 1 137 ? 19.875 -10.109 -10.68 1 94.94 137 LYS B CA 1
ATOM 3599 C C . LYS B 1 137 ? 19.969 -11.336 -11.586 1 94.94 137 LYS B C 1
ATOM 3601 O O . LYS B 1 137 ? 19.844 -11.227 -12.805 1 94.94 137 LYS B O 1
ATOM 3606 N N . GLU B 1 138 ? 20.234 -12.422 -10.984 1 96.38 138 GLU B N 1
ATOM 3607 C CA . GLU B 1 138 ? 20.328 -13.664 -11.75 1 96.38 138 GLU B CA 1
ATOM 3608 C C . GLU B 1 138 ? 19.016 -13.984 -12.453 1 96.38 138 GLU B C 1
ATOM 3610 O O . GLU B 1 138 ? 19.016 -14.297 -13.648 1 96.38 138 GLU B O 1
ATOM 3615 N N . VAL B 1 139 ? 17.938 -13.859 -11.742 1 96.56 139 VAL B N 1
ATOM 3616 C CA . VAL B 1 139 ? 16.656 -14.227 -12.312 1 96.56 139 VAL B CA 1
ATOM 3617 C C . VAL B 1 139 ? 16.234 -13.195 -13.359 1 96.56 139 VAL B C 1
ATOM 3619 O O . VAL B 1 139 ? 15.617 -13.547 -14.367 1 96.56 139 VAL B O 1
ATOM 3622 N N . MET B 1 140 ? 16.562 -11.992 -13.133 1 95.25 140 MET B N 1
ATOM 3623 C CA . MET B 1 140 ? 16.219 -10.945 -14.094 1 95.25 140 MET B CA 1
ATOM 3624 C C . MET B 1 140 ? 17.031 -11.094 -15.375 1 95.25 140 MET B C 1
ATOM 3626 O O . MET B 1 140 ? 16.516 -10.922 -16.469 1 95.25 140 MET B O 1
ATOM 3630 N N . LYS B 1 141 ? 18.266 -11.414 -15.195 1 95.06 141 LYS B N 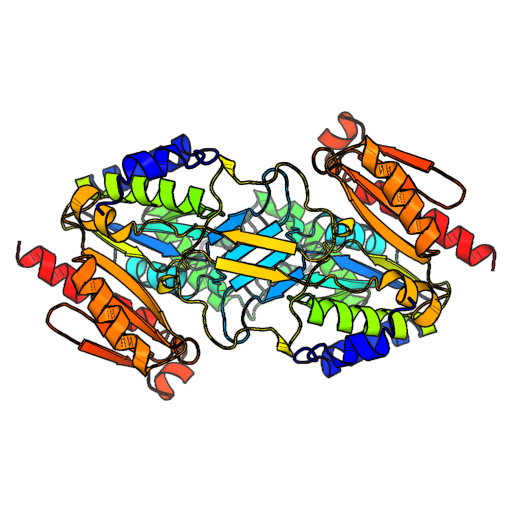1
ATOM 3631 C CA . LYS B 1 141 ? 19.156 -11.594 -16.344 1 95.06 141 LYS B CA 1
ATOM 3632 C C . LYS B 1 141 ? 18.719 -12.789 -17.188 1 95.06 141 LYS B C 1
ATOM 3634 O O . LYS B 1 141 ? 18.719 -12.719 -18.422 1 95.06 141 LYS B O 1
ATOM 3639 N N . SER B 1 142 ? 18.359 -13.859 -16.531 1 96.31 142 SER B N 1
ATOM 3640 C CA . SER B 1 142 ? 17.969 -15.078 -17.25 1 96.31 142 SER B CA 1
ATOM 3641 C C . SER B 1 142 ? 16.562 -14.953 -17.812 1 96.31 142 SER B C 1
ATOM 3643 O O . SER B 1 142 ? 16.141 -15.773 -18.641 1 96.31 142 SER B O 1
ATOM 3645 N N . GLY B 1 143 ? 15.805 -13.93 -17.375 1 97.12 143 GLY B N 1
ATOM 3646 C CA . GLY B 1 143 ? 14.469 -13.695 -17.891 1 97.12 143 GLY B CA 1
ATOM 3647 C C . GLY B 1 143 ? 13.43 -14.641 -17.328 1 97.12 143 GLY B C 1
ATOM 3648 O O . GLY B 1 143 ? 12.43 -14.938 -17.984 1 97.12 143 GLY B O 1
ATOM 3649 N N . HIS B 1 144 ? 13.648 -15.133 -16.156 1 98.38 144 HIS B N 1
ATOM 3650 C CA . HIS B 1 144 ? 12.766 -16.141 -15.586 1 98.38 144 HIS B CA 1
ATOM 3651 C C . HIS B 1 144 ? 11.648 -15.508 -14.766 1 98.38 144 HIS B C 1
ATOM 3653 O O . HIS B 1 144 ? 10.766 -16.203 -14.266 1 98.38 144 HIS B O 1
ATOM 3659 N N . LEU B 1 145 ? 11.719 -14.211 -14.641 1 98.56 145 LEU B N 1
ATOM 3660 C CA . LEU B 1 145 ? 10.719 -13.531 -13.82 1 98.56 145 LEU B CA 1
ATOM 3661 C C . LEU B 1 145 ? 10.102 -12.359 -14.57 1 98.56 145 LEU B C 1
ATOM 3663 O O . LEU B 1 145 ? 10.812 -11.477 -15.055 1 98.56 145 LEU B O 1
ATOM 3667 N N . LEU B 1 146 ? 8.812 -12.352 -14.742 1 98.69 146 LEU B N 1
ATOM 3668 C CA . LEU B 1 146 ? 8.055 -11.281 -15.383 1 98.69 146 LEU B CA 1
ATOM 3669 C C . LEU B 1 146 ? 7.051 -10.672 -14.406 1 98.69 146 LEU B C 1
ATOM 3671 O O . LEU B 1 146 ? 6.215 -11.383 -13.844 1 98.69 146 LEU B O 1
ATOM 3675 N N . PHE B 1 147 ? 7.168 -9.391 -14.195 1 98.12 147 PHE B N 1
ATOM 3676 C CA . PHE B 1 147 ? 6.242 -8.68 -13.328 1 98.12 147 PHE B CA 1
ATOM 3677 C C . PHE B 1 147 ? 5.086 -8.094 -14.133 1 98.12 147 PHE B C 1
ATOM 3679 O O . PHE B 1 147 ? 5.301 -7.383 -15.109 1 98.12 147 PHE B O 1
ATOM 3686 N N . ILE B 1 148 ? 3.889 -8.406 -13.75 1 98.44 148 ILE B N 1
ATOM 3687 C CA . ILE B 1 148 ? 2.678 -7.801 -14.297 1 98.44 148 ILE B CA 1
ATOM 3688 C C . ILE B 1 148 ? 1.784 -7.316 -13.156 1 98.44 148 ILE B C 1
ATOM 3690 O O . ILE B 1 148 ? 1.284 -8.125 -12.367 1 98.44 148 ILE B O 1
ATOM 3694 N N . ASP B 1 149 ? 1.578 -6.035 -13.055 1 97.06 149 ASP B N 1
ATOM 3695 C CA . ASP B 1 149 ? 0.85 -5.523 -11.898 1 97.06 149 ASP B CA 1
ATOM 3696 C C . ASP B 1 149 ? -0.616 -5.266 -12.234 1 97.06 149 ASP B C 1
ATOM 3698 O O . ASP B 1 149 ? -0.964 -5.098 -13.406 1 97.06 149 ASP B O 1
ATOM 3702 N N . PHE B 1 150 ? -1.48 -5.332 -11.281 1 96.75 150 PHE B N 1
ATOM 3703 C CA . PHE B 1 150 ? -2.879 -4.918 -11.312 1 96.75 150 PHE B CA 1
ATOM 3704 C C . PHE B 1 150 ? -3.248 -4.164 -10.039 1 96.75 150 PHE B C 1
ATOM 3706 O O . PHE B 1 150 ? -2.48 -4.148 -9.078 1 96.75 150 PHE B O 1
ATOM 3713 N N . THR B 1 151 ? -4.336 -3.488 -10.039 1 93.56 151 THR B N 1
ATOM 3714 C CA . THR B 1 151 ? -4.844 -2.855 -8.828 1 93.56 151 THR B CA 1
ATOM 3715 C C . THR B 1 151 ? -6.285 -3.275 -8.562 1 93.56 151 THR B C 1
ATOM 3717 O O . THR B 1 151 ? -6.621 -3.703 -7.457 1 93.56 151 THR B O 1
ATOM 3720 N N . THR B 1 152 ? -7.059 -3.244 -9.57 1 92.56 152 THR B N 1
ATOM 3721 C CA . THR B 1 152 ? -8.484 -3.475 -9.383 1 92.56 152 THR B CA 1
ATOM 3722 C C . THR B 1 152 ? -8.852 -4.914 -9.742 1 92.56 152 THR B C 1
ATOM 3724 O O . THR B 1 152 ? -8.094 -5.598 -10.43 1 92.56 152 THR B O 1
ATOM 3727 N N . LEU B 1 153 ? -10.016 -5.293 -9.328 1 92.81 153 LEU B N 1
ATOM 3728 C CA . LEU B 1 153 ? -10.57 -6.602 -9.672 1 92.81 153 LEU B CA 1
ATOM 3729 C C . LEU B 1 153 ? -10.648 -6.777 -11.188 1 92.81 153 LEU B C 1
ATOM 3731 O O . LEU B 1 153 ? -10.242 -7.816 -11.719 1 92.81 153 LEU B O 1
ATOM 3735 N N . ASN B 1 154 ? -11.078 -5.762 -11.875 1 90.75 154 ASN B N 1
ATOM 3736 C CA . ASN B 1 154 ? -11.203 -5.848 -13.32 1 90.75 154 ASN B CA 1
ATOM 3737 C C . ASN B 1 154 ? -9.852 -6.055 -13.992 1 90.75 154 ASN B C 1
ATOM 3739 O O . ASN B 1 154 ? -9.727 -6.871 -14.906 1 90.75 154 ASN B O 1
ATOM 3743 N N . GLU B 1 155 ? -8.914 -5.312 -13.586 1 94 155 GLU B N 1
ATOM 3744 C CA . GLU B 1 155 ? -7.562 -5.477 -14.117 1 94 155 GLU B CA 1
ATOM 3745 C C . GLU B 1 155 ? -7.043 -6.895 -13.883 1 94 155 GLU B C 1
ATOM 3747 O O . GLU B 1 155 ? -6.496 -7.52 -14.797 1 94 155 GLU B O 1
ATOM 3752 N N . TYR B 1 156 ? -7.258 -7.305 -12.688 1 96.25 156 TYR B N 1
ATOM 3753 C CA . TYR B 1 156 ? -6.836 -8.648 -12.32 1 96.25 156 TYR B CA 1
ATOM 3754 C C . TYR B 1 156 ? -7.461 -9.688 -13.25 1 96.25 156 TYR B C 1
ATOM 3756 O O . TYR B 1 156 ? -6.758 -10.555 -13.781 1 96.25 156 TYR B O 1
ATOM 3764 N N . LEU B 1 157 ? -8.711 -9.633 -13.445 1 94.31 157 LEU B N 1
ATOM 3765 C CA . LEU B 1 157 ? -9.445 -10.641 -14.211 1 94.31 157 LEU B CA 1
ATOM 3766 C C . LEU B 1 157 ? -9 -10.641 -15.672 1 94.31 157 LEU B C 1
ATOM 3768 O O . LEU B 1 157 ? -8.781 -11.703 -16.25 1 94.31 157 LEU B O 1
ATOM 3772 N N . HIS B 1 158 ? -8.867 -9.508 -16.25 1 94.81 158 HIS B N 1
ATOM 3773 C CA . HIS B 1 158 ? -8.406 -9.406 -17.625 1 94.81 158 HIS B CA 1
ATOM 3774 C C . HIS B 1 158 ? -7.016 -10.008 -17.781 1 94.81 158 HIS B C 1
ATOM 3776 O O . HIS B 1 158 ? -6.762 -10.766 -18.719 1 94.81 158 HIS B O 1
ATOM 3782 N N . LEU B 1 159 ? -6.188 -9.656 -16.891 1 97.06 159 LEU B N 1
ATOM 3783 C CA . LEU B 1 159 ? -4.801 -10.094 -16.984 1 97.06 159 LEU B CA 1
ATOM 3784 C C . LEU B 1 159 ? -4.676 -11.578 -16.672 1 97.06 159 LEU B C 1
ATOM 3786 O O . LEU B 1 159 ? -3.832 -12.273 -17.25 1 97.06 159 LEU B O 1
ATOM 3790 N N . LEU B 1 160 ? -5.492 -12.016 -15.719 1 96.62 160 LEU B N 1
ATOM 3791 C CA . LEU B 1 160 ? -5.551 -13.445 -15.438 1 96.62 160 LEU B CA 1
ATOM 3792 C C . LEU B 1 160 ? -5.941 -14.227 -16.688 1 96.62 160 LEU B C 1
ATOM 3794 O O . LEU B 1 160 ? -5.293 -15.219 -17.031 1 96.62 160 LEU B O 1
ATOM 3798 N N . ARG B 1 161 ? -6.969 -13.797 -17.344 1 94.62 161 ARG B N 1
ATOM 3799 C CA . ARG B 1 161 ? -7.422 -14.453 -18.562 1 94.62 161 ARG B CA 1
ATOM 3800 C C . ARG B 1 161 ? -6.332 -14.438 -19.641 1 94.62 161 ARG B C 1
ATOM 3802 O O . ARG B 1 161 ? -6.047 -15.469 -20.25 1 94.62 161 ARG B O 1
ATOM 3809 N N . ALA B 1 162 ? -5.77 -13.297 -19.812 1 95.88 162 ALA B N 1
ATOM 3810 C CA . ALA B 1 162 ? -4.703 -13.164 -20.797 1 95.88 162 ALA B CA 1
ATOM 3811 C C . ALA B 1 162 ? -3.553 -14.125 -20.5 1 95.88 162 ALA B C 1
ATOM 3813 O O . ALA B 1 162 ? -3.031 -14.781 -21.406 1 95.88 162 ALA B O 1
ATOM 3814 N N . SER B 1 163 ? -3.174 -14.195 -19.266 1 97.81 163 SER B N 1
ATOM 3815 C CA . SER B 1 163 ? -2.086 -15.078 -18.859 1 97.81 163 SER B CA 1
ATOM 3816 C C . SER B 1 163 ? -2.447 -16.547 -19.078 1 97.81 163 SER B C 1
ATOM 3818 O O . SER B 1 163 ? -1.646 -17.312 -19.609 1 97.81 163 SER B O 1
ATOM 3820 N N . ALA B 1 164 ? -3.627 -16.906 -18.656 1 96.12 164 ALA B N 1
ATOM 3821 C CA . ALA B 1 164 ? -4.086 -18.281 -18.797 1 96.12 164 ALA B CA 1
ATOM 3822 C C . ALA B 1 164 ? -4.137 -18.703 -20.266 1 96.12 164 ALA B C 1
ATOM 3824 O O . ALA B 1 164 ? -3.682 -19.781 -20.625 1 96.12 164 ALA B O 1
ATOM 3825 N N . LEU B 1 165 ? -4.672 -17.828 -21.094 1 95.88 165 LEU B N 1
ATOM 3826 C CA . LEU B 1 165 ? -4.766 -18.109 -22.516 1 95.88 165 LEU B CA 1
ATOM 3827 C C . LEU B 1 165 ? -3.379 -18.281 -23.141 1 95.88 165 LEU B C 1
ATOM 3829 O O . LEU B 1 165 ? -3.166 -19.141 -23.984 1 95.88 165 LEU B O 1
ATOM 3833 N N . SER B 1 166 ? -2.512 -17.438 -22.719 1 97.38 166 SER B N 1
ATOM 3834 C CA . SER B 1 166 ? -1.146 -17.531 -23.219 1 97.38 166 SER B CA 1
ATOM 3835 C C . SER B 1 166 ? -0.494 -18.844 -22.781 1 97.38 166 SER B C 1
ATOM 3837 O O . SER B 1 166 ? 0.22 -19.484 -23.562 1 97.38 166 SER B O 1
ATOM 3839 N N . LEU B 1 167 ? -0.752 -19.25 -21.562 1 97.31 167 LEU B N 1
ATOM 3840 C CA . LEU B 1 167 ? -0.131 -20.422 -20.984 1 97.31 167 LEU B CA 1
ATOM 3841 C C . LEU B 1 167 ? -0.715 -21.703 -21.578 1 97.31 167 LEU B C 1
ATOM 3843 O O . LEU B 1 167 ? -0.131 -22.781 -21.453 1 97.31 167 LEU B O 1
ATOM 3847 N N . GLN B 1 168 ? -1.829 -21.562 -22.172 1 95 168 GLN B N 1
ATOM 3848 C CA . GLN B 1 168 ? -2.424 -22.703 -22.844 1 95 168 GLN B CA 1
ATOM 3849 C C . GLN B 1 168 ? -1.46 -23.297 -23.875 1 95 168 GLN B C 1
ATOM 3851 O O . GLN B 1 168 ? -1.452 -24.516 -24.078 1 95 168 GLN B O 1
ATOM 3856 N N . GLN B 1 169 ? -0.663 -22.5 -24.391 1 92.62 169 GLN B N 1
ATOM 3857 C CA . GLN B 1 169 ? 0.258 -22.906 -25.453 1 92.62 169 GLN B CA 1
ATOM 3858 C C . GLN B 1 169 ? 1.283 -23.906 -24.938 1 92.62 169 GLN B C 1
ATOM 3860 O O . GLN B 1 169 ? 1.843 -24.688 -25.703 1 92.62 169 GLN B O 1
ATOM 3865 N N . ILE B 1 170 ? 1.514 -23.938 -23.656 1 94.38 170 ILE B N 1
ATOM 3866 C CA . ILE B 1 170 ? 2.586 -24.797 -23.172 1 94.38 170 ILE B CA 1
ATOM 3867 C C . ILE B 1 170 ? 1.992 -26.047 -22.5 1 94.38 170 ILE B C 1
ATOM 3869 O O . ILE B 1 170 ? 2.727 -26.922 -22.062 1 94.38 170 ILE B O 1
ATOM 3873 N N . GLY B 1 171 ? 0.635 -26.047 -22.375 1 92.06 171 GLY B N 1
ATOM 3874 C CA . GLY B 1 171 ? -0.073 -27.234 -21.953 1 92.06 171 GLY B CA 1
ATOM 3875 C C . GLY B 1 171 ? 0.246 -27.656 -20.531 1 92.06 171 GLY B C 1
ATOM 3876 O O . GLY B 1 171 ? 0.143 -26.844 -19.609 1 92.06 171 GLY B O 1
ATOM 3877 N N . HIS B 1 172 ? 0.787 -28.891 -20.422 1 94.12 172 HIS B N 1
ATOM 3878 C CA . HIS B 1 172 ? 0.976 -29.5 -19.109 1 94.12 172 HIS B CA 1
ATOM 3879 C C . HIS B 1 172 ? 2.182 -28.906 -18.391 1 94.12 172 HIS B C 1
ATOM 3881 O O . HIS B 1 172 ? 2.367 -29.125 -17.203 1 94.12 172 HIS B O 1
ATOM 3887 N N . SER B 1 173 ? 2.967 -28.141 -19.094 1 96.31 173 SER B N 1
ATOM 3888 C CA . SER B 1 173 ? 4.129 -27.516 -18.484 1 96.31 173 SER B CA 1
ATOM 3889 C C . SER B 1 173 ? 3.746 -26.219 -17.766 1 96.31 173 SER B C 1
ATOM 3891 O O . SER B 1 173 ? 4.582 -25.594 -17.109 1 96.31 173 SER B O 1
ATOM 3893 N N . ALA B 1 174 ? 2.449 -25.891 -17.859 1 97.25 174 ALA B N 1
ATOM 3894 C CA . ALA B 1 174 ? 1.952 -24.672 -17.234 1 97.25 174 ALA B CA 1
ATOM 3895 C C . ALA B 1 174 ? 1.334 -24.953 -15.867 1 97.25 174 ALA B C 1
ATOM 3897 O O . ALA B 1 174 ? 0.648 -25.969 -15.688 1 97.25 174 ALA B O 1
ATOM 3898 N N . MET B 1 175 ? 1.625 -24.078 -14.953 1 97.56 175 MET B N 1
ATOM 3899 C CA . MET B 1 175 ? 1.008 -24.109 -13.625 1 97.56 175 MET B CA 1
ATOM 3900 C C . MET B 1 175 ? 0.348 -22.766 -13.312 1 97.56 175 MET B C 1
ATOM 3902 O O . MET B 1 175 ? 0.891 -21.703 -13.648 1 97.56 175 MET B O 1
ATOM 3906 N N . LEU B 1 176 ? -0.838 -22.797 -12.789 1 97.44 176 LEU B N 1
ATOM 3907 C CA . LEU B 1 176 ? -1.528 -21.609 -12.289 1 97.44 176 LEU B CA 1
ATOM 3908 C C . LEU B 1 176 ? -1.658 -21.656 -10.773 1 97.44 176 LEU B C 1
ATOM 3910 O O . LEU B 1 176 ? -2.4 -22.469 -10.234 1 97.44 176 LEU B O 1
ATOM 3914 N N . TYR B 1 177 ? -0.865 -20.859 -10.109 1 97.88 177 TYR B N 1
ATOM 3915 C CA . TYR B 1 177 ? -0.842 -20.688 -8.664 1 97.88 177 TYR B CA 1
ATOM 3916 C C . TYR B 1 177 ? -1.608 -19.438 -8.25 1 97.88 177 TYR B C 1
ATOM 3918 O O . TYR B 1 177 ? -1.049 -18.344 -8.219 1 97.88 177 TYR B O 1
ATOM 3926 N N . LEU B 1 178 ? -2.898 -19.562 -7.906 1 96.56 178 LEU B N 1
ATOM 3927 C CA . LEU B 1 178 ? -3.816 -18.438 -7.758 1 96.56 178 LEU B CA 1
ATOM 3928 C C . LEU B 1 178 ? -3.932 -18.016 -6.297 1 96.56 178 LEU B C 1
ATOM 3930 O O . LEU B 1 178 ? -4.961 -18.25 -5.66 1 96.56 178 LEU B O 1
ATOM 3934 N N . ALA B 1 179 ? -2.951 -17.234 -5.82 1 96.31 179 ALA B N 1
ATOM 3935 C CA . ALA B 1 179 ? -2.834 -16.938 -4.398 1 96.31 179 ALA B CA 1
ATOM 3936 C C . ALA B 1 179 ? -3.34 -15.531 -4.09 1 96.31 179 ALA B C 1
ATOM 3938 O O . ALA B 1 179 ? -3.361 -15.109 -2.932 1 96.31 179 ALA B O 1
ATOM 3939 N N . ALA B 1 180 ? -3.77 -14.773 -5.074 1 96.06 180 ALA B N 1
ATOM 3940 C CA . ALA B 1 180 ? -4.258 -13.414 -4.832 1 96.06 180 ALA B CA 1
ATOM 3941 C C . ALA B 1 180 ? -5.57 -13.438 -4.055 1 96.06 180 ALA B C 1
ATOM 3943 O O . ALA B 1 180 ? -6.391 -14.344 -4.23 1 96.06 180 ALA B O 1
ATOM 3944 N N . ALA B 1 181 ? -5.738 -12.445 -3.205 1 93.19 181 ALA B N 1
ATOM 3945 C CA . ALA B 1 181 ? -7.027 -12.219 -2.562 1 93.19 181 ALA B CA 1
ATOM 3946 C C . ALA B 1 181 ? -7.984 -11.484 -3.496 1 93.19 181 ALA B C 1
ATOM 3948 O O . ALA B 1 181 ? -7.906 -10.258 -3.641 1 93.19 181 ALA B O 1
ATOM 3949 N N . VAL B 1 182 ? -8.883 -12.242 -4.027 1 91.75 182 VAL B N 1
ATOM 3950 C CA . VAL B 1 182 ? -9.758 -11.711 -5.066 1 91.75 182 VAL B CA 1
ATOM 3951 C C . VAL B 1 182 ? -11.141 -11.422 -4.484 1 91.75 182 VAL B C 1
ATOM 3953 O O . VAL B 1 182 ? -11.711 -12.266 -3.795 1 91.75 182 VAL B O 1
ATOM 3956 N N . SER B 1 183 ? -11.594 -10.25 -4.805 1 89.81 183 SER B N 1
ATOM 3957 C CA . SER B 1 183 ? -12.93 -9.898 -4.332 1 89.81 183 SER B CA 1
ATOM 3958 C C . SER B 1 183 ? -13.992 -10.805 -4.941 1 89.81 183 SER B C 1
ATOM 3960 O O . SER B 1 183 ? -13.953 -11.102 -6.141 1 89.81 183 SER B O 1
ATOM 3962 N N . ASP B 1 184 ? -14.914 -11.211 -4.059 1 84.94 184 ASP B N 1
ATOM 3963 C CA . ASP B 1 184 ? -16.047 -11.992 -4.531 1 84.94 184 ASP B CA 1
ATOM 3964 C C . ASP B 1 184 ? -17.188 -11.078 -5 1 84.94 184 ASP B C 1
ATOM 3966 O O . ASP B 1 184 ? -18.188 -11.547 -5.527 1 84.94 184 ASP B O 1
ATOM 3970 N N . PHE B 1 185 ? -16.969 -9.727 -4.812 1 85.12 185 PHE B N 1
ATOM 3971 C CA . PHE B 1 185 ? -18.031 -8.773 -5.113 1 85.12 185 PHE B CA 1
ATOM 3972 C C . PHE B 1 185 ? -17.516 -7.66 -6.012 1 85.12 185 PHE B C 1
ATOM 3974 O O . PHE B 1 185 ? -16.328 -7.332 -5.984 1 85.12 185 PHE B O 1
ATOM 3981 N N . TYR B 1 186 ? -18.375 -7.164 -6.781 1 84.06 186 TYR B N 1
ATOM 3982 C CA . TYR B 1 186 ? -18.031 -6.02 -7.617 1 84.06 186 TYR B CA 1
ATOM 3983 C C . TYR B 1 186 ? -19.25 -5.16 -7.895 1 84.06 186 TYR B C 1
ATOM 3985 O O . TYR B 1 186 ? -20.375 -5.543 -7.559 1 84.06 186 TYR B O 1
ATOM 3993 N N . ILE B 1 187 ? -19.047 -3.965 -8.344 1 81.5 187 ILE B N 1
ATOM 3994 C CA . ILE B 1 187 ? -20.109 -3.086 -8.797 1 81.5 187 ILE B CA 1
ATOM 3995 C C . ILE B 1 187 ? -20.109 -3.016 -10.32 1 81.5 187 ILE B C 1
ATOM 3997 O O . ILE B 1 187 ? -19.141 -2.572 -10.93 1 81.5 187 ILE B O 1
ATOM 4001 N N . PRO B 1 188 ? -21.25 -3.445 -10.836 1 77.5 188 PRO B N 1
ATOM 4002 C CA . PRO B 1 188 ? -21.344 -3.318 -12.289 1 77.5 188 PRO B CA 1
ATOM 4003 C C . PRO B 1 188 ? -21.203 -1.875 -12.766 1 77.5 188 PRO B C 1
ATOM 4005 O O . PRO B 1 188 ? -21.609 -0.946 -12.07 1 77.5 188 PRO B O 1
ATOM 4008 N N . LYS B 1 189 ? -20.625 -1.717 -13.961 1 75.44 189 LYS B N 1
ATOM 4009 C CA . LYS B 1 189 ? -20.344 -0.398 -14.523 1 75.44 189 LYS B CA 1
ATOM 4010 C C . LYS B 1 189 ? -21.594 0.463 -14.562 1 75.44 189 LYS B C 1
ATOM 4012 O O . LYS B 1 189 ? -21.547 1.663 -14.281 1 75.44 189 LYS B O 1
ATOM 4017 N N . ASP B 1 190 ? -22.656 -0.127 -14.891 1 76 190 ASP B N 1
ATOM 4018 C CA . ASP B 1 190 ? -23.906 0.608 -15.07 1 76 190 ASP B CA 1
ATOM 4019 C C . ASP B 1 190 ? -24.516 0.997 -13.727 1 76 190 ASP B C 1
ATOM 4021 O O . ASP B 1 190 ? -25.438 1.814 -13.672 1 76 190 ASP B O 1
ATOM 4025 N N . GLN B 1 191 ? -24.016 0.481 -12.625 1 76.06 191 GLN B N 1
ATOM 4026 C CA . GLN B 1 191 ? -24.531 0.785 -11.297 1 76.06 191 GLN B CA 1
ATOM 4027 C C . GLN B 1 191 ? -23.562 1.645 -10.508 1 76.06 191 GLN B C 1
ATOM 4029 O O . GLN B 1 191 ? -23.828 2.025 -9.367 1 76.06 191 GLN B O 1
ATOM 4034 N N . MET B 1 192 ? -22.5 2.006 -11.133 1 74.88 192 MET B N 1
ATOM 4035 C CA . MET B 1 192 ? -21.453 2.752 -10.445 1 74.88 192 MET B CA 1
ATOM 4036 C C . MET B 1 192 ? -21.797 4.238 -10.391 1 74.88 192 MET B C 1
ATOM 4038 O O . MET B 1 192 ? -22.047 4.859 -11.422 1 74.88 192 MET B O 1
ATOM 4042 N N . PRO B 1 193 ? -21.875 4.777 -9.164 1 71.88 193 PRO B N 1
ATOM 4043 C CA . PRO B 1 193 ? -22.047 6.23 -9.094 1 71.88 193 PRO B CA 1
ATOM 4044 C C . PRO B 1 193 ? -20.906 6.988 -9.766 1 71.88 193 PRO B C 1
ATOM 4046 O O . PRO B 1 193 ? -19.75 6.559 -9.703 1 71.88 193 PRO B O 1
ATOM 4049 N N . GLU B 1 194 ? -21.219 8.062 -10.445 1 68.31 194 GLU B N 1
ATOM 4050 C CA . GLU B 1 194 ? -20.219 8.82 -11.195 1 68.31 194 GLU B CA 1
ATOM 4051 C C . GLU B 1 194 ? -19.406 9.719 -10.281 1 68.31 194 GLU B C 1
ATOM 4053 O O . GLU B 1 194 ? -18.203 9.898 -10.492 1 68.31 194 GLU B O 1
ATOM 4058 N N . HIS B 1 195 ? -20.141 10.289 -9.375 1 65.06 195 HIS B N 1
ATOM 4059 C CA . HIS B 1 195 ? -19.469 11.273 -8.539 1 65.06 195 HIS B CA 1
ATOM 4060 C C . HIS B 1 195 ? -19.281 10.758 -7.117 1 65.06 195 HIS B C 1
ATOM 4062 O O . HIS B 1 195 ? -19.891 9.758 -6.734 1 65.06 195 HIS B O 1
ATOM 4068 N N . LYS B 1 196 ? -18.391 11.492 -6.418 1 66.44 196 LYS B N 1
ATOM 4069 C CA . LYS B 1 196 ? -18.078 11.148 -5.035 1 66.44 196 LYS B CA 1
ATOM 4070 C C . LYS B 1 196 ? -19.344 11.086 -4.188 1 66.44 196 LYS B C 1
ATOM 4072 O O . LYS B 1 196 ? -20.203 11.969 -4.266 1 66.44 196 LYS B O 1
ATOM 4077 N N . ILE B 1 197 ? -19.5 9.992 -3.523 1 68.56 197 ILE B N 1
ATOM 4078 C CA . ILE B 1 197 ? -20.609 9.828 -2.592 1 68.56 197 ILE B CA 1
ATOM 4079 C C . ILE B 1 197 ? -20.516 10.883 -1.491 1 68.56 197 ILE B C 1
ATOM 4081 O O . ILE B 1 197 ? -19.453 11.094 -0.91 1 68.56 197 ILE B O 1
ATOM 4085 N N . GLN B 1 198 ? -21.562 11.656 -1.375 1 66.75 198 GLN B N 1
ATOM 4086 C CA . GLN B 1 198 ? -21.578 12.766 -0.431 1 66.75 198 GLN B CA 1
ATOM 4087 C C . GLN B 1 198 ? -22.125 12.328 0.927 1 66.75 198 GLN B C 1
ATOM 4089 O O . GLN B 1 198 ? -23.141 11.648 1.002 1 66.75 198 GLN B O 1
ATOM 4094 N N . SER B 1 199 ? -21.438 12.578 1.961 1 68.25 199 SER B N 1
ATOM 4095 C CA . SER B 1 199 ? -21.859 12.242 3.316 1 68.25 199 SER B CA 1
ATOM 4096 C C . SER B 1 199 ? -23.094 13.031 3.729 1 68.25 199 SER B C 1
ATOM 4098 O O . SER B 1 199 ? -23.812 12.641 4.648 1 68.25 199 SER B O 1
ATOM 4100 N N . ALA B 1 200 ? -23.25 14.117 3.148 1 65.62 200 ALA B N 1
ATOM 4101 C CA . ALA B 1 200 ? -24.406 14.938 3.482 1 65.62 200 ALA B CA 1
ATOM 4102 C C . ALA B 1 200 ? -25.703 14.164 3.264 1 65.62 200 ALA B C 1
ATOM 4104 O O . ALA B 1 200 ? -26.734 14.477 3.877 1 65.62 200 ALA B O 1
ATOM 4105 N N . ASP B 1 201 ? -25.594 13.102 2.539 1 67.12 201 ASP B N 1
ATOM 4106 C CA . ASP B 1 201 ? -26.781 12.344 2.18 1 67.12 201 ASP B CA 1
ATOM 4107 C C . ASP B 1 201 ? -27.094 11.281 3.232 1 67.12 201 ASP B C 1
ATOM 4109 O O . ASP B 1 201 ? -28.109 10.578 3.131 1 67.12 201 ASP B O 1
ATOM 4113 N N . GLY B 1 202 ? -26.328 11.227 4.281 1 70.88 202 GLY B N 1
ATOM 4114 C CA . GLY B 1 202 ? -26.594 10.25 5.332 1 70.88 202 GLY B CA 1
ATOM 4115 C C . GLY B 1 202 ? -25.719 9.016 5.223 1 70.88 202 GLY B C 1
ATOM 4116 O O . GLY B 1 202 ? -24.625 9.07 4.68 1 70.88 202 GLY B O 1
ATOM 4117 N N . PRO B 1 203 ? -26.312 7.949 5.871 1 76 203 PRO B N 1
ATOM 4118 C CA . PRO B 1 203 ? -25.547 6.699 5.859 1 76 203 PRO B CA 1
ATOM 4119 C C . PRO B 1 203 ? -25.312 6.16 4.449 1 76 203 PRO B C 1
ATOM 4121 O O . PRO B 1 203 ? -26.109 6.422 3.547 1 76 203 PRO B O 1
ATOM 4124 N N . LEU B 1 204 ? -24.188 5.605 4.246 1 78.31 204 LEU B N 1
ATOM 4125 C CA . LEU B 1 204 ? -23.812 5.062 2.945 1 78.31 204 LEU B CA 1
ATOM 4126 C C . LEU B 1 204 ? -24.25 3.609 2.814 1 78.31 204 LEU B C 1
ATOM 4128 O O . LEU B 1 204 ? -23.953 2.787 3.684 1 78.31 204 LEU B O 1
ATOM 4132 N N . HIS B 1 205 ? -25.094 3.404 1.796 1 79.19 205 HIS B N 1
ATOM 4133 C CA . HIS B 1 205 ? -25.484 2.043 1.456 1 79.19 205 HIS B CA 1
ATOM 4134 C C . HIS B 1 205 ? -24.859 1.596 0.142 1 79.19 205 HIS B C 1
ATOM 4136 O O . HIS B 1 205 ? -25.016 2.252 -0.889 1 79.19 205 HIS B O 1
ATOM 4142 N N . VAL B 1 206 ? -24.016 0.606 0.259 1 78.25 206 VAL B N 1
ATOM 4143 C CA . VAL B 1 206 ? -23.359 0.088 -0.936 1 78.25 206 VAL B CA 1
ATOM 4144 C C . VAL B 1 206 ? -23.875 -1.32 -1.235 1 78.25 206 VAL B C 1
ATOM 4146 O O . VAL B 1 206 ? -23.984 -2.154 -0.332 1 78.25 206 VAL B O 1
ATOM 4149 N N . SER B 1 207 ? -24.266 -1.479 -2.457 1 81 207 SER B N 1
ATOM 4150 C CA . SER B 1 207 ? -24.672 -2.797 -2.926 1 81 207 SER B CA 1
ATOM 4151 C C . SER B 1 207 ? -23.719 -3.344 -3.971 1 81 207 SER B C 1
ATOM 4153 O O . SER B 1 207 ? -23.469 -2.703 -4.996 1 81 207 SER B O 1
ATOM 4155 N N . LEU B 1 208 ? -23.141 -4.438 -3.629 1 82.19 208 LEU B N 1
ATOM 4156 C CA . LEU B 1 208 ? -22.203 -5.074 -4.547 1 82.19 208 LEU B CA 1
ATOM 4157 C C . LEU B 1 208 ? -22.75 -6.398 -5.059 1 82.19 208 LEU B C 1
ATOM 4159 O O . LEU B 1 208 ? -23.469 -7.094 -4.34 1 82.19 208 LEU B O 1
ATOM 4163 N N . GLN B 1 209 ? -22.406 -6.711 -6.297 1 82.69 209 GLN B N 1
ATOM 4164 C CA . GLN B 1 209 ? -22.828 -7.957 -6.922 1 82.69 209 GLN B CA 1
ATOM 4165 C C . GLN B 1 209 ? -21.75 -9.023 -6.832 1 82.69 209 GLN B C 1
ATOM 4167 O O . GLN B 1 209 ? -20.578 -8.703 -6.641 1 82.69 209 GLN B O 1
ATOM 4172 N N . LEU B 1 210 ? -22.172 -10.234 -6.992 1 83.31 210 LEU B N 1
ATOM 4173 C CA . LEU B 1 210 ? -21.234 -11.352 -6.949 1 83.31 210 LEU B CA 1
ATOM 4174 C C . LEU B 1 210 ? -20.422 -11.422 -8.234 1 83.31 210 LEU B C 1
ATOM 4176 O O . LEU B 1 210 ? -20.938 -11.203 -9.328 1 83.31 210 LEU B O 1
ATOM 4180 N N . VAL B 1 211 ? -19.125 -11.555 -8.055 1 82.12 211 VAL B N 1
ATOM 4181 C CA . VAL B 1 211 ? -18.266 -11.828 -9.203 1 82.12 211 VAL B CA 1
ATOM 4182 C C . VAL B 1 211 ? -18.516 -13.25 -9.703 1 82.12 211 VAL B C 1
ATOM 4184 O O . VAL B 1 211 ? -18.531 -14.203 -8.914 1 82.12 211 VAL B O 1
ATOM 4187 N N . PRO B 1 212 ? -18.703 -13.289 -10.992 1 77.31 212 PRO B N 1
ATOM 4188 C CA . PRO B 1 212 ? -18.859 -14.656 -11.492 1 77.31 212 PRO B CA 1
ATOM 4189 C C . PRO B 1 212 ? -17.656 -15.539 -11.203 1 77.31 212 PRO B C 1
ATOM 4191 O O . PRO B 1 212 ? -16.516 -15.062 -11.219 1 77.31 212 PRO B O 1
ATOM 4194 N N . LYS B 1 213 ? -17.984 -16.719 -10.805 1 72 213 LYS B N 1
ATOM 4195 C CA . LYS B 1 213 ? -16.906 -17.672 -10.531 1 72 213 LYS B CA 1
ATOM 4196 C C . LYS B 1 213 ? -16.094 -17.969 -11.789 1 72 213 LYS B C 1
ATOM 4198 O O . LYS B 1 213 ? -16.609 -18.562 -12.734 1 72 213 LYS B O 1
ATOM 4203 N N . LEU B 1 214 ? -14.93 -17.516 -11.812 1 77.75 214 LEU B N 1
ATOM 4204 C CA . LEU B 1 214 ? -14.133 -17.578 -13.031 1 77.75 214 LEU B CA 1
ATOM 4205 C C . LEU B 1 214 ? -13.18 -18.766 -13.008 1 77.75 214 LEU B C 1
ATOM 4207 O O . LEU B 1 214 ? -12.5 -19.047 -13.992 1 77.75 214 LEU B O 1
ATOM 4211 N N . LEU B 1 215 ? -13.164 -19.453 -11.938 1 74.88 215 LEU B N 1
ATOM 4212 C CA . LEU B 1 215 ? -12.305 -20.641 -11.867 1 74.88 215 LEU B CA 1
ATOM 4213 C C . LEU B 1 215 ? -12.781 -21.719 -12.836 1 74.88 215 LEU B C 1
ATOM 4215 O O . LEU B 1 215 ? -11.961 -22.422 -13.422 1 74.88 215 LEU B O 1
ATOM 4219 N N . GLY B 1 216 ? -14.055 -21.75 -13.047 1 77 216 GLY B N 1
ATOM 4220 C CA . GLY B 1 216 ? -14.594 -22.719 -13.984 1 77 216 GLY B CA 1
ATOM 4221 C C . GLY B 1 216 ? -14.086 -22.531 -15.398 1 77 216 GLY B C 1
ATOM 4222 O O . GLY B 1 216 ? -13.367 -23.391 -15.93 1 77 216 GLY B O 1
ATOM 4223 N N . PRO B 1 217 ? -14.43 -21.391 -15.945 1 79.69 217 PRO B N 1
ATOM 4224 C CA . PRO B 1 217 ? -13.906 -21.109 -17.281 1 79.69 217 PRO B CA 1
ATOM 4225 C C . PRO B 1 217 ? -12.391 -21.203 -17.359 1 79.69 217 PRO B C 1
ATOM 4227 O O . PRO B 1 217 ? -11.844 -21.609 -18.391 1 79.69 217 PRO B O 1
ATOM 4230 N N . LEU B 1 218 ? -11.711 -20.875 -16.375 1 84.69 218 LEU B N 1
ATOM 4231 C CA . LEU B 1 218 ? -10.25 -20.922 -16.344 1 84.69 218 LEU B CA 1
ATOM 4232 C C . LEU B 1 218 ? -9.75 -22.344 -16.562 1 84.69 218 LEU B C 1
ATOM 4234 O O . LEU B 1 218 ? -8.891 -22.578 -17.406 1 84.69 218 LEU B O 1
ATOM 4238 N N . VAL B 1 219 ? -10.328 -23.281 -15.898 1 82.44 219 VAL B N 1
ATOM 4239 C CA . VAL B 1 219 ? -9.859 -24.672 -15.906 1 82.44 219 VAL B CA 1
ATOM 4240 C C . VAL B 1 219 ? -10.383 -25.391 -17.141 1 82.44 219 VAL B C 1
ATOM 4242 O O . VAL B 1 219 ? -9.695 -26.234 -17.719 1 82.44 219 VAL B O 1
ATOM 4245 N N . LYS B 1 220 ? -11.531 -24.953 -17.578 1 82.19 220 LYS B N 1
ATOM 4246 C CA . LYS B 1 220 ? -12.188 -25.703 -18.641 1 82.19 220 LYS B CA 1
ATOM 4247 C C . LYS B 1 220 ? -11.852 -25.109 -20.016 1 82.19 220 LYS B C 1
ATOM 4249 O O . LYS B 1 220 ? -11.711 -25.844 -21 1 82.19 220 LYS B O 1
ATOM 4254 N N . GLU B 1 221 ? -11.688 -23.812 -20.016 1 84.94 221 GLU B N 1
ATOM 4255 C CA . GLU B 1 221 ? -11.633 -23.156 -21.312 1 84.94 221 GLU B CA 1
ATOM 4256 C C . GLU B 1 221 ? -10.297 -22.438 -21.5 1 84.94 221 GLU B C 1
ATOM 4258 O O . GLU B 1 221 ? -9.703 -22.516 -22.578 1 84.94 221 GLU B O 1
ATOM 4263 N N . TRP B 1 222 ? -9.82 -21.797 -20.562 1 88.44 222 TRP B N 1
ATOM 4264 C CA . TRP B 1 222 ? -8.656 -20.938 -20.75 1 88.44 222 TRP B CA 1
ATOM 4265 C C . TRP B 1 222 ? -7.367 -21.75 -20.719 1 88.44 222 TRP B C 1
ATOM 4267 O O . TRP B 1 222 ? -6.516 -21.625 -21.594 1 88.44 222 TRP B O 1
ATOM 4277 N N . ALA B 1 223 ? -7.215 -22.641 -19.719 1 90 223 ALA B N 1
ATOM 4278 C CA . ALA B 1 223 ? -6.008 -23.438 -19.562 1 90 223 ALA B CA 1
ATOM 4279 C C . ALA B 1 223 ? -6.344 -24.828 -19.047 1 90 223 ALA B C 1
ATOM 4281 O O . ALA B 1 223 ? -5.902 -25.234 -17.969 1 90 223 ALA B O 1
ATOM 4282 N N . PRO B 1 224 ? -6.98 -25.609 -19.875 1 88.69 224 PRO B N 1
ATOM 4283 C CA . PRO B 1 224 ? -7.48 -26.922 -19.438 1 88.69 224 PRO B CA 1
ATOM 4284 C C . PRO B 1 224 ? -6.359 -27.891 -19.094 1 88.69 224 PRO B C 1
ATOM 4286 O O . PRO B 1 224 ? -6.559 -28.812 -18.281 1 88.69 224 PRO B O 1
ATOM 4289 N N . ASP B 1 225 ? -5.199 -27.703 -19.641 1 91.56 225 ASP B N 1
ATOM 4290 C CA . ASP B 1 225 ? -4.129 -28.672 -19.438 1 91.56 225 ASP B CA 1
ATOM 4291 C C . ASP B 1 225 ? -3.188 -28.234 -18.328 1 91.56 225 ASP B C 1
ATOM 4293 O O . ASP B 1 225 ? -2.285 -28.969 -17.922 1 91.56 225 ASP B O 1
ATOM 4297 N N . ALA B 1 226 ? -3.412 -27.031 -17.828 1 93.56 226 ALA B N 1
ATOM 4298 C CA . ALA B 1 226 ? -2.512 -26.484 -16.812 1 93.56 226 ALA B CA 1
ATOM 4299 C C . ALA B 1 226 ? -2.787 -27.109 -15.438 1 93.56 226 ALA B C 1
ATOM 4301 O O . ALA B 1 226 ? -3.893 -27.578 -15.18 1 93.56 226 ALA B O 1
ATOM 4302 N N . PHE B 1 227 ? -1.75 -27.203 -14.609 1 94.81 227 PHE B N 1
ATOM 4303 C CA . PHE B 1 227 ? -1.881 -27.562 -13.203 1 94.81 227 PHE B CA 1
ATOM 4304 C C . PHE B 1 227 ? -2.365 -26.375 -12.383 1 94.81 227 PHE B C 1
ATO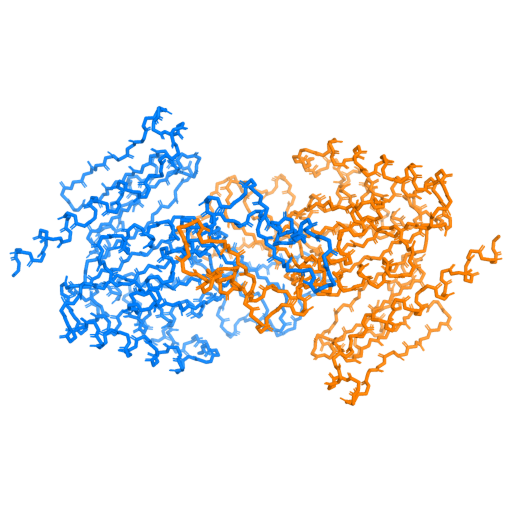M 4306 O O . PHE B 1 227 ? -1.618 -25.422 -12.164 1 94.81 227 PHE B O 1
ATOM 4313 N N . VAL B 1 228 ? -3.584 -26.406 -11.906 1 94.12 228 VAL B N 1
ATOM 4314 C CA . VAL B 1 228 ? -4.215 -25.234 -11.312 1 94.12 228 VAL B CA 1
ATOM 4315 C C . VAL B 1 228 ? -4.344 -25.422 -9.805 1 94.12 228 VAL B C 1
ATOM 4317 O O . VAL B 1 228 ? -4.867 -26.453 -9.344 1 94.12 228 VAL B O 1
ATOM 4320 N N . ILE B 1 229 ? -3.826 -24.453 -9.055 1 94.88 229 ILE B N 1
ATOM 4321 C CA . ILE B 1 229 ? -3.904 -24.438 -7.598 1 94.88 229 ILE B CA 1
ATOM 4322 C C . ILE B 1 229 ? -4.676 -23.188 -7.145 1 94.88 229 ILE B C 1
ATOM 4324 O O . ILE B 1 229 ? -4.32 -22.062 -7.5 1 94.88 229 ILE B O 1
ATOM 4328 N N . SER B 1 230 ? -5.656 -23.344 -6.422 1 92.38 230 SER B N 1
ATOM 4329 C CA . SER B 1 230 ? -6.391 -22.234 -5.82 1 92.38 230 SER B CA 1
ATOM 4330 C C . SER B 1 230 ? -6.254 -22.25 -4.301 1 92.38 230 SER B C 1
ATOM 4332 O O . SER B 1 230 ? -5.781 -23.219 -3.719 1 92.38 230 SER B O 1
ATOM 4334 N N . PHE B 1 231 ? -6.582 -21.109 -3.705 1 91.25 231 PHE B N 1
ATOM 4335 C CA . PHE B 1 231 ? -6.449 -20.953 -2.262 1 91.25 231 PHE B CA 1
ATOM 4336 C C . PHE B 1 231 ? -7.781 -20.562 -1.636 1 91.25 231 PHE B C 1
ATOM 4338 O O . PHE B 1 231 ? -8.586 -19.875 -2.266 1 91.25 231 PHE B O 1
ATOM 4345 N N . LYS B 1 232 ? -8.008 -21.078 -0.441 1 84.88 232 LYS B N 1
ATOM 4346 C CA . LYS B 1 232 ? -9.188 -20.688 0.337 1 84.88 232 LYS B CA 1
ATOM 4347 C C . LYS B 1 232 ? -8.797 -20.312 1.762 1 84.88 232 LYS B C 1
ATOM 4349 O O . LYS B 1 232 ? -8.062 -21.031 2.43 1 84.88 232 LYS B O 1
ATOM 4354 N N . LEU B 1 233 ? -9.156 -19.172 2.07 1 83.06 233 LEU B N 1
ATOM 4355 C CA . LEU B 1 233 ? -8.93 -18.672 3.426 1 83.06 233 LEU B CA 1
ATOM 4356 C C . LEU B 1 233 ? -10.234 -18.641 4.215 1 83.06 233 LEU B C 1
ATOM 4358 O O . LEU B 1 233 ? -11.258 -18.156 3.721 1 83.06 233 LEU B O 1
ATOM 4362 N N . GLU B 1 234 ? -10.211 -19.328 5.375 1 76.94 234 GLU B N 1
ATOM 4363 C CA . GLU B 1 234 ? -11.383 -19.328 6.242 1 76.94 234 GLU B CA 1
ATOM 4364 C C . GLU B 1 234 ? -11.016 -18.953 7.672 1 76.94 234 GLU B C 1
ATOM 4366 O O . GLU B 1 234 ? -9.844 -19.016 8.062 1 76.94 234 GLU B O 1
ATOM 4371 N N . THR B 1 235 ? -11.93 -18.328 8.359 1 73.94 235 THR B N 1
ATOM 4372 C CA . THR B 1 235 ? -11.711 -17.984 9.758 1 73.94 235 THR B CA 1
ATOM 4373 C C . THR B 1 235 ? -12.141 -19.141 10.664 1 73.94 235 THR B C 1
ATOM 4375 O O . THR B 1 235 ? -11.766 -19.188 11.844 1 73.94 235 THR B O 1
ATOM 4378 N N . ASP B 1 236 ? -12.914 -20.016 10.07 1 72.81 236 ASP B N 1
ATOM 4379 C CA . ASP B 1 236 ? -13.422 -21.156 10.812 1 72.81 236 ASP B CA 1
ATOM 4380 C C . ASP B 1 236 ? -12.891 -22.469 10.234 1 72.81 236 ASP B C 1
ATOM 4382 O O . ASP B 1 236 ? -13.172 -22.812 9.086 1 72.81 236 ASP B O 1
ATOM 4386 N N . LYS B 1 237 ? -12.164 -23.234 11.055 1 73.88 237 LYS B N 1
ATOM 4387 C CA . LYS B 1 237 ? -11.516 -24.484 10.641 1 73.88 237 LYS B CA 1
ATOM 4388 C C . LYS B 1 237 ? -12.539 -25.484 10.109 1 73.88 237 LYS B C 1
ATOM 4390 O O . LYS B 1 237 ? -12.25 -26.234 9.18 1 73.88 237 LYS B O 1
ATOM 4395 N N . ASN B 1 238 ? -13.633 -25.5 10.727 1 75.06 238 ASN B N 1
ATOM 4396 C CA . ASN B 1 238 ? -14.641 -26.484 10.344 1 75.06 238 ASN B CA 1
ATOM 4397 C C . ASN B 1 238 ? -15.164 -26.219 8.93 1 75.06 238 ASN B C 1
ATOM 4399 O O . ASN B 1 238 ? -15.594 -27.156 8.25 1 75.06 238 ASN B O 1
ATOM 4403 N N . LEU B 1 239 ? -15.062 -25 8.539 1 76.81 239 LEU B N 1
ATOM 4404 C CA . LEU B 1 239 ? -15.562 -24.609 7.219 1 76.81 239 LEU B CA 1
ATOM 4405 C C . LEU B 1 239 ? -14.5 -24.844 6.148 1 76.81 239 LEU B C 1
ATOM 4407 O O . LEU B 1 239 ? -14.828 -24.984 4.965 1 76.81 239 LEU B O 1
ATOM 4411 N N . LEU B 1 240 ? -13.312 -25.016 6.605 1 75.94 240 LEU B N 1
ATOM 4412 C CA . LEU B 1 240 ? -12.164 -25 5.703 1 75.94 240 LEU B CA 1
ATOM 4413 C C . LEU B 1 240 ? -12.219 -26.172 4.734 1 75.94 240 LEU B C 1
ATOM 4415 O O . LEU B 1 240 ? -12.242 -25.984 3.518 1 75.94 240 LEU B O 1
ATOM 4419 N N . ILE B 1 241 ? -12.367 -27.391 5.219 1 76.69 241 ILE B N 1
ATOM 4420 C CA . ILE B 1 241 ? -12.289 -28.594 4.395 1 76.69 241 ILE B CA 1
ATOM 4421 C C . ILE B 1 241 ? -13.531 -28.688 3.51 1 76.69 241 ILE B C 1
ATOM 4423 O O . ILE B 1 241 ? -13.422 -28.984 2.316 1 76.69 241 ILE B O 1
ATOM 4427 N N . LYS B 1 242 ? -14.586 -28.359 4.074 1 77.94 242 LYS B N 1
ATOM 4428 C CA . LYS B 1 242 ? -15.836 -28.438 3.322 1 77.94 242 LYS B CA 1
ATOM 4429 C C . LYS B 1 242 ? -15.82 -27.484 2.125 1 77.94 242 LYS B C 1
ATOM 4431 O O . LYS B 1 242 ? -16.172 -27.891 1.012 1 77.94 242 LYS B O 1
ATOM 4436 N N . LYS B 1 243 ? -15.328 -26.375 2.299 1 77.12 243 LYS B N 1
ATOM 4437 C CA . LYS B 1 243 ? -15.289 -25.375 1.234 1 77.12 243 LYS B CA 1
ATOM 4438 C C . LYS B 1 243 ? -14.273 -25.75 0.161 1 77.12 243 LYS B C 1
ATOM 4440 O O . LYS B 1 243 ? -14.508 -25.531 -1.029 1 77.12 243 LYS B O 1
ATOM 4445 N N . ALA B 1 244 ? -13.242 -26.297 0.647 1 76.12 244 ALA B N 1
ATOM 4446 C CA . ALA B 1 244 ? -12.211 -26.734 -0.293 1 76.12 244 ALA B CA 1
ATOM 4447 C C . ALA B 1 244 ? -12.719 -27.859 -1.182 1 76.12 244 ALA B C 1
ATOM 4449 O O . ALA B 1 244 ? -12.5 -27.859 -2.395 1 76.12 244 ALA B O 1
ATOM 4450 N N . GLU B 1 245 ? -13.406 -28.75 -0.59 1 78.31 245 GLU B N 1
ATOM 4451 C CA . GLU B 1 245 ? -13.961 -29.875 -1.335 1 78.31 245 GLU B CA 1
ATOM 4452 C C . GLU B 1 245 ? -15.023 -29.406 -2.322 1 78.31 245 GLU B C 1
ATOM 4454 O O . GLU B 1 245 ? -15.094 -29.891 -3.451 1 78.31 245 GLU B O 1
ATOM 4459 N N . GLU B 1 246 ? -15.781 -28.484 -1.852 1 77.44 246 GLU B N 1
ATOM 4460 C CA . GLU B 1 246 ? -16.812 -27.922 -2.713 1 77.44 246 GLU B CA 1
ATOM 4461 C C . GLU B 1 246 ? -16.219 -27.234 -3.926 1 77.44 246 GLU B C 1
ATOM 4463 O O . GLU B 1 246 ? -16.734 -27.328 -5.035 1 77.44 246 GLU B O 1
ATOM 4468 N N . ALA B 1 247 ? -15.195 -26.578 -3.682 1 73.25 247 ALA B N 1
ATOM 4469 C CA . ALA B 1 247 ? -14.523 -25.875 -4.777 1 73.25 247 ALA B CA 1
ATOM 4470 C C . ALA B 1 247 ? -13.977 -26.875 -5.801 1 73.25 247 ALA B C 1
ATOM 4472 O O . ALA B 1 247 ? -14.102 -26.656 -7.008 1 73.25 247 ALA B O 1
ATOM 4473 N N . LEU B 1 248 ? -13.406 -27.953 -5.297 1 76.44 248 LEU B N 1
ATOM 4474 C CA . LEU B 1 248 ? -12.844 -28.984 -6.18 1 76.44 248 LEU B CA 1
ATOM 4475 C C . LEU B 1 248 ? -13.945 -29.641 -7.016 1 76.44 248 LEU B C 1
ATOM 4477 O O . LEU B 1 248 ? -13.75 -29.891 -8.211 1 76.44 248 LEU B O 1
ATOM 4481 N N . LYS B 1 249 ? -14.977 -29.844 -6.332 1 74.19 249 LYS B N 1
ATOM 4482 C CA . LYS B 1 249 ? -16.094 -30.484 -7.016 1 74.19 249 LYS B CA 1
ATOM 4483 C C . LYS B 1 249 ? -16.703 -29.562 -8.07 1 74.19 249 LYS B C 1
ATOM 4485 O O . LYS B 1 249 ? -17.062 -30.016 -9.156 1 74.19 249 LYS B O 1
ATOM 4490 N N . LYS B 1 250 ? -16.656 -28.375 -7.719 1 70.25 250 LYS B N 1
ATOM 4491 C CA . LYS B 1 250 ? -17.359 -27.391 -8.555 1 70.25 250 LYS B CA 1
ATOM 4492 C C . LYS B 1 250 ? -16.484 -26.984 -9.742 1 70.25 250 LYS B C 1
ATOM 4494 O O . LYS B 1 250 ? -16.984 -26.828 -10.859 1 70.25 250 LYS B O 1
ATOM 4499 N N . TYR B 1 251 ? -15.242 -26.859 -9.508 1 66.75 251 TYR B N 1
ATOM 4500 C CA . TYR B 1 251 ? -14.438 -26.203 -10.531 1 66.75 251 TYR B CA 1
ATOM 4501 C C . TYR B 1 251 ? -13.461 -27.172 -11.18 1 66.75 251 TYR B C 1
ATOM 4503 O O . TYR B 1 251 ? -12.773 -26.812 -12.133 1 66.75 251 TYR B O 1
ATOM 4511 N N . HIS B 1 252 ? -13.492 -28.328 -10.82 1 63.31 252 HIS B N 1
ATOM 4512 C CA . HIS B 1 252 ? -12.703 -29.406 -11.406 1 63.31 252 HIS B CA 1
ATOM 4513 C C . HIS B 1 252 ? -11.242 -29 -11.547 1 63.31 252 HIS B C 1
ATOM 4515 O O . HIS B 1 252 ? -10.617 -29.266 -12.578 1 63.31 252 HIS B O 1
ATOM 4521 N N . HIS B 1 253 ? -10.844 -28.219 -10.531 1 67.88 253 HIS B N 1
ATOM 4522 C CA . HIS B 1 253 ? -9.414 -27.938 -10.547 1 67.88 253 HIS B CA 1
ATOM 4523 C C . HIS B 1 253 ? -8.648 -28.938 -9.68 1 67.88 253 HIS B C 1
ATOM 4525 O O . HIS B 1 253 ? -9.25 -29.797 -9.039 1 67.88 253 HIS B O 1
ATOM 4531 N N . GLN B 1 254 ? -7.367 -28.875 -9.836 1 69.94 254 GLN B N 1
ATOM 4532 C CA . GLN B 1 254 ? -6.566 -30 -9.344 1 69.94 254 GLN B CA 1
ATOM 4533 C C . GLN B 1 254 ? -6.348 -29.906 -7.836 1 69.94 254 GLN B C 1
ATOM 4535 O O . GLN B 1 254 ? -6.363 -30.922 -7.137 1 69.94 254 GLN B O 1
ATOM 4540 N N . LEU B 1 255 ? -6.098 -28.641 -7.387 1 89.06 255 LEU B N 1
ATOM 4541 C CA . LEU B 1 255 ? -5.699 -28.609 -5.984 1 89.06 255 LEU B CA 1
ATOM 4542 C C . LEU B 1 255 ? -6.215 -27.344 -5.312 1 89.06 255 LEU B C 1
ATOM 4544 O O . LEU B 1 255 ? -6.195 -26.266 -5.914 1 89.06 255 LEU B O 1
ATOM 4548 N N . VAL B 1 256 ? -6.688 -27.453 -4.102 1 90.62 256 VAL B N 1
ATOM 4549 C CA . VAL B 1 256 ? -7.055 -26.312 -3.252 1 90.62 256 VAL B CA 1
ATOM 4550 C C . VAL B 1 256 ? -6.195 -26.312 -1.991 1 90.62 256 VAL B C 1
ATOM 4552 O O . VAL B 1 256 ? -6.047 -27.359 -1.332 1 90.62 256 VAL B O 1
ATOM 4555 N N . ILE B 1 257 ? -5.566 -25.266 -1.761 1 93.06 257 ILE B N 1
ATOM 4556 C CA . ILE B 1 257 ? -4.852 -25.094 -0.5 1 93.06 257 ILE B CA 1
ATOM 4557 C C . ILE B 1 257 ? -5.676 -24.219 0.441 1 93.06 257 ILE B C 1
ATOM 4559 O O . ILE B 1 257 ? -6.02 -23.078 0.104 1 93.06 257 ILE B O 1
ATOM 4563 N N . ALA B 1 258 ? -5.977 -24.766 1.558 1 89.62 258 ALA B N 1
ATOM 4564 C CA . ALA B 1 258 ? -6.832 -24.078 2.523 1 89.62 258 ALA B CA 1
ATOM 4565 C C . ALA B 1 258 ? -6.07 -23.781 3.811 1 89.62 258 ALA B C 1
ATOM 4567 O O . ALA B 1 258 ? -5.25 -24.578 4.258 1 89.62 258 ALA B O 1
ATOM 4568 N N . ASN B 1 259 ? -6.336 -22.547 4.328 1 86.06 259 ASN B N 1
ATOM 4569 C CA . ASN B 1 259 ? -5.719 -22.188 5.602 1 86.06 259 ASN B CA 1
ATOM 4570 C C . ASN B 1 259 ? -6.609 -21.25 6.41 1 86.06 259 ASN B C 1
ATOM 4572 O O . ASN B 1 259 ? -7.504 -20.609 5.859 1 86.06 259 ASN B O 1
ATOM 4576 N N . VAL B 1 260 ? -6.34 -21.375 7.684 1 82.94 260 VAL B N 1
ATOM 4577 C CA . VAL B 1 260 ? -6.988 -20.453 8.602 1 82.94 260 VAL B CA 1
ATOM 4578 C C . VAL B 1 260 ? -6.125 -19.203 8.766 1 82.94 260 VAL B C 1
ATOM 4580 O O . VAL B 1 260 ? -4.895 -19.281 8.805 1 82.94 260 VAL B O 1
ATOM 4583 N N . LEU B 1 261 ? -6.805 -18.078 8.891 1 81.12 261 LEU B N 1
ATOM 4584 C CA . LEU B 1 261 ? -6.137 -16.781 8.898 1 81.12 261 LEU B CA 1
ATOM 4585 C C . LEU B 1 261 ? -5.066 -16.719 9.977 1 81.12 261 LEU B C 1
ATOM 4587 O O . LEU B 1 261 ? -3.938 -16.297 9.719 1 81.12 261 LEU B O 1
ATOM 4591 N N . GLU B 1 262 ? -5.309 -17.203 11.133 1 81.75 262 GLU B N 1
ATOM 4592 C CA . GLU B 1 262 ? -4.453 -17.047 12.305 1 81.75 262 GLU B CA 1
ATOM 4593 C C . GLU B 1 262 ? -3.246 -17.984 12.234 1 81.75 262 GLU B C 1
ATOM 4595 O O . GLU B 1 262 ? -2.191 -17.672 12.797 1 81.75 262 GLU B O 1
ATOM 4600 N N . THR B 1 263 ? -3.404 -19.062 11.477 1 85 263 THR B N 1
ATOM 4601 C CA . THR B 1 263 ? -2.342 -20.062 11.477 1 85 263 THR B CA 1
ATOM 4602 C C . THR B 1 263 ? -1.79 -20.281 10.07 1 85 263 THR B C 1
ATOM 4604 O O . THR B 1 263 ? -1.179 -21.312 9.781 1 85 263 THR B O 1
ATOM 4607 N N . ARG B 1 264 ? -1.996 -19.344 9.258 1 85.19 264 ARG B N 1
ATOM 4608 C CA . ARG B 1 264 ? -1.711 -19.5 7.836 1 85.19 264 ARG B CA 1
ATOM 4609 C C . ARG B 1 264 ? -0.213 -19.641 7.59 1 85.19 264 ARG B C 1
ATOM 4611 O O . ARG B 1 264 ? 0.204 -20.203 6.57 1 85.19 264 ARG B O 1
ATOM 4618 N N . LYS B 1 265 ? 0.626 -19.203 8.469 1 90 265 LYS B N 1
ATOM 4619 C CA . LYS B 1 265 ? 2.072 -19.297 8.297 1 90 265 LYS B CA 1
ATOM 4620 C C . LYS B 1 265 ? 2.605 -20.609 8.875 1 90 265 LYS B C 1
ATOM 4622 O O . LYS B 1 265 ? 3.742 -21 8.594 1 90 265 LYS B O 1
ATOM 4627 N N . GLN B 1 266 ? 1.724 -21.297 9.523 1 92.62 266 GLN B N 1
ATOM 4628 C CA . GLN B 1 266 ? 2.176 -22.484 10.242 1 92.62 266 GLN B CA 1
ATOM 4629 C C . GLN B 1 266 ? 1.632 -23.75 9.594 1 92.62 266 GLN B C 1
ATOM 4631 O O . GLN B 1 266 ? 2.291 -24.797 9.609 1 92.62 266 GLN B O 1
ATOM 4636 N N . ALA B 1 267 ? 0.426 -23.562 9.148 1 93.44 267 ALA B N 1
ATOM 4637 C CA . ALA B 1 267 ? -0.193 -24.781 8.641 1 93.44 267 ALA B CA 1
ATOM 4638 C C . ALA B 1 267 ? -1.147 -24.469 7.488 1 93.44 267 ALA B C 1
ATOM 4640 O O . ALA B 1 267 ? -1.858 -23.469 7.52 1 93.44 267 ALA B O 1
ATOM 4641 N N . VAL B 1 268 ? -1.12 -25.406 6.496 1 94.31 268 VAL B N 1
ATOM 4642 C CA . VAL B 1 268 ? -2.084 -25.375 5.402 1 94.31 268 VAL B CA 1
ATOM 4643 C C . VAL B 1 268 ? -2.6 -26.781 5.117 1 94.31 268 VAL B C 1
ATOM 4645 O O . VAL B 1 268 ? -1.944 -27.766 5.461 1 94.31 268 VAL B O 1
ATOM 4648 N N . VAL B 1 269 ? -3.76 -26.844 4.559 1 92.38 269 VAL B N 1
ATOM 4649 C CA . VAL B 1 269 ? -4.344 -28.109 4.133 1 92.38 269 VAL B CA 1
ATOM 4650 C C . VAL B 1 269 ? -4.453 -28.141 2.609 1 92.38 269 VAL B C 1
ATOM 4652 O O . VAL B 1 269 ? -5.051 -27.25 2.004 1 92.38 269 VAL B O 1
ATOM 4655 N N . ILE B 1 270 ? -3.807 -29.156 2.07 1 92.69 270 ILE B N 1
ATOM 4656 C CA . ILE B 1 270 ? -3.898 -29.375 0.631 1 92.69 270 ILE B CA 1
ATOM 4657 C C . ILE B 1 270 ? -5 -30.391 0.333 1 92.69 270 ILE B C 1
ATOM 4659 O O . ILE B 1 270 ? -4.957 -31.516 0.823 1 92.69 270 ILE B O 1
ATOM 4663 N N . VAL B 1 271 ? -5.941 -29.953 -0.461 1 90.44 271 VAL B N 1
ATOM 4664 C CA . VAL B 1 271 ? -7.09 -30.797 -0.775 1 90.44 271 VAL B CA 1
ATOM 4665 C C . VAL B 1 271 ? -7.117 -31.094 -2.271 1 90.44 271 VAL B C 1
ATOM 4667 O O . VAL B 1 271 ? -7.059 -30.188 -3.096 1 90.44 271 VAL B O 1
ATOM 4670 N N . SER B 1 272 ? -7.098 -32.344 -2.625 1 89.12 272 SER B N 1
ATOM 4671 C CA . SER B 1 272 ? -7.305 -32.812 -3.992 1 89.12 272 SER B CA 1
ATOM 4672 C C . SER B 1 272 ? -8.516 -33.75 -4.082 1 89.12 272 SER B C 1
ATOM 4674 O O . SER B 1 272 ? -9.195 -33.969 -3.08 1 89.12 272 SER B O 1
ATOM 4676 N N . LYS B 1 273 ? -8.844 -34.188 -5.301 1 81.81 273 LYS B N 1
ATOM 4677 C CA . LYS B 1 273 ? -9.984 -35.094 -5.5 1 81.81 273 LYS B CA 1
ATOM 4678 C C . LYS B 1 273 ? -9.82 -36.375 -4.676 1 81.81 273 LYS B C 1
ATOM 4680 O O . LYS B 1 273 ? -10.797 -36.906 -4.141 1 81.81 273 LYS B O 1
ATOM 4685 N N . ASP B 1 274 ? -8.562 -36.719 -4.445 1 81.5 274 ASP B N 1
ATOM 4686 C CA . ASP B 1 274 ? -8.367 -38.062 -3.887 1 81.5 274 ASP B CA 1
ATOM 4687 C C . ASP B 1 274 ? -7.633 -38 -2.547 1 81.5 274 ASP B C 1
ATOM 4689 O O . ASP B 1 274 ? -7.355 -39.031 -1.935 1 81.5 274 ASP B O 1
ATOM 4693 N N . SER B 1 275 ? -7.312 -36.75 -2.197 1 85.19 275 SER B N 1
ATOM 4694 C CA . SER B 1 275 ? -6.48 -36.75 -0.999 1 85.19 275 SER B CA 1
ATOM 4695 C C . SER B 1 275 ? -6.613 -35.438 -0.233 1 85.19 275 SER B C 1
ATOM 4697 O O . SER B 1 275 ? -6.965 -34.406 -0.812 1 85.19 275 SER B O 1
ATOM 4699 N N . ILE B 1 276 ? -6.461 -35.531 1.08 1 89.12 276 ILE B N 1
ATOM 4700 C CA . ILE B 1 276 ? -6.324 -34.406 1.992 1 89.12 276 ILE B CA 1
ATOM 4701 C C . ILE B 1 276 ? -5.012 -34.5 2.766 1 89.12 276 ILE B C 1
ATOM 4703 O O . ILE B 1 276 ? -4.77 -35.5 3.441 1 89.12 276 ILE B O 1
ATOM 4707 N N . GLN B 1 277 ? -4.18 -33.531 2.586 1 91.88 277 GLN B N 1
ATOM 4708 C CA . GLN B 1 277 ? -2.869 -33.562 3.227 1 91.88 277 GLN B CA 1
ATOM 4709 C C . GLN B 1 277 ? -2.611 -32.25 3.971 1 91.88 277 GLN B C 1
ATOM 4711 O O . GLN B 1 277 ? -2.949 -31.172 3.479 1 91.88 277 GLN B O 1
ATOM 4716 N N . THR B 1 278 ? -2.066 -32.406 5.164 1 92.69 278 THR B N 1
ATOM 4717 C CA . THR B 1 278 ? -1.721 -31.203 5.941 1 92.69 278 THR B CA 1
ATOM 4718 C C . THR B 1 278 ? -0.214 -30.969 5.922 1 92.69 278 THR B C 1
ATOM 4720 O O . THR B 1 278 ? 0.571 -31.891 6.102 1 92.69 278 THR B O 1
ATOM 4723 N N . ILE B 1 279 ? 0.169 -29.766 5.574 1 95 279 ILE B N 1
ATOM 4724 C CA . ILE B 1 279 ? 1.55 -29.328 5.711 1 95 279 ILE B CA 1
ATOM 4725 C C . ILE B 1 279 ? 1.669 -28.391 6.91 1 95 279 ILE B C 1
ATOM 4727 O O . ILE B 1 279 ? 0.94 -27.391 7.008 1 95 279 ILE B O 1
ATOM 4731 N N . SER B 1 280 ? 2.549 -28.703 7.832 1 95.56 280 SER B N 1
ATOM 4732 C CA . SER B 1 280 ? 2.732 -27.891 9.031 1 95.56 280 SER B CA 1
ATOM 4733 C C . SER B 1 280 ? 4.211 -27.703 9.352 1 95.56 280 SER B C 1
ATOM 4735 O O . SER B 1 280 ? 5.023 -28.594 9.109 1 95.56 280 SER B O 1
ATOM 4737 N N . LEU B 1 281 ? 4.5 -26.562 9.867 1 96 281 LEU B N 1
ATOM 4738 C CA . LEU B 1 281 ? 5.844 -26.281 10.359 1 96 281 LEU B CA 1
ATOM 4739 C C . LEU B 1 281 ? 5.934 -26.516 11.859 1 96 281 LEU B C 1
ATOM 4741 O O . LEU B 1 281 ? 5.008 -26.172 12.602 1 96 281 LEU B O 1
ATOM 4745 N N . SER B 1 282 ? 7.027 -27.094 12.211 1 94.06 282 SER B N 1
ATOM 4746 C CA . SER B 1 282 ? 7.293 -27.219 13.641 1 94.06 282 SER B CA 1
ATOM 4747 C C . SER B 1 282 ? 7.699 -25.875 14.25 1 94.06 282 SER B C 1
ATOM 4749 O O . SER B 1 282 ? 8.023 -24.938 13.523 1 94.06 282 SER B O 1
ATOM 4751 N N . LYS B 1 283 ? 7.637 -25.812 15.578 1 91.31 283 LYS B N 1
ATOM 4752 C CA . LYS B 1 283 ? 8.07 -24.609 16.281 1 91.31 283 LYS B CA 1
ATOM 4753 C C . LYS B 1 283 ? 9.531 -24.297 15.977 1 91.31 283 LYS B C 1
ATOM 4755 O O . LYS B 1 283 ? 9.906 -23.141 15.836 1 91.31 283 LYS B O 1
ATOM 4760 N N . GLU B 1 284 ? 10.273 -25.375 15.867 1 93.69 284 GLU B N 1
ATOM 4761 C CA . GLU B 1 284 ? 11.695 -25.219 15.57 1 93.69 284 GLU B CA 1
ATOM 4762 C C . GLU B 1 284 ? 11.914 -24.625 14.18 1 93.69 284 GLU B C 1
ATOM 4764 O O . GLU B 1 284 ? 12.758 -23.75 14 1 93.69 284 GLU B O 1
ATOM 4769 N N . GLN B 1 285 ? 11.156 -25.125 13.258 1 93.56 285 GLN B N 1
ATOM 4770 C CA . GLN B 1 285 ? 11.25 -24.625 11.898 1 93.56 285 GLN B CA 1
ATOM 4771 C C . GLN B 1 285 ? 10.859 -23.141 11.828 1 93.56 285 GLN B C 1
ATOM 4773 O O . GLN B 1 285 ? 11.508 -22.359 11.133 1 93.56 285 GLN B O 1
ATOM 4778 N N . LEU B 1 286 ? 9.867 -22.844 12.531 1 90.56 286 LEU B N 1
ATOM 4779 C CA . LEU B 1 286 ? 9.406 -21.453 12.586 1 90.56 286 LEU B CA 1
ATOM 4780 C C . LEU B 1 286 ? 10.477 -20.547 13.172 1 90.56 286 LEU B C 1
ATOM 4782 O O . LEU B 1 286 ? 10.727 -19.453 12.648 1 90.56 286 LEU B O 1
ATOM 4786 N N . LEU B 1 287 ? 11.117 -21.016 14.18 1 90.94 287 LEU B N 1
ATOM 4787 C CA . LEU B 1 287 ? 12.156 -20.25 14.844 1 90.94 287 LEU B CA 1
ATOM 4788 C C . LEU B 1 287 ? 13.367 -20.062 13.93 1 90.94 287 LEU B C 1
ATOM 4790 O O . LEU B 1 287 ? 14.062 -19.047 14.008 1 90.94 287 LEU B O 1
ATOM 4794 N N . GLN B 1 288 ? 13.555 -21.047 13.055 1 92.25 288 GLN B N 1
ATOM 4795 C CA . GLN B 1 288 ? 14.664 -20.984 12.109 1 92.25 288 GLN B CA 1
ATOM 4796 C C . GLN B 1 288 ? 14.328 -20.094 10.922 1 92.25 288 GLN B C 1
ATOM 4798 O O . GLN B 1 288 ? 15.172 -19.859 10.055 1 92.25 288 GLN B O 1
ATOM 4803 N N . GLY B 1 289 ? 13.102 -19.625 10.805 1 91.06 289 GLY B N 1
ATOM 4804 C CA . GLY B 1 289 ? 12.711 -18.703 9.758 1 91.06 289 GLY B CA 1
ATOM 4805 C C . GLY B 1 289 ? 12.227 -19.391 8.492 1 91.06 289 GLY B C 1
ATOM 4806 O O . GLY B 1 289 ? 12.156 -18.781 7.43 1 91.06 289 GLY B O 1
ATOM 4807 N N . ILE B 1 290 ? 11.984 -20.672 8.695 1 93.88 290 ILE B N 1
ATOM 4808 C CA . ILE B 1 290 ? 11.484 -21.406 7.539 1 93.88 290 ILE B CA 1
ATOM 4809 C C . ILE B 1 290 ? 10.062 -20.953 7.211 1 93.88 290 ILE B C 1
ATOM 4811 O O . ILE B 1 290 ? 9.234 -20.781 8.109 1 93.88 290 ILE B O 1
ATOM 4815 N N . GLU B 1 291 ? 9.82 -20.641 5.949 1 96.12 291 GLU B N 1
ATOM 4816 C CA . GLU B 1 291 ? 8.492 -20.25 5.488 1 96.12 291 GLU B CA 1
ATOM 4817 C C . GLU B 1 291 ? 7.727 -21.453 4.941 1 96.12 291 GLU B C 1
ATOM 4819 O O . GLU B 1 291 ? 8.297 -22.297 4.238 1 96.12 291 GLU B O 1
ATOM 4824 N N . ILE B 1 292 ? 6.504 -21.562 5.203 1 97.06 292 ILE B N 1
ATOM 4825 C CA . ILE B 1 292 ? 5.68 -22.719 4.84 1 97.06 2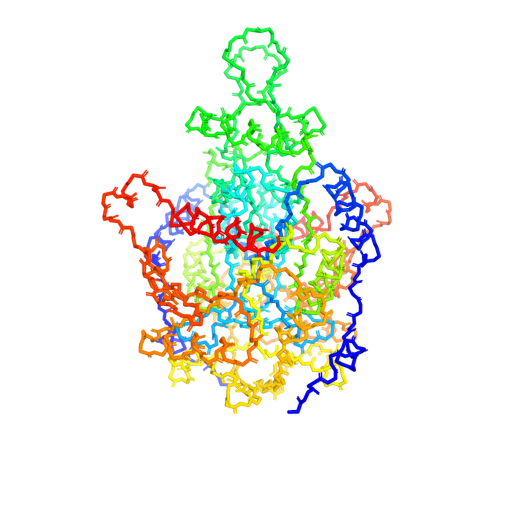92 ILE B CA 1
ATOM 4826 C C . ILE B 1 292 ? 5.613 -22.844 3.318 1 97.06 292 ILE B C 1
ATOM 4828 O O . ILE B 1 292 ? 5.398 -23.922 2.785 1 97.06 292 ILE B O 1
ATOM 4832 N N . GLU B 1 293 ? 5.77 -21.719 2.617 1 97.69 293 GLU B N 1
ATOM 4833 C CA . GLU B 1 293 ? 5.738 -21.703 1.158 1 97.69 293 GLU B CA 1
ATOM 4834 C C . GLU B 1 293 ? 6.816 -22.609 0.573 1 97.69 293 GLU B C 1
ATOM 4836 O O . GLU B 1 293 ? 6.645 -23.172 -0.51 1 97.69 293 GLU B O 1
ATOM 4841 N N . GLU B 1 294 ? 7.941 -22.766 1.296 1 97.44 294 GLU B N 1
ATOM 4842 C CA . GLU B 1 294 ? 8.984 -23.688 0.837 1 97.44 294 GLU B CA 1
ATOM 4843 C C . GLU B 1 294 ? 8.438 -25.109 0.704 1 97.44 294 GLU B C 1
ATOM 4845 O O . GLU B 1 294 ? 8.68 -25.781 -0.305 1 97.44 294 GLU B O 1
ATOM 4850 N N . HIS B 1 295 ? 7.699 -25.469 1.699 1 97 295 HIS B N 1
ATOM 4851 C CA . HIS B 1 295 ? 7.141 -26.828 1.704 1 97 295 HIS B CA 1
ATOM 4852 C C . HIS B 1 295 ? 5.98 -26.938 0.722 1 97 295 HIS B C 1
ATOM 4854 O O . HIS B 1 295 ? 5.82 -27.969 0.06 1 97 295 HIS B O 1
ATOM 4860 N N . ILE B 1 296 ? 5.172 -25.938 0.655 1 97.19 296 ILE B N 1
ATOM 4861 C CA . ILE B 1 296 ? 4.043 -25.922 -0.268 1 97.19 296 ILE B CA 1
ATOM 4862 C C . ILE B 1 296 ? 4.543 -26.094 -1.7 1 97.19 296 ILE B C 1
ATOM 4864 O O . ILE B 1 296 ? 4.086 -26.969 -2.428 1 97.19 296 ILE B O 1
ATOM 4868 N N . VAL B 1 297 ? 5.508 -25.328 -2.086 1 98.31 297 VAL B N 1
ATOM 4869 C CA . VAL B 1 297 ? 5.992 -25.297 -3.463 1 98.31 297 VAL B CA 1
ATOM 4870 C C . VAL B 1 297 ? 6.676 -26.625 -3.795 1 98.31 297 VAL B C 1
ATOM 4872 O O . VAL B 1 297 ? 6.504 -27.156 -4.891 1 98.31 297 VAL B O 1
ATOM 4875 N N . THR B 1 298 ? 7.465 -27.141 -2.836 1 97.69 298 THR B N 1
ATOM 4876 C CA . THR B 1 298 ? 8.102 -28.438 -3.045 1 97.69 298 THR B CA 1
ATOM 4877 C C . THR B 1 298 ? 7.051 -29.516 -3.332 1 97.69 298 THR B C 1
ATOM 4879 O O . THR B 1 298 ? 7.211 -30.312 -4.258 1 97.69 298 THR B O 1
ATOM 4882 N N . GLU B 1 299 ? 6.02 -29.484 -2.57 1 96.5 299 GLU B N 1
ATOM 4883 C CA . GLU B 1 299 ? 4.934 -30.438 -2.77 1 96.5 299 GLU B CA 1
ATOM 4884 C C . GLU B 1 299 ? 4.262 -30.234 -4.125 1 96.5 299 GLU B C 1
ATOM 4886 O O . GLU B 1 299 ? 3.982 -31.203 -4.836 1 96.5 299 GLU B O 1
ATOM 4891 N N . LEU B 1 300 ? 4.004 -29.047 -4.492 1 97 300 LEU B N 1
ATOM 4892 C CA . LEU B 1 300 ? 3.322 -28.734 -5.742 1 97 300 LEU B CA 1
ATOM 4893 C C . LEU B 1 300 ? 4.18 -29.125 -6.941 1 97 300 LEU B C 1
ATOM 4895 O O . LEU B 1 300 ? 3.658 -29.609 -7.949 1 97 300 LEU B O 1
ATOM 4899 N N . ILE B 1 301 ? 5.477 -28.922 -6.828 1 97.69 301 ILE B N 1
ATOM 4900 C CA . ILE B 1 301 ? 6.391 -29.281 -7.902 1 97.69 301 ILE B CA 1
ATOM 4901 C C . ILE B 1 301 ? 6.375 -30.797 -8.094 1 97.69 301 ILE B C 1
ATOM 4903 O O . ILE B 1 301 ? 6.344 -31.297 -9.227 1 97.69 301 ILE B O 1
ATOM 4907 N N . SER B 1 302 ? 6.406 -31.516 -6.973 1 96.31 302 SER B N 1
ATOM 4908 C CA . SER B 1 302 ? 6.328 -32.969 -7.043 1 96.31 302 SER B CA 1
ATOM 4909 C C . SER B 1 302 ? 5.059 -33.438 -7.75 1 96.31 302 SER B C 1
ATOM 4911 O O . SER B 1 302 ? 5.109 -34.281 -8.641 1 96.31 302 SER B O 1
ATOM 4913 N N . ARG B 1 303 ? 3.953 -32.844 -7.445 1 94.25 303 ARG B N 1
ATOM 4914 C CA . ARG B 1 303 ? 2.668 -33.219 -8.047 1 94.25 303 ARG B CA 1
ATOM 4915 C C . ARG B 1 303 ? 2.619 -32.812 -9.516 1 94.25 303 ARG B C 1
ATOM 4917 O O . ARG B 1 303 ? 2.078 -33.531 -10.344 1 94.25 303 ARG B O 1
ATOM 4924 N N . HIS B 1 304 ? 3.135 -31.656 -9.805 1 96 304 HIS B N 1
ATOM 4925 C CA . HIS B 1 304 ? 3.166 -31.188 -11.188 1 96 304 HIS B CA 1
ATOM 4926 C C . HIS B 1 304 ? 3.988 -32.125 -12.07 1 96 304 HIS B C 1
ATOM 4928 O O . HIS B 1 304 ? 3.555 -32.5 -13.164 1 96 304 HIS B O 1
ATOM 4934 N N . ASN B 1 305 ? 5.137 -32.5 -11.539 1 95.94 305 ASN B N 1
ATOM 4935 C CA . ASN B 1 305 ? 5.984 -33.438 -12.281 1 95.94 305 ASN B CA 1
ATOM 4936 C C . ASN B 1 305 ? 5.285 -34.75 -12.516 1 95.94 305 ASN B C 1
ATOM 4938 O O . ASN B 1 305 ? 5.398 -35.344 -13.594 1 95.94 305 ASN B O 1
ATOM 4942 N N . LYS B 1 306 ? 4.633 -35.25 -11.531 1 93.19 306 LYS B N 1
ATOM 4943 C CA . LYS B 1 306 ? 3.883 -36.469 -11.68 1 93.19 306 LYS B CA 1
ATOM 4944 C C . LYS B 1 306 ? 2.811 -36.344 -12.758 1 93.19 306 LYS B C 1
ATOM 4946 O O . LYS B 1 306 ? 2.637 -37.25 -13.578 1 93.19 306 LYS B O 1
ATOM 4951 N N . MET B 1 307 ? 2.129 -35.25 -12.758 1 91 307 MET B N 1
ATOM 4952 C CA . MET B 1 307 ? 1.086 -35 -13.75 1 91 307 MET B CA 1
ATOM 4953 C C . MET B 1 307 ? 1.669 -35 -15.164 1 91 307 MET B C 1
ATOM 4955 O O . MET B 1 307 ? 1.076 -35.531 -16.094 1 91 307 MET B O 1
ATOM 4959 N N . MET B 1 308 ? 2.785 -34.375 -15.281 1 92.75 308 MET B N 1
ATOM 4960 C CA . MET B 1 308 ? 3.42 -34.25 -16.594 1 92.75 308 MET B CA 1
ATOM 4961 C C . MET B 1 308 ? 3.918 -35.594 -17.109 1 92.75 308 MET B C 1
ATOM 4963 O O . MET B 1 308 ? 3.918 -35.812 -18.312 1 92.75 308 MET B O 1
ATOM 4967 N N . ASN B 1 309 ? 4.336 -36.406 -16.172 1 91 309 ASN B N 1
ATOM 4968 C CA . ASN B 1 309 ? 4.848 -37.719 -16.547 1 91 309 ASN B CA 1
ATOM 4969 C C . ASN B 1 309 ? 3.721 -38.688 -16.891 1 91 309 ASN B C 1
ATOM 4971 O O . ASN B 1 309 ? 3.938 -39.688 -17.594 1 91 309 ASN B O 1
ATOM 4975 N N . GLU B 1 310 ? 2.625 -38.562 -16.312 1 84.31 310 GLU B N 1
ATOM 4976 C CA . GLU B 1 310 ? 1.488 -39.438 -16.578 1 84.31 310 GLU B CA 1
ATOM 4977 C C . GLU B 1 310 ? 0.846 -39.094 -17.922 1 84.31 310 GLU B C 1
ATOM 4979 O O . GLU B 1 310 ? 0.082 -39.906 -18.469 1 84.31 310 GLU B O 1
ATOM 4984 N N . LYS B 1 311 ? 1.177 -38.125 -18.562 1 66.75 311 LYS B N 1
ATOM 4985 C CA . LYS B 1 311 ? 0.626 -37.781 -19.859 1 66.75 311 LYS B CA 1
ATOM 4986 C C . LYS B 1 311 ? 1.646 -38.031 -20.969 1 66.75 311 LYS B C 1
ATOM 4988 O O . LYS B 1 311 ? 2.848 -37.844 -20.781 1 66.75 311 LYS B O 1
#

Organism: Acanthosepion pharaonis (NCBI:txid158019)

pLDDT: mean 87.91, std 11.69, range [34.66, 98.88]

Nearest PDB structures (foldseek):
  7edz-assembly1_D  TM=9.586E-01  e=2.555E-39  Homo sapiens
  6aim-assembly1_A  TM=9.161E-01  e=5.206E-34  Saccharomyces cerevisiae S288C
  6ai8-assembly1_A  TM=9.213E-01  e=2.312E-33  Saccharomyces cerevisiae S288C
  1p9o-assembly1_B  TM=9.312E-01  e=5.923E-31  Homo sapiens
  1p9o-assembly1_A  TM=9.237E-01  e=1.733E-30  Homo sapiens